Protein AF-A0A7G2TFP4-F1 (afdb_monomer_lite)

Foldseek 3Di:
DDDDPDDPDDDDPPPDPDQQWAWEWDWDDDPFKTKIFTATLLLATDDIDMDTNPDQRLVCVCVHVPPVDDDHQEYAYEQSNDDPVVVVVCVVVNYHYAYFHDPPDPDGDDGQVQVNVSNVSPVVSVVQLVVPVCQVVVPDPDSVVNSVSSVVSSVVVVVVQVPPDPVVVVVSSPDDGDDTDCPPVVVVLVLVLVQLLLLCVVQQHLVSSCVVVVHDSVVSVVSQVVVCVVVVHHQFDPDDPGTHGDPVVVVVNVVVPQVSLQVVLVVLQVVCVVFLQEEAEEEEEQQCVPQPLVLLVVLLCVVRVNYHYHYHHDFQVVLLVCQLVVVGLKYKDWDQPPDDPQKDKDFLDKFWWWWKAACPQPCNCVCAVQLDDACVFEEAEAAPPRSVVVLVCVQQVVHDHHHPYHDHHPVVRLVCRNVSVGIYGGTPSSCVPPRVVSRMDIHHRPPPTRMITIMMMHTPPHDHRPSRVSSSCSSVVSVVVD

Radius of gyration: 33.6 Å; chains: 1; bounding box: 77×58×103 Å

Sequence (482 aa):
MPLEPCQGFGRSRASDGKTVHWTVFWTIFHFTTKTHLRVNSAGLPMRTEITPGQTSDYMGFDLVMADNLPEPSALVADRGYDADSIRKKMEARHVLTQIPMRKSRKMRVGVDHSLYSWRNLLERCFNKLKNARRVATRYDKTAESFLGFMDITSIRLRLRLLSTRPSVRTYLERRQPPRPFDRQKTWTYRTTALAVFLTTVEHGTISAAAEVLSVSQPTLSQHIQGLENQLGFKLFHRGGRELKLSPDGEFLYASLQKPYSEIDFAWANALDRTSGRGNVTVASVHTLFSFFLPDVLSGFCEKHPAAHPDIRGRSSADVVKLTLSRMVDLGLVYDSGYMTEELESATLFVEDIVPVFHPDFAFARQIQDTGELDASVPLVSFQSGYALRSLMERMTRKIKLNIVAEIDNTELILAMAADRRGAALLPKGFAQRRATEIGLIWSGLSYPRIIRTVIAIWRRGESRKPLTQSFLYSYCGSARQK

pLDDT: mean 75.15, std 19.63, range [22.05, 97.56]

Secondary structure (DSSP, 8-state):
-PPPP----------S------EEEEEEEETTEEEEEEE-TTS-EEEEEEEETTS-GGGGHHHHS-TTSPPPSEEEE-GGG--HHHHHHHHHTT-EEE-PPPTT-SS-PPP-HHHHGGGHHHHHHHHHHHTSHHHHHT--SSHHHHHHHHHHHHHHHHHHHHHS-HHHHHHHHT-PPPPS--HHHHHHHHHHHHHHHHHHHHHSSHHHHHHHTTS-HHHHHHHHHHHHHHHTS-SEE--SSS-EEPHHHHHHHHHHHHHHHHHHHHHHHHHHHHHS--EEEEEEEHHHHTTTHHHHHHHHHHH-TT-EEEEEEE-HHHHHHHHHTTS-SEEEEE--S---TTEEEEEEEEEEEEEEE-TT-TTHHHHHHH-B--TTSEEEEEPTT-HHHHHHHHHTTTS--EEEEEES-HHHHHHHHHTTS-EEEEEHHHIIIIIHHTT-EE----BT-EEEEEEEEEETTPPPPHHHHHHHHHHHHHTT--

Structure (mmCIF, N/CA/C/O backbone):
data_AF-A0A7G2TFP4-F1
#
_entry.id   AF-A0A7G2TFP4-F1
#
loop_
_atom_site.group_PDB
_atom_site.id
_atom_site.type_symbol
_atom_site.label_atom_id
_atom_site.label_alt_id
_atom_site.label_comp_id
_atom_site.label_asym_id
_atom_site.label_entity_id
_atom_site.label_seq_id
_atom_site.pdbx_PDB_ins_code
_atom_site.Cartn_x
_atom_site.Cartn_y
_atom_site.Cartn_z
_atom_site.occupancy
_atom_site.B_iso_or_equiv
_atom_site.auth_seq_id
_atom_site.auth_comp_id
_atom_site.auth_asym_id
_atom_site.auth_atom_id
_atom_site.pdbx_PDB_model_num
ATOM 1 N N . MET A 1 1 ? 8.916 6.592 64.432 1.00 28.58 1 MET A N 1
ATOM 2 C CA . MET A 1 1 ? 9.545 5.502 63.654 1.00 28.58 1 MET A CA 1
ATOM 3 C C . MET A 1 1 ? 8.863 5.430 62.298 1.00 28.58 1 MET A C 1
ATOM 5 O O . MET A 1 1 ? 7.647 5.593 62.264 1.00 28.58 1 MET A O 1
ATOM 9 N N . PRO A 1 2 ? 9.634 5.332 61.207 1.00 26.95 2 PRO A N 1
ATOM 10 C CA . PRO A 1 2 ? 9.150 5.543 59.849 1.00 26.95 2 PRO A CA 1
ATOM 11 C C . PRO A 1 2 ? 8.274 4.389 59.355 1.00 26.95 2 PRO A C 1
ATOM 13 O O . PRO A 1 2 ? 8.449 3.242 59.755 1.00 26.95 2 PRO A O 1
ATOM 16 N N . LEU A 1 3 ? 7.337 4.746 58.477 1.00 24.39 3 LEU A N 1
ATOM 17 C CA . LEU A 1 3 ? 6.498 3.850 57.690 1.00 24.39 3 LEU A CA 1
ATOM 18 C C . LEU A 1 3 ? 7.381 2.878 56.901 1.00 24.39 3 LEU A C 1
ATOM 20 O O . LEU A 1 3 ? 8.143 3.302 56.031 1.00 24.39 3 LEU A O 1
ATOM 24 N N . GLU A 1 4 ? 7.263 1.584 57.195 1.00 24.33 4 GLU A N 1
ATOM 25 C CA . GLU A 1 4 ? 7.823 0.556 56.328 1.00 24.33 4 GLU A CA 1
ATOM 26 C C . GLU A 1 4 ? 7.101 0.569 54.969 1.00 24.33 4 GLU A C 1
ATOM 28 O O . GLU A 1 4 ? 5.866 0.626 54.914 1.00 24.33 4 GLU A O 1
ATOM 33 N N . PRO A 1 5 ? 7.842 0.523 53.850 1.00 23.22 5 PRO A N 1
ATOM 34 C CA . PRO A 1 5 ? 7.251 0.398 52.530 1.00 23.22 5 PRO A CA 1
ATOM 35 C C . PRO A 1 5 ? 6.610 -0.984 52.385 1.00 23.22 5 PRO A C 1
ATOM 37 O O . PRO A 1 5 ? 7.213 -1.999 52.732 1.00 23.22 5 PRO A O 1
ATOM 40 N N . CYS A 1 6 ? 5.394 -1.023 51.831 1.00 22.80 6 CYS A N 1
ATOM 41 C CA . CYS A 1 6 ? 4.718 -2.260 51.449 1.00 22.80 6 CYS A CA 1
ATOM 42 C C . CYS A 1 6 ? 5.652 -3.110 50.577 1.00 22.80 6 CYS A C 1
ATOM 44 O O . CYS A 1 6 ? 5.896 -2.797 49.409 1.00 22.80 6 CYS A O 1
ATOM 46 N N . GLN A 1 7 ? 6.180 -4.174 51.179 1.00 24.56 7 GLN A N 1
ATOM 47 C CA . GLN A 1 7 ? 6.971 -5.198 50.521 1.00 24.56 7 GLN A CA 1
ATOM 48 C C . GLN A 1 7 ? 6.188 -5.749 49.329 1.00 24.56 7 GLN A C 1
ATOM 50 O O . GLN A 1 7 ? 4.992 -6.040 49.416 1.00 24.56 7 GLN A O 1
ATOM 55 N N . GLY A 1 8 ? 6.876 -5.868 48.193 1.00 22.84 8 GLY A N 1
ATOM 56 C CA . GLY A 1 8 ? 6.325 -6.463 46.987 1.00 22.84 8 GLY A CA 1
ATOM 57 C C . GLY A 1 8 ? 5.766 -7.845 47.300 1.00 22.84 8 GLY A C 1
ATOM 58 O O . GLY A 1 8 ? 6.494 -8.726 47.755 1.00 22.84 8 GLY A O 1
ATOM 59 N N . PHE A 1 9 ? 4.471 -8.036 47.046 1.00 24.12 9 PHE A N 1
ATOM 60 C CA . PHE A 1 9 ? 3.862 -9.352 47.147 1.00 24.12 9 PHE A CA 1
ATOM 61 C C . PHE A 1 9 ? 4.535 -10.282 46.141 1.00 24.12 9 PHE A C 1
ATOM 63 O O . PHE A 1 9 ? 4.412 -10.139 44.921 1.00 24.12 9 PHE A O 1
ATOM 70 N N . GLY A 1 10 ? 5.305 -11.205 46.710 1.00 22.05 10 GLY A N 1
ATOM 71 C CA . GLY A 1 10 ? 6.010 -12.256 46.019 1.00 22.05 10 GLY A CA 1
ATOM 72 C C . GLY A 1 10 ? 5.084 -13.100 45.154 1.00 22.05 10 GLY A C 1
ATOM 73 O O . GLY A 1 10 ? 3.882 -13.232 45.383 1.00 22.05 10 GLY A O 1
ATOM 74 N N . ARG A 1 11 ? 5.708 -13.704 44.146 1.00 24.98 11 ARG A N 1
ATOM 75 C CA . ARG A 1 11 ? 5.158 -14.790 43.344 1.00 24.98 11 ARG A CA 1
ATOM 76 C C . ARG A 1 11 ? 4.636 -15.888 44.276 1.00 24.98 11 ARG A C 1
ATOM 78 O O . ARG A 1 11 ? 5.420 -16.731 44.709 1.00 24.98 11 ARG A O 1
ATOM 85 N N . SER A 1 12 ? 3.331 -15.937 44.534 1.00 22.75 12 SER A N 1
ATOM 86 C CA . SER A 1 12 ? 2.726 -17.200 44.935 1.00 22.75 12 SER A CA 1
ATOM 87 C C . SER A 1 12 ? 2.685 -18.078 43.686 1.00 22.75 12 SER A C 1
ATOM 89 O O . SER A 1 12 ? 2.050 -17.777 42.672 1.00 22.75 12 SER A O 1
ATOM 91 N N . ARG A 1 13 ? 3.472 -19.154 43.715 1.00 23.27 13 ARG A N 1
ATOM 92 C CA . ARG A 1 13 ? 3.258 -20.294 42.831 1.00 23.27 13 ARG A CA 1
ATOM 93 C C . ARG A 1 13 ? 1.846 -20.798 43.122 1.00 23.27 13 ARG A C 1
ATOM 95 O O . ARG A 1 13 ? 1.619 -21.386 44.170 1.00 23.27 13 ARG A O 1
ATOM 102 N N . ALA A 1 14 ? 0.913 -20.589 42.199 1.00 25.19 14 ALA A N 1
ATOM 103 C CA . ALA A 1 14 ? -0.301 -21.391 42.139 1.00 25.19 14 ALA A CA 1
ATOM 104 C C . ALA A 1 14 ? 0.069 -22.759 41.542 1.00 25.19 14 ALA A C 1
ATOM 106 O O . ALA A 1 14 ? -0.163 -23.041 40.368 1.00 25.19 14 ALA A O 1
ATOM 107 N N . SER A 1 15 ? 0.754 -23.571 42.347 1.00 25.69 15 SER A N 1
ATOM 108 C CA . SER A 1 15 ? 0.700 -25.025 42.257 1.00 25.69 15 SER A CA 1
ATOM 109 C C . SER A 1 15 ? -0.664 -25.433 42.797 1.00 25.69 15 SER A C 1
ATOM 111 O O . SER A 1 15 ? -0.874 -25.380 44.001 1.00 25.69 15 SER A O 1
ATOM 113 N N . ASP A 1 16 ? -1.605 -25.643 41.881 1.00 23.11 16 ASP A N 1
ATOM 114 C CA . ASP A 1 16 ? -2.753 -26.554 41.961 1.00 23.11 16 ASP A CA 1
ATOM 115 C C . ASP A 1 16 ? -3.782 -26.090 40.931 1.00 23.11 16 ASP A C 1
ATOM 117 O O . ASP A 1 16 ? -4.183 -24.926 40.907 1.00 23.11 16 ASP A O 1
ATOM 121 N N . GLY A 1 17 ? -4.175 -26.994 40.034 1.00 26.75 17 GLY A N 1
ATOM 122 C CA . GLY A 1 17 ? -5.024 -26.745 38.867 1.00 26.75 17 GLY A CA 1
ATOM 123 C C . GLY A 1 17 ? -6.475 -26.369 39.183 1.00 26.75 17 GLY A C 1
ATOM 124 O O . GLY A 1 17 ? -7.396 -27.019 38.700 1.00 26.75 17 GLY A O 1
ATOM 125 N N . LYS A 1 18 ? -6.702 -25.305 39.956 1.00 23.92 18 LYS A N 1
ATOM 126 C CA . LYS A 1 18 ? -8.022 -24.714 40.176 1.00 23.92 18 LYS A CA 1
ATOM 127 C C . LYS A 1 18 ? -8.263 -23.635 39.126 1.00 23.92 18 LYS A C 1
ATOM 129 O O . LYS A 1 18 ? -7.653 -22.568 39.141 1.00 23.92 18 LYS A O 1
ATOM 134 N N . THR A 1 19 ? -9.149 -23.933 38.181 1.00 26.73 19 THR A N 1
ATOM 135 C CA . THR A 1 19 ? -9.669 -22.975 37.205 1.00 26.73 19 THR A CA 1
ATOM 136 C C . THR A 1 19 ? -10.253 -21.783 37.962 1.00 26.73 19 THR A C 1
ATOM 138 O O . THR A 1 19 ? -11.203 -21.932 38.724 1.00 26.73 19 THR A O 1
ATOM 141 N N . VAL A 1 20 ? -9.674 -20.595 37.791 1.00 28.38 20 VAL A N 1
ATOM 142 C CA . VAL A 1 20 ? -10.216 -19.385 38.416 1.00 28.38 20 VAL A CA 1
ATOM 143 C C . VAL A 1 20 ? -11.560 -19.092 37.749 1.00 28.38 20 VAL A C 1
ATOM 145 O O . VAL A 1 20 ? -11.615 -18.743 36.564 1.00 28.38 20 VAL A O 1
ATOM 148 N N . HIS A 1 21 ? -12.653 -19.302 38.481 1.00 34.19 21 HIS A N 1
ATOM 149 C CA . HIS A 1 21 ? -14.004 -19.014 38.020 1.00 34.19 21 HIS A CA 1
ATOM 150 C C . HIS A 1 21 ? -14.311 -17.540 38.295 1.00 34.19 21 HIS A C 1
ATOM 152 O O . HIS A 1 21 ? -14.208 -17.056 39.416 1.00 34.19 21 HIS A O 1
ATOM 158 N N . TRP A 1 22 ? -14.675 -16.807 37.250 1.00 38.66 22 TRP A N 1
ATOM 159 C CA . TRP A 1 22 ? -15.078 -15.403 37.335 1.00 38.66 22 TRP A CA 1
ATOM 160 C C . TRP A 1 22 ? -16.552 -15.328 36.998 1.00 38.66 22 TRP A C 1
ATOM 162 O O . TRP A 1 22 ? -17.027 -16.126 36.195 1.00 38.66 22 TRP A O 1
ATOM 172 N N . THR A 1 23 ? -17.295 -14.419 37.615 1.00 40.00 23 THR A N 1
ATOM 173 C CA . THR A 1 23 ? -18.721 -14.277 37.339 1.00 40.00 23 THR A CA 1
ATOM 174 C C . THR A 1 23 ? -19.053 -12.834 37.062 1.00 40.00 23 THR A C 1
ATOM 176 O O . THR A 1 23 ? -18.742 -11.932 37.838 1.00 40.00 23 THR A O 1
ATOM 179 N N . VAL A 1 24 ? -19.681 -12.632 35.914 1.00 42.06 24 VAL A N 1
ATOM 180 C CA . VAL A 1 24 ? -20.076 -11.317 35.449 1.00 42.06 24 VAL A CA 1
ATOM 181 C C . VAL A 1 24 ? -21.608 -11.325 35.314 1.00 42.06 24 VAL A C 1
ATOM 183 O O . VAL A 1 24 ? -22.137 -12.297 34.773 1.00 42.06 24 VAL A O 1
ATOM 186 N N . PHE A 1 25 ? -22.303 -10.264 35.763 1.00 40.28 25 PHE A N 1
ATOM 187 C CA . PHE A 1 25 ? -23.761 -10.067 35.597 1.00 40.28 25 PHE A CA 1
ATOM 188 C C . PHE A 1 25 ? -24.153 -8.917 34.670 1.00 40.28 25 PHE A C 1
ATOM 190 O O . PHE A 1 25 ? -23.590 -7.823 34.755 1.00 40.28 25 PHE A O 1
ATOM 197 N N . TRP A 1 26 ? -25.180 -9.140 33.842 1.00 44.00 26 TRP A N 1
ATOM 198 C CA . TRP A 1 26 ? -25.825 -8.095 33.041 1.00 44.00 26 TRP A CA 1
ATOM 199 C C . TRP A 1 26 ? -27.318 -8.377 32.830 1.00 44.00 26 TRP A C 1
ATOM 201 O O . TRP A 1 26 ? -27.727 -9.539 32.785 1.00 44.00 26 TRP A O 1
ATOM 211 N N . THR A 1 27 ? -28.090 -7.293 32.679 1.00 41.84 27 THR A N 1
ATOM 212 C CA . THR A 1 27 ? -29.505 -7.284 32.301 1.00 41.84 27 THR A CA 1
ATOM 213 C C . THR A 1 27 ? -29.688 -6.645 30.924 1.00 41.84 27 THR A C 1
ATOM 215 O O . THR A 1 27 ? -29.278 -5.503 30.720 1.00 41.84 27 THR A O 1
ATOM 218 N N . ILE A 1 28 ? -30.383 -7.318 30.001 1.00 41.59 28 ILE A N 1
ATOM 219 C CA . ILE A 1 28 ? -30.922 -6.679 28.786 1.00 41.59 28 ILE A CA 1
ATOM 220 C C . ILE A 1 28 ? -32.413 -6.395 28.977 1.00 41.59 28 ILE A C 1
ATOM 222 O O . ILE A 1 28 ? -33.180 -7.298 29.310 1.00 41.59 28 ILE A O 1
ATOM 226 N N . PHE A 1 29 ? -32.816 -5.147 28.729 1.00 37.19 29 PHE A N 1
ATOM 227 C CA . PHE A 1 29 ? -34.215 -4.724 28.681 1.00 37.19 29 PHE A CA 1
ATOM 228 C C . PHE A 1 29 ? -34.818 -5.018 27.302 1.00 37.19 29 PHE A C 1
ATOM 230 O O . PHE A 1 29 ? -34.327 -4.514 26.295 1.00 37.19 29 PHE A O 1
ATOM 237 N N . HIS A 1 30 ? -35.917 -5.771 27.261 1.00 39.88 30 HIS A N 1
ATOM 238 C CA . HIS A 1 30 ? -36.886 -5.718 26.162 1.00 39.88 30 HIS A CA 1
ATOM 239 C C . HIS A 1 30 ? -38.265 -5.550 26.790 1.00 39.88 30 HIS A C 1
ATOM 241 O O . HIS A 1 30 ? -38.707 -6.505 27.415 1.00 39.88 30 HIS A O 1
ATOM 247 N N . PHE A 1 31 ? -38.871 -4.361 26.649 1.00 49.28 31 PHE A N 1
ATOM 248 C CA . PHE A 1 31 ? -4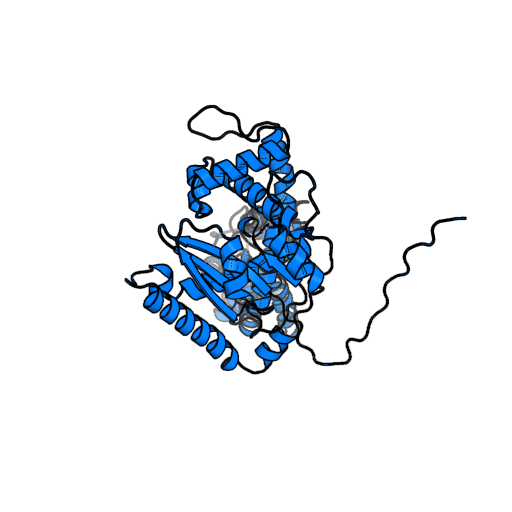0.203 -3.841 27.053 1.00 49.28 31 PHE A CA 1
ATOM 249 C C . PHE A 1 31 ? -41.016 -4.511 28.204 1.00 49.28 31 PHE A C 1
ATOM 251 O O . PHE A 1 31 ? -41.642 -3.791 28.972 1.00 49.28 31 PHE A O 1
ATOM 258 N N . THR A 1 32 ? -40.995 -5.834 28.396 1.00 62.22 32 THR A N 1
ATOM 259 C CA . THR A 1 32 ? -41.738 -6.605 29.415 1.00 62.22 32 THR A CA 1
ATOM 260 C C . THR A 1 32 ? -40.901 -7.563 30.284 1.00 62.22 32 THR A C 1
ATOM 262 O O . THR A 1 32 ? -41.413 -8.044 31.294 1.00 62.22 32 THR A O 1
ATOM 265 N N . THR A 1 33 ? -39.633 -7.861 29.955 1.00 73.31 33 THR A N 1
ATOM 266 C CA . THR A 1 33 ? -38.797 -8.836 30.702 1.00 73.31 33 THR A CA 1
ATOM 267 C C . THR A 1 33 ? -37.321 -8.461 30.666 1.00 73.31 33 THR A C 1
ATOM 269 O O . THR A 1 33 ? -36.818 -7.900 29.689 1.00 73.31 33 THR A O 1
ATOM 272 N N . LYS A 1 34 ? -36.641 -8.793 31.757 1.00 82.25 34 LYS A N 1
ATOM 273 C CA . LYS A 1 34 ? -35.217 -8.631 32.001 1.00 82.25 34 LYS A CA 1
ATOM 274 C C . LYS A 1 34 ? -34.545 -9.988 31.990 1.00 82.25 34 LYS A C 1
ATOM 276 O O . LYS A 1 34 ? -34.998 -10.899 32.670 1.00 82.25 34 LYS A O 1
ATOM 281 N N . THR A 1 35 ? -33.461 -10.113 31.239 1.00 84.19 35 THR A N 1
ATOM 282 C CA . THR A 1 35 ? -32.663 -11.344 31.201 1.00 84.19 35 THR A CA 1
ATOM 283 C C . THR A 1 35 ? -31.399 -11.171 32.015 1.00 84.19 35 THR A C 1
ATOM 285 O O . THR A 1 35 ? -30.574 -10.337 31.657 1.00 84.19 35 THR A O 1
ATOM 288 N N . HIS A 1 36 ? -31.238 -11.972 33.061 1.00 86.75 36 HIS A N 1
ATOM 289 C CA . HIS A 1 36 ? -30.044 -12.042 33.890 1.00 86.75 36 HIS A CA 1
ATOM 290 C C . HIS A 1 36 ? -29.168 -13.192 33.413 1.00 86.75 36 HIS A C 1
ATOM 292 O O . HIS A 1 36 ? -29.630 -14.321 33.268 1.00 86.75 36 HIS A O 1
ATOM 298 N N . LEU A 1 37 ? -27.894 -12.910 33.173 1.00 86.81 37 LEU A N 1
ATOM 299 C CA . LEU A 1 37 ? -26.941 -13.911 32.710 1.00 86.81 37 LEU A CA 1
ATOM 300 C C . LEU A 1 37 ? -25.700 -13.906 33.592 1.00 86.81 37 LEU A C 1
ATOM 302 O O . LEU A 1 37 ? -25.118 -12.851 33.843 1.00 86.81 37 LEU A O 1
ATOM 306 N N . ARG A 1 38 ? -25.273 -15.104 33.987 1.00 87.69 38 ARG A N 1
ATOM 307 C CA . ARG A 1 38 ? -23.970 -15.389 34.580 1.00 87.69 38 ARG A CA 1
ATOM 308 C C . ARG A 1 38 ? -23.058 -15.999 33.530 1.00 87.69 38 ARG A C 1
ATOM 310 O O . ARG A 1 38 ? -23.438 -16.972 32.881 1.00 87.69 38 ARG A O 1
ATOM 317 N N . VAL A 1 39 ? -21.843 -15.473 33.393 1.00 82.94 39 VAL A N 1
ATOM 318 C CA . VAL A 1 39 ? -20.798 -16.031 32.512 1.00 82.94 39 VAL A CA 1
ATOM 319 C C . VAL A 1 39 ? -19.519 -16.327 33.274 1.00 82.94 39 VAL A C 1
ATOM 321 O O . VAL A 1 39 ? -19.241 -15.665 34.269 1.00 82.94 39 VAL A O 1
ATOM 324 N N . ASN A 1 40 ? -18.730 -17.281 32.775 1.00 79.19 40 ASN A N 1
ATOM 325 C CA . ASN A 1 40 ? -17.390 -17.562 33.294 1.00 79.19 40 ASN A CA 1
ATOM 326 C C . ASN A 1 40 ? -16.316 -16.607 32.718 1.00 79.19 40 ASN A C 1
ATOM 328 O O . ASN A 1 40 ? -16.593 -15.783 31.844 1.00 79.19 40 ASN A O 1
ATOM 332 N N . SER A 1 41 ? -15.054 -16.772 33.132 1.00 70.19 41 SER A N 1
ATOM 333 C CA . SER A 1 41 ? -13.881 -16.042 32.599 1.00 70.19 41 SER A CA 1
ATOM 334 C C . SER A 1 41 ? -13.642 -16.197 31.104 1.00 70.19 41 SER A C 1
ATOM 336 O O . SER A 1 41 ? -13.006 -15.341 30.490 1.00 70.19 41 SER A O 1
ATOM 338 N N . ALA A 1 42 ? -14.123 -17.283 30.503 1.00 70.38 42 ALA A N 1
ATOM 339 C CA . ALA A 1 42 ? -14.030 -17.500 29.065 1.00 70.38 42 ALA A CA 1
ATOM 340 C C . ALA A 1 42 ? -15.149 -16.770 28.292 1.00 70.38 42 ALA A C 1
ATOM 342 O O . ALA A 1 42 ? -15.183 -16.818 27.061 1.00 70.38 42 ALA A O 1
ATOM 343 N N . GLY A 1 43 ? -16.067 -16.088 28.991 1.00 77.06 43 GLY A N 1
ATOM 344 C CA . GLY A 1 43 ? -17.241 -15.448 28.399 1.00 77.06 43 GLY A CA 1
ATOM 345 C C . GLY A 1 43 ? -18.300 -16.450 27.937 1.00 77.06 43 GLY A C 1
ATOM 346 O O . GLY A 1 43 ? -19.059 -16.157 27.010 1.00 77.06 43 GLY A O 1
ATOM 347 N N . LEU A 1 44 ? -18.329 -17.647 28.534 1.00 82.06 44 LEU A N 1
ATOM 348 C CA . LEU A 1 44 ? -19.342 -18.663 28.261 1.00 82.06 44 LEU A CA 1
ATOM 349 C C . LEU A 1 44 ? -20.508 -18.541 29.240 1.00 82.06 44 LEU A C 1
ATOM 351 O O . LEU A 1 44 ? -20.261 -18.353 30.434 1.00 82.06 44 LEU A O 1
ATOM 355 N N . PRO A 1 45 ? -21.756 -18.708 28.764 1.00 87.44 45 PRO A N 1
ATOM 356 C CA . PRO A 1 45 ? -22.929 -18.677 29.626 1.00 87.44 45 PRO A CA 1
ATOM 357 C C . PRO A 1 45 ? -22.842 -19.807 30.653 1.00 87.44 45 PRO A C 1
ATOM 359 O O . PRO A 1 45 ? -22.399 -20.912 30.334 1.00 87.44 45 PRO A O 1
ATOM 362 N N . MET A 1 46 ? -23.210 -19.517 31.896 1.00 85.31 46 MET A N 1
ATOM 363 C CA . MET A 1 46 ? -23.270 -20.463 33.011 1.00 85.31 46 MET A CA 1
ATOM 364 C C . MET A 1 46 ? -24.681 -20.675 33.507 1.00 85.31 46 MET A C 1
ATOM 366 O O . MET A 1 46 ? -25.066 -21.820 33.716 1.00 85.31 46 MET A O 1
ATOM 370 N N . ARG A 1 47 ? -25.427 -19.586 33.672 1.00 87.69 47 ARG A N 1
ATOM 371 C CA . ARG A 1 47 ? -26.826 -19.628 34.065 1.00 87.69 47 ARG A CA 1
ATOM 372 C C . ARG A 1 47 ? -27.538 -18.410 33.518 1.00 87.69 47 ARG A C 1
ATOM 374 O O . ARG A 1 47 ? -26.983 -17.312 33.567 1.00 87.69 47 ARG A O 1
ATOM 381 N N . THR A 1 48 ? -28.740 -18.630 33.017 1.00 88.06 48 THR A N 1
ATOM 382 C CA . THR A 1 48 ? -29.631 -17.587 32.529 1.00 88.06 48 THR A CA 1
ATOM 383 C C . THR A 1 48 ? -30.899 -17.647 33.352 1.00 88.06 48 THR A C 1
ATOM 385 O O . THR A 1 48 ? -31.397 -18.733 33.610 1.00 88.06 48 THR A O 1
ATOM 388 N N . GLU A 1 49 ? -31.414 -16.496 33.754 1.00 88.88 49 GLU A N 1
ATOM 389 C CA . GLU A 1 49 ? -32.701 -16.365 34.428 1.00 88.88 49 GLU A CA 1
ATOM 390 C C . GLU A 1 49 ? -33.410 -15.126 33.896 1.00 88.88 49 GLU A C 1
ATOM 392 O O . GLU A 1 49 ? -32.790 -14.240 33.297 1.00 88.88 49 GLU A O 1
ATOM 397 N N . ILE A 1 50 ? -34.716 -15.038 34.109 1.00 87.19 50 ILE A N 1
ATOM 398 C CA . ILE A 1 50 ? -35.513 -13.902 33.652 1.00 87.19 50 ILE A CA 1
ATOM 399 C C . ILE A 1 50 ? -36.390 -13.357 34.773 1.00 87.19 50 ILE A C 1
ATOM 401 O O . ILE A 1 50 ? -36.890 -14.102 35.607 1.00 87.19 50 ILE A O 1
ATOM 405 N N . THR A 1 51 ? -36.594 -12.043 34.782 1.00 86.25 51 THR A N 1
ATOM 406 C CA . THR A 1 51 ? -37.542 -11.365 35.676 1.00 86.25 51 THR A CA 1
ATOM 407 C C . THR A 1 51 ? -38.456 -10.431 34.882 1.00 86.25 51 THR A C 1
ATOM 409 O O . THR A 1 51 ? -38.127 -10.053 33.751 1.00 86.25 51 THR A O 1
ATOM 412 N N . PRO A 1 52 ? -39.622 -10.037 35.418 1.00 82.56 52 PRO A N 1
ATOM 413 C CA . PRO A 1 52 ? -40.459 -9.015 34.797 1.00 82.56 52 PRO A CA 1
ATOM 414 C C . PRO A 1 52 ? -39.704 -7.700 34.543 1.00 82.56 52 PRO A C 1
ATOM 416 O O . PRO A 1 52 ? -38.811 -7.309 35.289 1.00 82.56 52 PRO A O 1
ATOM 419 N N . GLY A 1 53 ? -40.090 -6.970 33.495 1.00 75.31 53 GLY A N 1
ATOM 420 C CA . GLY A 1 53 ? -39.405 -5.751 33.046 1.00 75.31 53 GLY A CA 1
ATOM 421 C C . GLY A 1 53 ? -39.342 -4.632 34.092 1.00 75.31 53 GLY A C 1
ATOM 422 O O . GLY A 1 53 ? -38.408 -3.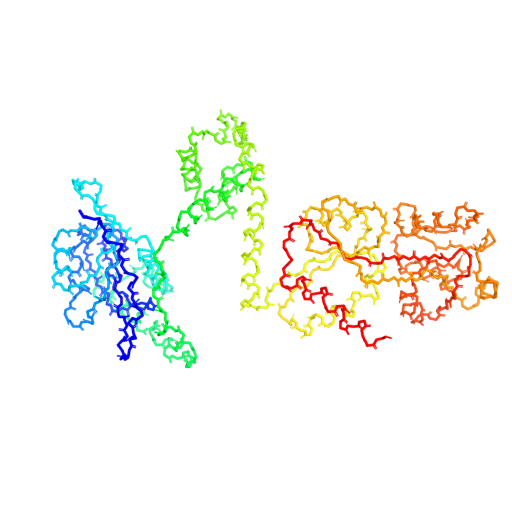834 34.079 1.00 75.31 53 GLY A O 1
ATOM 423 N N . GLN A 1 54 ? -40.309 -4.603 35.012 1.00 77.56 54 GLN A N 1
ATOM 424 C CA . GLN A 1 54 ? -40.399 -3.621 36.099 1.00 77.56 54 GLN A CA 1
ATOM 425 C C . GLN A 1 54 ? -39.556 -3.996 37.328 1.00 77.56 54 GLN A C 1
ATOM 427 O O . GLN A 1 54 ? -39.304 -3.160 38.194 1.00 77.56 54 GLN A O 1
ATOM 432 N N . THR A 1 55 ? -39.096 -5.245 37.423 1.00 82.25 55 THR A N 1
ATOM 433 C CA . THR A 1 55 ? -38.310 -5.735 38.559 1.00 82.25 55 THR A CA 1
ATOM 434 C C . THR A 1 55 ? -36.923 -5.090 38.565 1.00 82.25 55 THR A C 1
ATOM 436 O O . THR A 1 55 ? -36.298 -4.932 37.520 1.00 82.25 55 THR A O 1
ATOM 439 N N . SER A 1 56 ? -36.401 -4.687 39.728 1.00 81.06 56 SER A N 1
ATOM 440 C CA . SER A 1 56 ? -35.051 -4.104 39.803 1.00 81.06 56 SER A CA 1
ATOM 441 C C . SER A 1 56 ? -33.967 -5.139 39.486 1.00 81.06 56 SER A C 1
ATOM 443 O O . SER A 1 56 ? -34.106 -6.305 39.838 1.00 81.06 56 SER A O 1
ATOM 445 N N . ASP A 1 57 ? -32.861 -4.718 38.865 1.00 80.19 57 ASP A N 1
ATOM 446 C CA . ASP A 1 57 ? -31.821 -5.647 38.390 1.00 80.19 57 ASP A CA 1
ATOM 447 C C . ASP A 1 57 ? -31.186 -6.466 39.517 1.00 80.19 57 ASP A C 1
ATOM 449 O O . ASP A 1 57 ? -30.904 -7.648 39.335 1.00 80.19 57 ASP A O 1
ATOM 453 N N . TYR A 1 58 ? -31.019 -5.867 40.700 1.00 82.62 58 TYR A N 1
ATOM 454 C CA . TYR A 1 58 ? -30.431 -6.556 41.847 1.00 82.62 58 TYR A CA 1
ATOM 455 C C . TYR A 1 58 ? -31.281 -7.738 42.343 1.00 82.62 58 TYR A C 1
ATOM 457 O O . TYR A 1 58 ? -30.723 -8.651 42.941 1.00 82.62 58 TYR A O 1
ATOM 465 N N . MET A 1 59 ? -32.592 -7.772 42.068 1.00 83.38 59 MET A N 1
ATOM 466 C CA . MET A 1 59 ? -33.449 -8.920 42.411 1.00 83.38 59 MET A CA 1
ATOM 467 C C . MET A 1 59 ? -33.101 -10.160 41.585 1.00 83.38 59 MET A C 1
ATOM 469 O O . MET A 1 59 ? -33.311 -11.282 42.029 1.00 83.38 59 MET A O 1
ATOM 473 N N . GLY A 1 60 ? -32.531 -9.966 40.394 1.00 84.00 60 GLY A N 1
ATOM 474 C CA . GLY A 1 60 ? -32.046 -11.061 39.567 1.00 84.00 60 GLY A CA 1
ATOM 475 C C . GLY A 1 60 ? -30.745 -11.679 40.066 1.00 84.00 60 GLY A C 1
ATOM 476 O O . GLY A 1 60 ? -30.382 -12.746 39.593 1.00 84.00 60 GLY A O 1
ATOM 477 N N . PHE A 1 61 ? -30.030 -11.037 40.997 1.00 86.75 61 PHE A N 1
ATOM 478 C CA . PHE A 1 61 ? -28.713 -11.486 41.453 1.00 86.75 61 PHE A CA 1
ATOM 479 C C . PHE A 1 61 ? -28.736 -12.907 42.022 1.00 86.75 61 PHE A C 1
ATOM 481 O O . PHE A 1 61 ? -27.978 -13.759 41.565 1.00 86.75 61 PHE A O 1
ATOM 488 N N . ASP A 1 62 ? -29.627 -13.166 42.981 1.00 85.88 62 ASP A N 1
ATOM 489 C CA . ASP A 1 62 ? -29.687 -14.456 43.673 1.00 85.88 62 ASP A CA 1
ATOM 490 C C . ASP A 1 62 ? -30.086 -15.595 42.717 1.00 85.88 62 ASP A C 1
ATOM 492 O O . ASP A 1 62 ? -29.558 -16.700 42.828 1.00 85.88 62 ASP A O 1
ATOM 496 N N . LEU A 1 63 ? -30.925 -15.311 41.710 1.00 85.50 63 LEU A N 1
ATOM 497 C CA . LEU A 1 63 ? -31.375 -16.301 40.721 1.00 85.50 63 LEU A CA 1
ATOM 498 C C . LEU A 1 63 ? -30.200 -16.909 39.944 1.00 85.50 63 LEU A C 1
ATOM 500 O O . LEU A 1 63 ? -30.141 -18.113 39.713 1.00 85.50 63 LEU A O 1
ATOM 504 N N . VAL A 1 64 ? -29.229 -16.079 39.568 1.00 84.75 64 VAL A N 1
ATOM 505 C CA . VAL A 1 64 ? -28.057 -16.505 38.793 1.00 84.75 64 VAL A CA 1
ATOM 506 C C . VAL A 1 64 ? -26.815 -16.777 39.661 1.00 84.75 64 VAL A C 1
ATOM 508 O O . VAL A 1 64 ? -25.822 -17.293 39.144 1.00 84.75 64 VAL A O 1
ATOM 511 N N . MET A 1 65 ? -26.869 -16.510 40.973 1.00 81.00 65 MET A N 1
ATOM 512 C CA . MET A 1 65 ? -25.818 -16.810 41.969 1.00 81.00 65 MET A CA 1
ATOM 513 C C . MET A 1 65 ? -26.122 -17.999 42.883 1.00 81.00 65 MET A C 1
ATOM 515 O O . MET A 1 65 ? -25.441 -18.168 43.891 1.00 81.00 65 MET A O 1
ATOM 519 N N . ALA A 1 66 ? -27.105 -18.828 42.536 1.00 75.44 66 ALA A N 1
ATOM 520 C CA . ALA A 1 66 ? -27.447 -20.008 43.322 1.00 75.44 66 ALA A CA 1
ATOM 521 C C . ALA A 1 66 ? -26.227 -20.896 43.638 1.00 75.44 66 ALA A C 1
ATOM 523 O O . ALA A 1 66 ? -25.298 -21.020 42.831 1.00 75.44 66 ALA A O 1
ATOM 524 N N . ASP A 1 67 ? -26.284 -21.565 44.789 1.00 69.56 67 ASP A N 1
ATOM 525 C CA . ASP A 1 67 ? -25.158 -22.297 45.385 1.00 69.56 67 ASP A CA 1
ATOM 526 C C . ASP A 1 67 ? -24.761 -23.573 44.610 1.00 69.56 67 ASP A C 1
ATOM 528 O O . ASP A 1 67 ? -23.752 -24.203 44.906 1.00 69.56 67 ASP A O 1
ATOM 532 N N . ASN A 1 68 ? -25.511 -23.945 43.564 1.00 77.81 68 ASN A N 1
ATOM 533 C CA . ASN A 1 68 ? -25.191 -25.068 42.677 1.00 77.81 68 ASN A CA 1
ATOM 534 C C . ASN A 1 68 ? -24.165 -24.727 41.576 1.00 77.81 68 ASN A C 1
ATOM 536 O O . ASN A 1 68 ? -23.976 -25.502 40.636 1.00 77.81 68 ASN A O 1
ATOM 540 N N . LEU A 1 69 ? -23.525 -23.561 41.655 1.00 77.50 69 LEU A N 1
ATOM 541 C CA . LEU A 1 69 ? -22.521 -23.091 40.706 1.00 77.50 69 LEU A CA 1
ATOM 542 C C . LEU A 1 69 ? -21.198 -22.790 41.426 1.00 77.50 69 LEU A C 1
ATOM 544 O O . LEU A 1 69 ? -21.225 -22.363 42.576 1.00 77.50 69 LEU A O 1
ATOM 548 N N . PRO A 1 70 ? -20.039 -22.925 40.747 1.00 77.50 70 PRO A N 1
ATOM 549 C CA . PRO A 1 70 ? -18.738 -22.617 41.343 1.00 77.50 70 PRO A CA 1
ATOM 550 C C . PRO A 1 70 ? -18.679 -21.208 41.943 1.00 77.50 70 PRO A C 1
ATOM 552 O O . PRO A 1 70 ? -19.119 -20.254 41.300 1.00 77.50 70 PRO A O 1
ATOM 555 N N . GLU A 1 71 ? -18.097 -21.053 43.131 1.00 78.19 71 GLU A N 1
ATOM 556 C CA . GLU A 1 71 ? -17.905 -19.740 43.761 1.00 78.19 71 GLU A CA 1
ATOM 557 C C . GLU A 1 71 ? -16.916 -18.891 42.933 1.00 78.19 71 GLU A C 1
ATOM 559 O O . GLU A 1 71 ? -15.847 -19.388 42.553 1.00 78.19 71 GLU A O 1
ATOM 564 N N . PRO A 1 72 ? -17.243 -17.631 42.589 1.00 79.50 72 PRO A N 1
ATOM 565 C CA . PRO A 1 72 ? -16.348 -16.801 41.798 1.00 79.50 72 PRO A CA 1
ATOM 566 C C . PRO A 1 72 ? -15.274 -16.121 42.652 1.00 79.50 72 PRO A C 1
ATOM 568 O O . PRO A 1 72 ? -15.551 -15.657 43.746 1.00 79.50 72 PRO A O 1
ATOM 571 N N . SER A 1 73 ? -14.064 -15.938 42.119 1.00 73.06 73 SER A N 1
ATOM 572 C CA . SER A 1 73 ? -13.013 -15.164 42.810 1.00 73.06 73 SER A CA 1
ATOM 573 C C . SER A 1 73 ? -13.247 -13.648 42.752 1.00 73.06 73 SER A C 1
ATOM 575 O O . SER A 1 73 ? -12.798 -12.905 43.624 1.00 73.06 73 SER A O 1
ATOM 577 N N . ALA A 1 74 ? -13.967 -13.174 41.732 1.00 78.50 74 ALA A N 1
ATOM 578 C CA . ALA A 1 74 ? -14.474 -11.809 41.685 1.00 78.50 74 ALA A CA 1
ATOM 579 C C . ALA A 1 74 ? -15.818 -11.721 40.963 1.00 78.50 74 ALA A C 1
ATOM 581 O O . ALA A 1 74 ? -16.112 -12.476 40.027 1.00 78.50 74 ALA A O 1
ATOM 582 N N . LEU A 1 75 ? -16.591 -10.732 41.395 1.00 83.56 75 LEU A N 1
ATOM 583 C CA . LEU A 1 75 ? -17.893 -10.363 40.885 1.00 83.56 75 LEU A CA 1
ATOM 584 C C . LEU A 1 75 ? -17.787 -9.061 40.091 1.00 83.56 75 LEU A C 1
ATOM 586 O O . LEU A 1 75 ? -17.461 -8.023 40.658 1.00 83.56 75 LEU A O 1
ATOM 590 N N . VAL A 1 76 ? -18.136 -9.081 38.806 1.00 85.25 76 VAL A N 1
ATOM 591 C CA . VAL A 1 76 ? -18.227 -7.867 37.976 1.00 85.25 76 VAL A CA 1
ATOM 592 C C . VAL A 1 76 ? -19.682 -7.672 37.555 1.00 85.25 76 VAL A C 1
ATOM 594 O O . VAL A 1 76 ? -20.245 -8.529 36.884 1.00 85.25 76 VAL A O 1
ATOM 597 N N . ALA A 1 77 ? -20.323 -6.566 37.924 1.00 84.94 77 ALA A N 1
ATOM 598 C CA . ALA A 1 77 ? -21.729 -6.354 37.566 1.00 84.94 77 ALA A CA 1
ATOM 599 C C . ALA A 1 77 ? -22.052 -4.897 37.261 1.00 84.94 77 ALA A C 1
ATOM 601 O O . ALA A 1 77 ? -21.388 -3.972 37.729 1.00 84.94 77 ALA A O 1
ATOM 602 N N . ASP A 1 78 ? -23.114 -4.703 36.485 1.00 82.81 78 ASP A N 1
ATOM 603 C CA . ASP A 1 78 ? -23.632 -3.379 36.175 1.00 82.81 78 ASP A CA 1
ATOM 604 C C . ASP A 1 78 ? -24.096 -2.610 37.408 1.00 82.81 78 ASP A C 1
ATOM 606 O O . ASP A 1 78 ? -24.547 -3.181 38.397 1.00 82.81 78 ASP A O 1
ATOM 610 N N . ARG A 1 79 ? -24.090 -1.276 37.302 1.00 84.50 79 ARG A N 1
ATOM 611 C CA . ARG A 1 79 ? -24.578 -0.360 38.350 1.00 84.50 79 ARG A CA 1
ATOM 612 C C . ARG A 1 79 ? -26.001 -0.690 38.834 1.00 84.50 79 ARG A C 1
ATOM 614 O O . ARG A 1 79 ? -26.348 -0.372 39.971 1.00 84.50 79 ARG A O 1
ATOM 621 N N . GLY A 1 80 ? -26.830 -1.321 37.997 1.00 84.00 80 GLY A N 1
ATOM 622 C CA . GLY A 1 80 ? -28.163 -1.804 38.380 1.00 84.00 80 GLY A CA 1
ATOM 623 C C . GLY A 1 80 ? -28.137 -2.775 39.570 1.00 84.00 80 GLY A C 1
ATOM 624 O O . GLY A 1 80 ? -29.027 -2.714 40.420 1.00 84.00 80 GLY A O 1
ATOM 625 N N . TYR A 1 81 ? -27.065 -3.564 39.693 1.00 85.50 81 TYR A N 1
ATOM 626 C CA . TYR A 1 81 ? -26.811 -4.536 40.762 1.00 85.50 81 TYR A CA 1
ATOM 627 C C . TYR A 1 81 ? -26.164 -3.931 42.020 1.00 85.50 81 TYR A C 1
ATOM 629 O O . TYR A 1 81 ? -25.822 -4.659 42.948 1.00 85.50 81 TYR A O 1
ATOM 637 N N . ASP A 1 82 ? -25.972 -2.610 42.088 1.00 88.62 82 ASP A N 1
ATOM 638 C CA . ASP A 1 82 ? -25.451 -1.969 43.297 1.00 88.62 82 ASP A CA 1
ATOM 639 C C . ASP A 1 82 ? -26.483 -2.020 44.436 1.00 88.62 82 ASP A C 1
ATOM 641 O O . ASP A 1 82 ? -27.423 -1.223 44.470 1.00 88.62 82 ASP A O 1
ATOM 645 N N . ALA A 1 83 ? -26.277 -2.942 45.379 1.00 88.31 83 ALA A N 1
ATOM 646 C CA . ALA A 1 83 ? -27.058 -3.102 46.604 1.00 88.31 83 ALA A CA 1
ATOM 647 C C . ALA A 1 83 ? -26.149 -3.512 47.777 1.00 88.31 83 ALA A C 1
ATOM 649 O O . ALA A 1 83 ? -25.196 -4.271 47.594 1.00 88.31 83 ALA A O 1
ATOM 650 N N . ASP A 1 84 ? -26.444 -3.030 48.990 1.00 87.38 84 ASP A N 1
ATOM 651 C CA . ASP A 1 84 ? -25.655 -3.376 50.187 1.00 87.38 84 ASP A CA 1
ATOM 652 C C . ASP A 1 84 ? -25.747 -4.856 50.533 1.00 87.38 84 ASP A C 1
ATOM 654 O O . ASP A 1 84 ? -24.750 -5.455 50.923 1.00 87.38 84 ASP A O 1
ATOM 658 N N . SER A 1 85 ? -26.919 -5.460 50.332 1.00 88.94 85 SER A N 1
ATOM 659 C CA . SER A 1 85 ? -27.126 -6.896 50.511 1.00 88.94 85 SER A CA 1
ATOM 660 C C . SER A 1 85 ? -26.204 -7.722 49.610 1.00 88.94 85 SER A C 1
ATOM 662 O O . SER A 1 85 ? -25.583 -8.663 50.090 1.00 88.94 85 SER A O 1
ATOM 664 N N . ILE A 1 86 ? -26.054 -7.342 48.336 1.00 88.94 86 ILE A N 1
ATOM 665 C CA . ILE A 1 86 ? -25.166 -8.023 47.381 1.00 88.94 86 ILE A CA 1
ATOM 666 C C . ILE A 1 86 ? -23.704 -7.872 47.802 1.00 88.94 86 ILE A C 1
ATOM 668 O O . ILE A 1 86 ? -22.980 -8.860 47.867 1.00 88.94 86 ILE A O 1
ATOM 672 N N . ARG A 1 87 ? -23.269 -6.651 48.132 1.00 85.88 87 ARG A N 1
ATOM 673 C CA . ARG A 1 87 ? -21.879 -6.394 48.544 1.00 85.88 87 ARG A CA 1
ATOM 674 C C . ARG A 1 87 ? -21.513 -7.157 49.813 1.00 85.88 87 ARG A C 1
ATOM 676 O O . ARG A 1 87 ? -20.500 -7.842 49.809 1.00 85.88 87 ARG A O 1
ATOM 683 N N . LYS A 1 88 ? -22.371 -7.116 50.840 1.00 85.50 88 LYS A N 1
ATOM 684 C CA . LYS A 1 88 ? -22.180 -7.864 52.093 1.00 85.50 88 LYS A CA 1
ATOM 685 C C . LYS A 1 88 ? -22.158 -9.375 51.862 1.00 85.50 88 LYS A C 1
ATOM 687 O O . LYS A 1 88 ? -21.298 -10.054 52.409 1.00 85.50 88 LYS A O 1
ATOM 692 N N . LYS A 1 89 ? -23.065 -9.904 51.026 1.00 86.56 89 LYS A N 1
ATOM 693 C CA . LYS A 1 89 ? -23.076 -11.331 50.649 1.00 86.56 89 LYS A CA 1
ATOM 694 C C . LYS A 1 89 ? -21.757 -11.750 50.001 1.00 86.56 89 LYS A C 1
ATOM 696 O O . LYS A 1 89 ? -21.244 -12.812 50.315 1.00 86.56 89 LYS A O 1
ATOM 701 N N . MET A 1 90 ? -21.210 -10.937 49.103 1.00 85.06 90 MET A N 1
ATOM 702 C CA . MET A 1 90 ? -19.965 -11.255 48.397 1.00 85.06 90 MET A CA 1
ATOM 703 C C . MET A 1 90 ? -18.726 -11.075 49.263 1.00 85.06 90 MET A C 1
ATOM 705 O O . MET A 1 90 ? -17.822 -11.900 49.209 1.00 85.06 90 MET A O 1
ATOM 709 N N . GLU A 1 91 ? -18.712 -10.050 50.108 1.00 81.19 91 GLU A N 1
ATOM 710 C CA . GLU A 1 91 ? -17.669 -9.844 51.109 1.00 81.19 91 GLU A CA 1
ATOM 711 C C . GLU A 1 91 ? -17.593 -11.025 52.086 1.00 81.19 91 GLU A C 1
ATOM 713 O O . GLU A 1 91 ? -16.510 -11.565 52.300 1.00 81.19 91 GLU A O 1
ATOM 718 N N . ALA A 1 92 ? -18.742 -11.511 52.574 1.00 82.25 92 ALA A N 1
ATOM 719 C CA . ALA A 1 92 ? -18.825 -12.703 53.422 1.00 82.25 92 ALA A CA 1
ATOM 720 C C . ALA A 1 92 ? -18.331 -13.987 52.729 1.00 82.25 92 ALA A C 1
ATOM 722 O O . ALA A 1 92 ? -17.914 -14.927 53.397 1.00 82.25 92 ALA A O 1
ATOM 723 N N . ARG A 1 93 ? -18.360 -14.027 51.392 1.00 79.44 93 ARG A N 1
ATOM 724 C CA . ARG A 1 93 ? -17.838 -15.132 50.573 1.00 79.44 93 ARG A CA 1
ATOM 725 C C . ARG A 1 93 ? -16.402 -14.892 50.082 1.00 79.44 93 ARG A C 1
ATOM 727 O O . ARG A 1 93 ? -15.913 -15.637 49.241 1.00 79.44 93 ARG A O 1
ATOM 734 N N . HIS A 1 94 ? -15.728 -13.849 50.576 1.00 76.81 94 HIS A N 1
ATOM 735 C CA . HIS A 1 94 ? -14.391 -13.425 50.139 1.00 76.81 94 HIS A CA 1
ATOM 736 C C . HIS A 1 94 ? -14.276 -13.169 48.622 1.00 76.81 94 HIS A C 1
ATOM 738 O O . HIS A 1 94 ? -13.213 -13.334 48.022 1.00 76.81 94 HIS A O 1
ATOM 744 N N . VAL A 1 95 ? -15.372 -12.733 47.995 1.00 76.25 95 VAL A N 1
ATOM 745 C CA . VAL A 1 95 ? -15.448 -12.434 46.562 1.00 76.25 95 VAL A CA 1
ATOM 746 C C . VAL A 1 95 ? -15.186 -10.951 46.320 1.00 76.25 95 VAL A C 1
ATOM 748 O O . VAL A 1 95 ? -15.914 -10.073 46.796 1.00 76.25 95 VAL A O 1
ATOM 751 N N . LEU A 1 96 ? -14.181 -10.649 45.495 1.00 75.88 96 LEU A N 1
ATOM 752 C CA . LEU A 1 96 ? -13.855 -9.270 45.138 1.00 75.88 96 LEU A CA 1
ATOM 753 C C . LEU A 1 96 ? -14.977 -8.641 44.297 1.00 75.88 96 LEU A C 1
ATOM 755 O O . LEU A 1 96 ? -15.222 -9.053 43.166 1.00 75.88 96 LEU A O 1
ATOM 759 N N . THR A 1 97 ? -15.650 -7.616 44.820 1.00 80.75 97 THR A N 1
ATOM 760 C CA . THR A 1 97 ? -16.848 -7.042 44.184 1.00 80.75 97 THR A CA 1
ATOM 761 C C . THR A 1 97 ? -16.556 -5.757 43.408 1.00 80.75 97 THR A C 1
ATOM 763 O O . THR A 1 97 ? -16.254 -4.717 43.985 1.00 80.75 97 THR A O 1
ATOM 766 N N . GLN A 1 98 ? -16.734 -5.805 42.088 1.00 84.00 98 GLN A N 1
ATOM 767 C CA . GLN A 1 98 ? -16.501 -4.723 41.128 1.00 84.00 98 GLN A CA 1
ATOM 768 C C . GLN A 1 98 ? -17.821 -4.276 40.485 1.00 84.00 98 GLN A C 1
ATOM 770 O O . GLN A 1 98 ? -18.134 -4.593 39.335 1.00 84.00 98 GLN A O 1
ATOM 775 N N . ILE A 1 99 ? -18.613 -3.533 41.261 1.00 84.19 99 ILE A N 1
ATOM 776 C CA . ILE A 1 99 ? -19.903 -2.967 40.844 1.00 84.19 99 ILE A CA 1
ATOM 777 C C . ILE A 1 99 ? -19.823 -1.443 40.969 1.00 84.19 99 ILE A C 1
ATOM 779 O O . ILE A 1 99 ? -19.555 -0.953 42.070 1.00 84.19 99 ILE A O 1
ATOM 783 N N . PRO A 1 100 ? -20.067 -0.659 39.905 1.00 83.31 100 PRO A N 1
ATOM 784 C CA . PRO A 1 100 ? -20.128 0.790 40.014 1.00 83.31 100 PRO A CA 1
ATOM 785 C C . PRO A 1 100 ? -21.251 1.208 40.950 1.00 83.31 100 PRO A C 1
ATOM 787 O O . PRO A 1 100 ? -22.388 0.766 40.806 1.00 83.31 100 PRO A O 1
ATOM 790 N N . MET A 1 101 ? -20.945 2.095 41.890 1.00 84.38 101 MET A N 1
ATOM 791 C CA . MET A 1 101 ? -21.946 2.599 42.822 1.00 84.38 101 MET A CA 1
ATOM 792 C C . MET A 1 101 ? -22.950 3.536 42.140 1.00 84.38 101 MET A C 1
ATOM 794 O O . MET A 1 101 ? -22.635 4.237 41.167 1.00 84.38 101 MET A O 1
ATOM 798 N N . ARG A 1 102 ? -24.187 3.546 42.646 1.00 79.88 102 ARG A N 1
ATOM 799 C CA . ARG A 1 102 ? -25.235 4.483 42.219 1.00 79.88 102 ARG A CA 1
ATOM 800 C C . ARG A 1 102 ? -24.858 5.915 42.595 1.00 79.88 102 ARG A C 1
ATOM 802 O O . ARG A 1 102 ? -24.231 6.164 43.622 1.00 79.88 102 ARG A O 1
ATOM 809 N N . LYS A 1 103 ? -25.291 6.884 41.778 1.00 78.75 103 LYS A N 1
ATOM 810 C CA . LYS A 1 103 ? -25.028 8.314 42.025 1.00 78.75 103 LYS A CA 1
ATOM 811 C C . LYS A 1 103 ? -25.586 8.789 43.380 1.00 78.75 103 LYS A C 1
ATOM 813 O O . LYS A 1 103 ? -25.027 9.700 43.972 1.00 78.75 103 LYS A O 1
ATOM 818 N N . SER A 1 104 ? -26.632 8.150 43.895 1.00 78.38 104 SER A N 1
ATOM 819 C CA . SER A 1 104 ? -27.264 8.485 45.176 1.00 78.38 104 SER A CA 1
ATOM 820 C C . SER A 1 104 ? -26.508 8.004 46.427 1.00 78.38 104 SER A C 1
ATOM 822 O O . SER A 1 104 ? -26.913 8.337 47.537 1.00 78.38 104 SER A O 1
ATOM 824 N N . ARG A 1 105 ? -25.426 7.221 46.294 1.00 76.88 105 ARG A N 1
ATOM 825 C CA . ARG A 1 105 ? -24.643 6.725 47.441 1.00 76.88 105 ARG A CA 1
ATOM 826 C C . ARG A 1 105 ? -23.867 7.856 48.123 1.00 76.88 105 ARG A C 1
ATOM 828 O O . ARG A 1 105 ? -23.139 8.581 47.444 1.00 76.88 105 ARG A O 1
ATOM 835 N N . LYS A 1 106 ? -23.976 7.941 49.458 1.00 68.25 106 LYS A N 1
ATOM 836 C CA . LYS A 1 106 ? -23.242 8.903 50.308 1.00 68.25 106 LYS A CA 1
ATOM 837 C C . LYS A 1 106 ? -21.734 8.638 50.322 1.00 68.25 106 LYS A C 1
ATOM 839 O O . LYS A 1 106 ? -20.948 9.566 50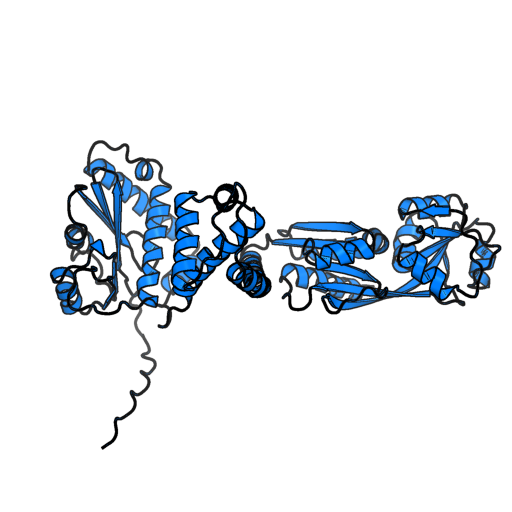.198 1.00 68.25 106 LYS A O 1
ATOM 844 N N . MET A 1 107 ? -21.342 7.370 50.428 1.00 57.53 107 MET A N 1
ATOM 845 C CA . MET A 1 107 ? -19.951 6.925 50.366 1.00 57.53 107 MET A CA 1
ATOM 846 C C . MET A 1 107 ? -19.762 6.101 49.097 1.00 57.53 107 MET A C 1
ATOM 848 O O . MET A 1 107 ? -20.536 5.176 48.843 1.00 57.53 107 MET A O 1
ATOM 852 N N . ARG A 1 108 ? -18.764 6.459 48.285 1.00 65.69 108 ARG A N 1
ATOM 853 C CA . ARG A 1 108 ? -18.464 5.764 47.033 1.00 65.69 108 ARG A CA 1
ATOM 854 C C . ARG A 1 108 ? -17.104 5.088 47.115 1.00 65.69 108 ARG A C 1
ATOM 856 O O . ARG A 1 108 ? -16.099 5.761 47.301 1.00 65.69 108 ARG A O 1
ATOM 863 N N . VAL A 1 109 ? -17.086 3.773 46.936 1.00 63.31 109 VAL A N 1
ATOM 864 C CA . VAL A 1 109 ? -15.860 2.990 46.773 1.00 63.31 109 VAL A CA 1
ATOM 865 C C . VAL A 1 109 ? -15.527 2.935 45.285 1.00 63.31 109 VAL A C 1
ATOM 867 O O . VAL A 1 109 ? -16.410 2.726 44.445 1.00 63.31 109 VAL A O 1
ATOM 870 N N . GLY A 1 110 ? -14.256 3.171 44.964 1.00 58.50 110 GLY A N 1
ATOM 871 C CA . GLY A 1 110 ? -13.744 3.061 43.605 1.00 58.50 110 GLY A CA 1
ATOM 872 C C . GLY A 1 110 ? -13.886 1.636 43.077 1.00 58.50 110 GLY A C 1
ATOM 873 O O . GLY A 1 110 ? -13.747 0.667 43.817 1.00 58.50 110 GLY A O 1
ATOM 874 N N . VAL A 1 111 ? -14.175 1.513 41.786 1.00 70.88 111 VAL A N 1
ATOM 875 C CA . VAL A 1 111 ? -14.132 0.228 41.087 1.00 70.88 111 VAL A CA 1
ATOM 876 C C . VAL A 1 111 ? -12.771 0.123 40.414 1.00 70.88 111 VAL A C 1
ATOM 878 O O . VAL A 1 111 ? -12.322 1.083 39.785 1.00 70.88 111 VAL A O 1
ATOM 881 N N . ASP A 1 112 ? -12.129 -1.036 40.506 1.00 66.81 112 ASP A N 1
ATOM 882 C CA . ASP A 1 112 ? -10.959 -1.337 39.691 1.00 66.81 112 ASP A CA 1
ATOM 883 C C . ASP A 1 112 ? -11.404 -1.389 38.223 1.00 66.81 112 ASP A C 1
ATOM 885 O O . ASP A 1 112 ? -12.113 -2.299 37.784 1.00 66.81 112 ASP A O 1
ATOM 889 N N . HIS A 1 113 ? -11.012 -0.371 37.458 1.00 65.06 113 HIS A N 1
ATOM 890 C CA . HIS A 1 113 ? -11.390 -0.245 36.057 1.00 65.06 113 HIS A CA 1
ATOM 891 C C . HIS A 1 113 ? -10.863 -1.403 35.199 1.00 65.06 113 HIS A C 1
ATOM 893 O O . HIS A 1 113 ? -11.596 -1.848 34.305 1.00 65.06 113 HIS A O 1
ATOM 899 N N . SER A 1 114 ? -9.671 -1.933 35.515 1.00 53.38 114 SER A N 1
ATOM 900 C CA . SER A 1 114 ? -9.067 -3.077 34.828 1.00 53.38 114 SER A CA 1
ATOM 901 C C . SER A 1 114 ? -9.924 -4.319 35.030 1.00 53.38 114 SER A C 1
ATOM 903 O O . SER A 1 114 ? -10.252 -4.986 34.050 1.00 53.38 114 SER A O 1
ATOM 905 N N . LEU A 1 115 ? -10.370 -4.600 36.258 1.00 58.84 115 LEU A N 1
ATOM 906 C CA . LEU A 1 115 ? -11.287 -5.713 36.536 1.00 58.84 115 LEU A CA 1
ATOM 907 C C . LEU A 1 115 ? -12.687 -5.463 35.961 1.00 58.84 115 LEU A C 1
ATOM 909 O O . LEU A 1 115 ? -13.278 -6.347 35.347 1.00 58.84 115 LEU A O 1
ATOM 913 N N . TYR A 1 116 ? -13.207 -4.240 36.056 1.00 73.56 116 TYR A N 1
ATOM 914 C CA . TYR A 1 116 ? -14.520 -3.891 35.509 1.00 73.56 116 TYR A CA 1
ATOM 915 C C . TYR A 1 116 ? -14.558 -3.902 33.969 1.00 73.56 116 TYR A C 1
ATOM 917 O O . TYR A 1 116 ? -15.629 -3.968 33.366 1.00 73.56 116 TYR A O 1
ATOM 925 N N . SER A 1 117 ? -13.411 -3.836 33.281 1.00 71.19 117 SER A N 1
ATOM 926 C CA . SER A 1 117 ? -13.329 -4.012 31.818 1.00 71.19 117 SER A CA 1
ATOM 927 C C . SER A 1 117 ? -13.777 -5.410 31.363 1.00 71.19 117 SER A C 1
ATOM 929 O O . SER A 1 117 ? -14.304 -5.558 30.258 1.00 71.19 117 SER A O 1
ATOM 931 N N . TRP A 1 118 ? -13.697 -6.413 32.248 1.00 66.94 118 TRP A N 1
ATOM 932 C CA . TRP A 1 118 ? -14.116 -7.793 31.980 1.00 66.94 118 TRP A CA 1
ATOM 933 C C . TRP A 1 118 ? -15.616 -7.927 31.743 1.00 66.94 118 TRP A C 1
ATOM 935 O O . TRP A 1 118 ? -16.049 -8.917 31.150 1.00 66.94 118 TRP A O 1
ATOM 945 N N . ARG A 1 119 ? -16.405 -6.898 32.089 1.00 76.25 119 ARG A N 1
ATOM 946 C CA . ARG A 1 119 ? -17.823 -6.816 31.728 1.00 76.25 119 ARG A CA 1
ATOM 947 C C . ARG A 1 119 ? -18.065 -7.003 30.224 1.00 76.25 119 ARG A C 1
ATOM 949 O O . ARG A 1 119 ? -19.058 -7.608 29.842 1.00 76.25 119 ARG A O 1
ATOM 956 N N . ASN A 1 120 ? -17.130 -6.593 29.364 1.00 75.25 120 ASN A N 1
ATOM 957 C CA . ASN A 1 120 ? -17.203 -6.801 27.910 1.00 75.25 120 ASN A CA 1
ATOM 958 C C . ASN A 1 120 ? -17.369 -8.287 27.508 1.00 75.25 120 ASN A C 1
ATOM 960 O O . ASN A 1 120 ? -17.943 -8.592 26.463 1.00 75.25 120 ASN A O 1
ATOM 964 N N . LEU A 1 121 ? -16.921 -9.244 28.332 1.00 74.50 121 LEU A N 1
ATOM 965 C CA . LEU A 1 121 ? -17.155 -10.669 28.071 1.00 74.50 121 LEU A CA 1
ATOM 966 C C . LEU A 1 121 ? -18.644 -11.033 28.115 1.00 74.50 121 LEU A C 1
ATOM 968 O O . LEU A 1 121 ? -19.079 -11.847 27.300 1.00 74.50 121 LEU A O 1
ATOM 972 N N . LEU A 1 122 ? -19.432 -10.400 28.990 1.00 74.75 122 LEU A N 1
ATOM 973 C CA . LEU A 1 122 ? -20.889 -10.538 28.962 1.00 74.75 122 LEU A CA 1
ATOM 974 C C . LEU A 1 122 ? -21.494 -9.936 27.719 1.00 74.75 122 LEU A C 1
ATOM 976 O O . LEU A 1 122 ? -22.344 -10.572 27.109 1.00 74.75 122 LEU A O 1
ATOM 980 N N . GLU A 1 123 ? -21.070 -8.727 27.354 1.00 76.50 123 GLU A N 1
ATOM 981 C CA . GLU A 1 123 ? -21.623 -8.024 26.197 1.00 76.50 123 GLU A CA 1
ATOM 982 C C . GLU A 1 123 ? -21.452 -8.873 24.935 1.00 76.50 123 GLU A C 1
ATOM 984 O O . GLU A 1 123 ? -22.400 -9.121 24.188 1.00 76.50 123 GLU A O 1
ATOM 989 N N . ARG A 1 124 ? -20.259 -9.453 24.768 1.00 77.50 124 ARG A N 1
ATOM 990 C CA . ARG A 1 124 ? -19.968 -10.410 23.696 1.00 77.50 124 ARG A CA 1
ATOM 991 C C . ARG A 1 124 ? -20.770 -11.702 23.821 1.00 77.50 124 ARG A C 1
ATOM 993 O O . ARG A 1 124 ? -21.188 -12.238 22.797 1.00 77.50 124 ARG A O 1
ATOM 1000 N N . CYS A 1 125 ? -20.966 -12.225 25.031 1.00 81.31 125 CYS A N 1
ATOM 1001 C CA . CYS A 1 125 ? -21.770 -13.426 25.256 1.00 81.31 125 CYS A CA 1
ATOM 1002 C C . CYS A 1 125 ? -23.224 -13.205 24.818 1.00 81.31 125 CYS A C 1
ATOM 1004 O O . CYS A 1 125 ? -23.760 -13.978 24.028 1.00 81.31 125 CYS A O 1
ATOM 1006 N N . PHE A 1 126 ? -23.826 -12.091 25.226 1.00 80.06 126 PHE A N 1
ATOM 1007 C CA . PHE A 1 126 ? -25.169 -11.707 24.810 1.00 80.06 126 PHE A CA 1
ATOM 1008 C C . PHE A 1 126 ? -25.276 -11.450 23.309 1.00 80.06 126 PHE A C 1
ATOM 1010 O O . PHE A 1 126 ? -26.240 -11.899 22.697 1.00 80.06 126 PHE A O 1
ATOM 1017 N N . ASN A 1 127 ? -24.287 -10.804 22.685 1.00 81.75 127 ASN A N 1
ATOM 1018 C CA . ASN A 1 127 ? -24.272 -10.647 21.226 1.00 81.75 127 ASN A CA 1
ATOM 1019 C C . ASN A 1 127 ? -24.241 -12.009 20.517 1.00 81.75 127 ASN A C 1
ATOM 1021 O O . ASN A 1 127 ? -24.962 -12.221 19.547 1.00 81.75 127 ASN A O 1
ATOM 1025 N N . LYS A 1 128 ? -23.478 -12.976 21.042 1.00 83.38 128 LYS A N 1
ATOM 1026 C CA . LYS A 1 128 ? -2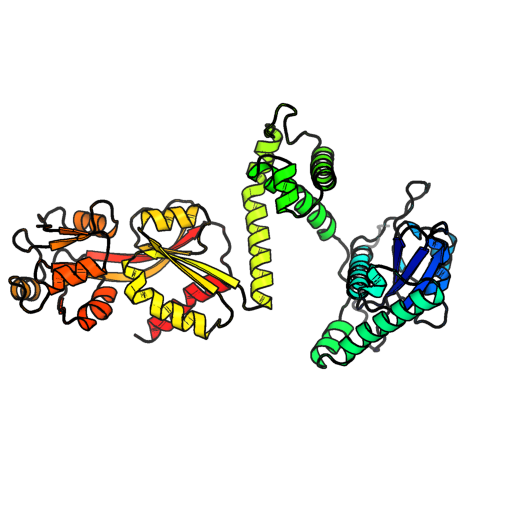3.474 -14.351 20.521 1.00 83.38 128 LYS A CA 1
ATOM 1027 C C . LYS A 1 128 ? -24.818 -15.055 20.713 1.00 83.38 128 LYS A C 1
ATOM 1029 O O . LYS A 1 128 ? -25.233 -15.775 19.811 1.00 83.38 128 LYS A O 1
ATOM 1034 N N . LEU A 1 129 ? -25.491 -14.850 21.847 1.00 83.94 129 LEU A N 1
ATOM 1035 C CA . LEU A 1 129 ? -26.839 -15.379 22.087 1.00 83.94 129 LEU A CA 1
ATOM 1036 C C . LEU A 1 129 ? -27.850 -14.765 21.104 1.00 83.94 129 LEU A C 1
ATOM 1038 O O . LEU A 1 129 ? -28.647 -15.488 20.514 1.00 83.94 129 LEU A O 1
ATOM 1042 N N . LYS A 1 130 ? -27.744 -13.459 20.829 1.00 81.38 130 LYS A N 1
ATOM 1043 C CA . LYS A 1 130 ? -28.584 -12.738 19.857 1.00 81.38 130 LYS A CA 1
ATOM 1044 C C . LYS A 1 130 ? -28.368 -13.155 18.397 1.00 81.38 130 LYS A C 1
ATOM 1046 O O . LYS A 1 130 ? -29.231 -12.896 17.569 1.00 81.38 130 LYS A O 1
ATOM 1051 N N . ASN A 1 131 ? -27.289 -13.864 18.061 1.00 84.00 131 ASN A N 1
ATOM 1052 C CA . ASN A 1 131 ? -27.174 -14.470 16.727 1.00 84.00 131 ASN A CA 1
ATOM 1053 C C . ASN A 1 131 ? -28.267 -15.523 16.476 1.00 84.00 131 ASN A C 1
ATOM 1055 O O . ASN A 1 131 ? -28.610 -15.803 15.327 1.00 84.00 131 ASN A O 1
ATOM 1059 N N . ALA A 1 132 ? -28.835 -16.115 17.532 1.00 81.50 132 ALA A N 1
ATOM 1060 C CA . ALA A 1 132 ? -30.053 -16.894 17.400 1.00 81.50 132 ALA A CA 1
ATOM 1061 C C . ALA A 1 132 ? -31.235 -15.933 17.229 1.00 81.50 132 ALA A C 1
ATOM 1063 O O . ALA A 1 132 ? -31.658 -15.278 18.181 1.00 81.50 132 ALA A O 1
ATOM 1064 N N . ARG A 1 133 ? -31.800 -15.886 16.015 1.00 81.31 133 ARG A N 1
ATOM 1065 C CA . ARG A 1 133 ? -32.921 -14.993 15.679 1.00 81.31 133 ARG A CA 1
ATOM 1066 C C . ARG A 1 133 ? -34.052 -15.064 16.707 1.00 81.31 133 ARG A C 1
ATOM 1068 O O . ARG A 1 133 ? -34.524 -14.019 17.118 1.00 81.31 133 ARG A O 1
ATOM 1075 N N . ARG A 1 134 ? -34.419 -16.263 17.182 1.00 81.31 134 ARG A N 1
ATOM 1076 C CA . ARG A 1 134 ? -35.464 -16.452 18.210 1.00 81.31 134 ARG A CA 1
ATOM 1077 C C . ARG A 1 134 ? -35.156 -15.732 19.529 1.00 81.31 134 ARG A C 1
ATOM 1079 O O . ARG A 1 134 ? -36.048 -15.116 20.099 1.00 81.31 134 ARG A O 1
ATOM 1086 N N . VAL A 1 135 ? -33.893 -15.738 19.961 1.00 82.81 135 VAL A N 1
ATOM 1087 C CA . VAL A 1 135 ? -33.436 -15.008 21.153 1.00 82.81 135 VAL A CA 1
ATOM 1088 C C . VAL A 1 135 ? -33.445 -13.499 20.910 1.00 82.81 135 VAL A C 1
ATOM 1090 O O . VAL A 1 135 ? -33.898 -12.744 21.765 1.00 82.81 135 VAL A O 1
ATOM 1093 N N . ALA A 1 136 ? -32.964 -13.046 19.748 1.00 77.81 136 ALA A N 1
ATOM 1094 C CA . ALA A 1 136 ? -32.912 -11.620 19.427 1.00 77.81 136 ALA A CA 1
ATOM 1095 C C . ALA A 1 136 ? -34.292 -10.986 19.245 1.00 77.81 136 ALA A C 1
ATOM 1097 O O . ALA A 1 136 ? -34.504 -9.865 19.694 1.00 77.81 136 ALA A O 1
ATOM 1098 N N . THR A 1 137 ? -35.213 -11.678 18.575 1.00 73.75 137 THR A N 1
ATOM 1099 C CA . THR A 1 137 ? -36.536 -11.131 18.253 1.00 73.75 137 THR A CA 1
ATOM 1100 C C . THR A 1 137 ? -37.572 -11.394 19.336 1.00 73.75 137 THR A C 1
ATOM 1102 O O . THR A 1 137 ? -38.598 -10.726 19.339 1.00 73.75 137 THR A O 1
ATOM 1105 N N . ARG A 1 138 ? -37.321 -12.343 20.251 1.00 70.69 138 ARG A N 1
ATOM 1106 C CA . ARG A 1 138 ? -38.172 -12.623 21.417 1.00 70.69 138 ARG A CA 1
ATOM 1107 C C . ARG A 1 138 ? -39.648 -12.876 21.049 1.00 70.69 138 ARG A C 1
ATOM 1109 O O . ARG A 1 138 ? -40.555 -12.318 21.655 1.00 70.69 138 ARG A O 1
ATOM 1116 N N . TYR A 1 139 ? -39.896 -13.723 20.047 1.00 68.44 139 TYR A N 1
ATOM 1117 C CA . TYR A 1 139 ? -41.263 -14.044 19.590 1.00 68.44 139 TYR A CA 1
ATOM 1118 C C . TYR A 1 139 ? -42.005 -15.066 20.475 1.00 68.44 139 TYR A C 1
ATOM 1120 O O . TYR A 1 139 ? -43.149 -15.415 20.189 1.00 68.44 139 TYR A O 1
ATOM 1128 N N . ASP A 1 140 ? -41.371 -15.562 21.537 1.00 77.06 140 ASP A N 1
ATOM 1129 C CA . ASP A 1 140 ? -41.953 -16.541 22.452 1.00 77.06 140 ASP A CA 1
ATOM 1130 C C . ASP A 1 140 ? -43.066 -15.943 23.327 1.00 77.06 140 ASP A C 1
ATOM 1132 O O . ASP A 1 140 ? -42.918 -14.867 23.907 1.00 77.06 140 ASP A O 1
ATOM 1136 N N . LYS A 1 141 ? -44.180 -16.677 23.456 1.00 76.00 141 LYS A N 1
ATOM 1137 C CA . LYS A 1 141 ? -45.361 -16.246 24.226 1.00 76.00 141 LYS A CA 1
ATOM 1138 C C . LYS A 1 141 ? -45.228 -16.465 25.737 1.00 76.00 141 LYS A C 1
ATOM 1140 O O . LYS A 1 141 ? -45.869 -15.749 26.499 1.00 76.00 141 LYS A O 1
ATOM 1145 N N . THR A 1 142 ? -44.431 -17.443 26.173 1.00 83.00 142 THR A N 1
ATOM 1146 C CA . THR A 1 142 ? -44.257 -17.790 27.594 1.00 83.00 142 THR A CA 1
ATOM 1147 C C . THR A 1 142 ? -42.819 -17.563 28.057 1.00 83.00 142 THR A C 1
ATOM 1149 O O . THR A 1 142 ? -41.867 -17.682 27.281 1.00 83.00 142 THR A O 1
ATOM 1152 N N . ALA A 1 143 ? -42.665 -17.247 29.346 1.00 82.25 143 ALA A N 1
ATOM 1153 C CA . ALA A 1 143 ? -41.369 -17.099 30.006 1.00 82.25 143 ALA A CA 1
ATOM 1154 C C . ALA A 1 143 ? -40.530 -18.388 29.898 1.00 82.25 143 ALA A C 1
ATOM 1156 O O . ALA A 1 143 ? -39.349 -18.326 29.566 1.00 82.25 143 ALA A O 1
ATOM 1157 N N . GLU A 1 144 ? -41.168 -19.546 30.085 1.00 85.62 144 GLU A N 1
ATOM 1158 C CA . GLU A 1 144 ? -40.538 -20.867 29.984 1.00 85.62 144 GLU A CA 1
ATOM 1159 C C . GLU A 1 144 ? -40.014 -21.167 28.575 1.00 85.62 144 GLU A C 1
ATOM 1161 O O . GLU A 1 144 ? -38.868 -21.587 28.434 1.00 85.62 144 GLU A O 1
ATOM 1166 N N . SER A 1 145 ? -40.798 -20.896 27.521 1.00 86.00 145 SER A N 1
ATOM 1167 C CA . SER A 1 145 ? -40.358 -21.116 26.132 1.00 86.00 145 SER A CA 1
ATOM 1168 C C . SER A 1 145 ? -39.148 -20.247 25.795 1.00 86.00 145 SER A C 1
ATOM 1170 O O . SER A 1 145 ? -38.157 -20.723 25.238 1.00 86.00 145 SER A O 1
ATOM 1172 N N . PHE A 1 146 ? -39.185 -18.973 26.201 1.00 86.00 146 PHE A N 1
ATOM 1173 C CA . PHE A 1 146 ? -38.073 -18.055 25.980 1.00 86.00 146 PHE A CA 1
ATOM 1174 C C . PHE A 1 146 ? -36.803 -18.490 26.726 1.00 86.00 146 PHE A C 1
ATOM 1176 O O . PHE A 1 146 ? -35.714 -18.488 26.144 1.00 86.00 146 PHE A O 1
ATOM 1183 N N . LEU A 1 147 ? -36.936 -18.891 27.996 1.00 87.31 147 LEU A N 1
ATOM 1184 C CA . LEU A 1 147 ? -35.814 -19.391 28.789 1.00 87.31 147 LEU A CA 1
ATOM 1185 C C . LEU A 1 147 ? -35.245 -20.687 28.191 1.00 87.31 147 LEU A C 1
ATOM 1187 O O . LEU A 1 147 ? -34.033 -20.793 28.014 1.00 87.31 147 LEU A O 1
ATOM 1191 N N . GLY A 1 148 ? -36.104 -21.604 27.737 1.00 88.69 148 GLY A N 1
ATOM 1192 C CA . GLY A 1 148 ? -35.691 -22.823 27.041 1.00 88.69 148 GLY A CA 1
ATOM 1193 C C . GLY A 1 148 ? -34.858 -22.543 25.783 1.00 88.69 148 GLY A C 1
ATOM 1194 O O . GLY A 1 148 ? -33.814 -23.164 25.576 1.00 88.69 148 GLY A O 1
ATOM 1195 N N . PHE A 1 149 ? -35.236 -21.558 24.958 1.00 87.81 149 PHE A N 1
ATOM 1196 C CA . PHE A 1 149 ? -34.422 -21.165 23.797 1.00 87.81 149 PHE A CA 1
ATOM 1197 C C . PHE A 1 149 ? -33.099 -20.496 24.179 1.00 87.81 149 PHE A C 1
ATOM 1199 O O . PHE A 1 149 ? -32.088 -20.699 23.491 1.00 87.81 149 PHE A O 1
ATOM 1206 N N . MET A 1 150 ? -33.077 -19.719 25.264 1.00 86.94 150 MET A N 1
ATOM 1207 C CA . MET A 1 150 ? -31.842 -19.165 25.821 1.00 86.94 150 MET A CA 1
ATOM 1208 C C . MET A 1 150 ? -30.889 -20.273 26.275 1.00 86.94 150 MET A C 1
ATOM 1210 O O . MET A 1 150 ? -29.692 -20.211 25.970 1.00 86.94 150 MET A O 1
ATOM 1214 N N . ASP A 1 151 ? -31.408 -21.315 26.919 1.00 89.38 151 ASP A N 1
ATOM 1215 C CA . ASP A 1 151 ? -30.621 -22.458 27.377 1.00 89.38 151 ASP A CA 1
ATOM 1216 C C . ASP A 1 151 ? -30.113 -23.305 26.210 1.00 89.38 151 ASP A C 1
ATOM 1218 O O . ASP A 1 151 ? -28.916 -23.588 26.140 1.00 89.38 151 ASP A O 1
ATOM 1222 N N . ILE A 1 152 ? -30.953 -23.604 25.213 1.00 89.62 152 ILE A N 1
ATOM 1223 C CA . ILE A 1 152 ? -30.531 -24.297 23.981 1.00 89.62 152 ILE A CA 1
ATOM 1224 C C . ILE A 1 152 ? -29.410 -23.521 23.278 1.00 89.62 152 ILE A C 1
ATOM 1226 O O . ILE A 1 152 ? -28.401 -24.096 22.853 1.00 89.62 152 ILE A O 1
ATOM 1230 N N . THR A 1 153 ? -29.544 -22.196 23.174 1.00 89.00 153 THR A N 1
ATOM 1231 C CA . THR A 1 153 ? -28.518 -21.352 22.546 1.00 89.00 153 THR A CA 1
ATOM 1232 C C . THR A 1 153 ? -27.234 -21.337 23.381 1.00 89.00 153 THR A C 1
ATOM 1234 O O . THR A 1 153 ? -26.135 -21.424 22.828 1.00 89.00 153 THR A O 1
ATOM 1237 N N . SER A 1 154 ? -27.356 -21.311 24.709 1.00 89.19 154 SER A N 1
ATOM 1238 C CA . SER A 1 154 ? -26.229 -21.389 25.643 1.00 89.19 154 SER A CA 1
ATOM 1239 C C . SER A 1 154 ? -25.479 -22.721 25.542 1.00 89.19 154 SER A C 1
ATOM 1241 O O . SER A 1 154 ? -24.246 -22.730 25.476 1.00 89.19 154 SER A O 1
ATOM 1243 N N . ILE A 1 155 ? -26.204 -23.841 25.441 1.00 87.69 155 ILE A N 1
ATOM 1244 C CA . ILE A 1 155 ? -25.650 -25.183 25.213 1.00 87.69 155 ILE A CA 1
ATOM 1245 C C . ILE A 1 155 ? -24.904 -25.219 23.879 1.00 87.69 155 ILE A C 1
ATOM 1247 O O . ILE A 1 155 ? -23.744 -25.628 23.833 1.00 87.69 155 ILE A O 1
ATOM 1251 N N . ARG A 1 156 ? -25.508 -24.713 22.797 1.00 86.38 156 ARG A N 1
ATOM 1252 C CA . ARG A 1 156 ? -24.866 -24.657 21.474 1.00 86.38 156 ARG A CA 1
ATOM 1253 C C . ARG A 1 156 ? -23.566 -23.848 21.494 1.00 86.38 156 ARG A C 1
ATOM 1255 O O . ARG A 1 156 ? -22.586 -24.254 20.867 1.00 86.38 156 ARG A O 1
ATOM 1262 N N . LEU A 1 157 ? -23.532 -22.723 22.214 1.00 83.25 157 LEU A N 1
ATOM 1263 C CA . LEU A 1 157 ? -22.319 -21.911 22.371 1.00 83.25 157 LEU A CA 1
ATOM 1264 C C . LEU A 1 157 ? -21.206 -22.664 23.109 1.00 83.25 157 LEU A C 1
ATOM 1266 O O . LEU A 1 157 ? -20.042 -22.543 22.725 1.00 83.25 157 LEU A O 1
ATOM 1270 N N . ARG A 1 158 ? -21.553 -23.462 24.124 1.00 78.75 158 ARG A N 1
ATOM 1271 C CA . ARG A 1 158 ? -20.599 -24.320 24.843 1.00 78.75 158 ARG A CA 1
ATOM 1272 C C . ARG A 1 158 ? -20.101 -25.484 23.982 1.00 78.75 158 ARG A C 1
ATOM 1274 O O . ARG A 1 158 ? -18.895 -25.702 23.908 1.00 78.75 158 ARG A O 1
ATOM 1281 N N . LEU A 1 159 ? -20.998 -26.184 23.283 1.00 79.56 159 LEU A N 1
ATOM 1282 C CA . LEU A 1 159 ? -20.654 -27.323 22.420 1.00 79.56 159 LEU A CA 1
ATOM 1283 C C . LEU A 1 159 ? -19.726 -26.925 21.269 1.00 79.56 159 LEU A C 1
ATOM 1285 O O . LEU A 1 159 ? -18.769 -27.636 20.973 1.00 79.56 159 LEU A O 1
ATOM 1289 N N . ARG A 1 160 ? -19.945 -25.750 20.662 1.00 73.31 160 ARG A N 1
ATOM 1290 C CA . ARG A 1 160 ? -19.061 -25.227 19.607 1.00 73.31 160 ARG A CA 1
ATOM 1291 C C . ARG A 1 160 ? -17.611 -25.098 20.081 1.00 73.31 160 ARG A C 1
ATOM 1293 O O . ARG A 1 160 ? -16.699 -25.278 19.285 1.00 73.31 160 ARG A O 1
ATOM 1300 N N . LEU A 1 161 ? -17.416 -24.812 21.366 1.00 60.91 161 LEU A N 1
ATOM 1301 C CA . LEU A 1 161 ? -16.107 -24.666 21.991 1.00 60.91 161 LEU A CA 1
ATOM 1302 C C . LEU A 1 161 ? -15.438 -26.003 22.320 1.00 60.91 161 LEU A C 1
ATOM 1304 O O . LEU A 1 161 ? -14.220 -26.117 22.214 1.00 60.91 161 LEU A O 1
ATOM 1308 N N . LEU A 1 162 ? -16.233 -27.023 22.643 1.00 58.34 162 LEU A N 1
ATOM 1309 C CA . LEU A 1 162 ? -15.756 -28.398 22.805 1.00 58.34 162 LEU A CA 1
ATOM 1310 C C . LEU A 1 162 ? -15.389 -29.047 21.460 1.00 58.34 162 LEU A C 1
ATOM 1312 O O . LEU A 1 162 ? -14.497 -29.886 21.413 1.00 58.34 162 LEU A O 1
ATOM 1316 N N . SER A 1 163 ? -16.041 -28.632 20.368 1.00 54.56 163 SER A N 1
ATOM 1317 C CA . SER A 1 163 ? -15.797 -29.139 19.011 1.00 54.56 163 SER A CA 1
ATOM 1318 C C . SER A 1 163 ? -14.621 -28.463 18.287 1.00 54.56 163 SER A C 1
ATOM 1320 O O . SER A 1 163 ? -14.143 -28.987 17.281 1.00 54.56 163 SER A O 1
ATOM 1322 N N . THR A 1 164 ? -14.152 -27.299 18.747 1.00 47.44 164 THR A N 1
ATOM 1323 C CA . THR A 1 164 ? -12.952 -26.640 18.204 1.00 47.44 164 THR A CA 1
ATOM 1324 C C . THR A 1 164 ? -11.676 -27.276 18.767 1.00 47.44 164 THR A C 1
ATOM 1326 O O . THR A 1 164 ? -11.603 -27.526 19.965 1.00 47.44 164 THR A O 1
ATOM 1329 N N . ARG A 1 165 ? -10.682 -27.536 17.896 1.00 36.69 165 ARG A N 1
ATOM 1330 C CA . ARG A 1 165 ? -9.421 -28.268 18.169 1.00 36.69 165 ARG A CA 1
ATOM 1331 C C . ARG A 1 165 ? -8.803 -27.989 19.567 1.00 36.69 165 ARG A C 1
ATOM 1333 O O . ARG A 1 165 ? -8.835 -26.840 20.016 1.00 36.69 165 ARG A O 1
ATOM 1340 N N . PRO A 1 166 ? -8.128 -28.979 20.199 1.00 39.88 166 PRO A N 1
ATOM 1341 C CA . PRO A 1 166 ? -7.575 -28.885 21.563 1.00 39.88 166 PRO A CA 1
ATOM 1342 C C . PRO A 1 166 ? -6.708 -27.645 21.848 1.00 39.88 166 PRO A C 1
ATOM 1344 O O . PRO A 1 166 ? -6.699 -27.149 22.972 1.00 39.88 166 PRO A O 1
ATOM 1347 N N . SER A 1 167 ? -6.037 -27.090 20.834 1.00 43.28 167 SER A N 1
ATOM 1348 C CA . SER A 1 167 ? -5.176 -25.906 20.960 1.00 43.28 167 SER A CA 1
ATOM 1349 C C . SER A 1 167 ? -5.913 -24.625 21.378 1.00 43.28 167 SER A C 1
ATOM 1351 O O . SER A 1 167 ? -5.324 -23.768 22.034 1.00 43.28 167 SER A O 1
ATOM 1353 N N . VAL A 1 168 ? -7.208 -24.490 21.064 1.00 41.72 168 VAL A N 1
ATOM 1354 C CA . VAL A 1 168 ? -8.029 -23.333 21.476 1.00 41.72 168 VAL A CA 1
ATOM 1355 C C . VAL A 1 168 ? -8.523 -23.489 22.919 1.00 41.72 168 VAL A C 1
ATOM 1357 O O . VAL A 1 168 ? -8.639 -22.501 23.647 1.00 41.72 168 VAL A O 1
ATOM 1360 N N . ARG A 1 169 ? -8.746 -24.731 23.367 1.00 37.84 169 ARG A N 1
ATOM 1361 C CA . ARG A 1 169 ? -9.164 -25.059 24.737 1.00 37.84 169 ARG A CA 1
ATOM 1362 C C . ARG A 1 169 ? -8.084 -24.672 25.750 1.00 37.84 169 ARG A C 1
ATOM 1364 O O . ARG A 1 169 ? -8.365 -23.931 26.689 1.00 37.84 169 ARG A O 1
ATOM 1371 N N . THR A 1 170 ? -6.829 -25.036 25.476 1.00 38.00 170 THR A N 1
ATOM 1372 C CA . THR A 1 170 ? -5.674 -24.659 26.310 1.00 38.00 170 THR A CA 1
ATOM 1373 C C . THR A 1 170 ? -5.410 -23.146 26.307 1.00 38.00 170 THR A C 1
ATOM 1375 O O . THR A 1 170 ? -4.935 -22.599 27.300 1.00 38.00 170 THR A O 1
ATOM 1378 N N . TYR A 1 171 ? -5.737 -22.447 25.214 1.00 40.19 171 TYR A N 1
ATOM 1379 C CA . TYR A 1 171 ? -5.590 -20.991 25.099 1.00 40.19 171 TYR A CA 1
ATOM 1380 C C . TYR A 1 171 ? -6.639 -20.216 25.920 1.00 40.19 171 TYR A C 1
ATOM 1382 O O . TYR A 1 171 ? -6.328 -19.177 26.502 1.00 40.19 171 TYR A O 1
ATOM 1390 N N . LEU A 1 172 ? -7.874 -20.720 26.007 1.00 39.53 172 LEU A N 1
ATOM 1391 C CA . LEU A 1 172 ? -8.957 -20.069 26.755 1.00 39.53 172 LEU A CA 1
ATOM 1392 C C . LEU A 1 172 ? -8.923 -20.375 28.257 1.00 39.53 172 LEU A C 1
ATOM 1394 O O . LEU A 1 172 ? -9.260 -19.499 29.051 1.00 39.53 172 LEU A O 1
ATOM 1398 N N . GLU A 1 173 ? -8.462 -21.565 28.648 1.00 40.28 173 GLU A N 1
ATOM 1399 C CA . GLU A 1 173 ? -8.275 -21.953 30.056 1.00 40.28 173 GLU A CA 1
ATOM 1400 C C . GLU A 1 173 ? -7.093 -21.210 30.724 1.00 40.28 173 GLU A C 1
ATOM 1402 O O . GLU A 1 173 ? -7.071 -21.062 31.943 1.00 40.28 173 GLU A O 1
ATOM 1407 N N . ARG A 1 174 ? -6.138 -20.670 29.942 1.00 36.84 174 ARG A N 1
ATOM 1408 C CA . ARG A 1 174 ? -4.932 -19.958 30.428 1.00 36.84 174 ARG A CA 1
ATOM 1409 C C . ARG A 1 174 ? -5.052 -18.427 30.527 1.00 36.84 174 ARG A C 1
ATOM 1411 O O . ARG A 1 174 ? -4.052 -17.763 30.804 1.00 36.84 174 ARG A O 1
ATOM 1418 N N . ARG A 1 175 ? -6.230 -17.824 30.317 1.00 39.75 175 ARG A N 1
ATOM 1419 C CA . ARG A 1 175 ? -6.408 -16.363 30.474 1.00 39.75 175 ARG A CA 1
ATOM 1420 C C . ARG A 1 175 ? -6.303 -15.939 31.949 1.00 39.75 175 ARG A C 1
ATOM 1422 O O . ARG A 1 175 ? -7.275 -16.025 32.691 1.00 39.75 175 ARG A O 1
ATOM 1429 N N . GLN A 1 176 ? -5.133 -15.446 32.357 1.00 34.09 176 GLN A N 1
ATOM 1430 C CA . GLN A 1 176 ? -4.933 -14.731 33.626 1.00 34.09 176 GLN A CA 1
ATOM 1431 C C . GLN A 1 176 ? -5.463 -13.281 33.558 1.00 34.09 176 GLN A C 1
ATOM 1433 O O . GLN A 1 176 ? -5.543 -12.718 32.460 1.00 34.09 176 GLN A O 1
ATOM 1438 N N . PRO A 1 177 ? -5.832 -12.667 34.704 1.00 32.12 177 PRO A N 1
ATOM 1439 C CA . PRO A 1 177 ? -6.339 -11.297 34.748 1.00 32.12 177 PRO A CA 1
ATOM 1440 C C . PRO A 1 177 ? -5.276 -10.274 34.296 1.00 32.12 177 PRO A C 1
ATOM 1442 O O . PRO A 1 177 ? -4.076 -10.529 34.421 1.00 32.12 177 PRO A O 1
ATOM 1445 N N . PRO A 1 178 ? -5.676 -9.100 33.774 1.00 32.91 178 PRO A N 1
ATOM 1446 C CA . PRO A 1 178 ? -4.764 -8.048 33.371 1.00 32.91 178 PRO A CA 1
ATOM 1447 C C . PRO A 1 178 ? -4.274 -7.338 34.640 1.00 32.91 178 PRO A C 1
ATOM 1449 O O . PRO A 1 178 ? -5.009 -7.203 35.617 1.00 32.91 178 PRO A O 1
ATOM 1452 N N . ARG A 1 179 ? -3.030 -6.862 34.631 1.00 26.00 179 ARG A N 1
ATOM 1453 C CA . ARG A 1 179 ? -2.462 -6.094 35.751 1.00 26.00 179 ARG A CA 1
ATOM 1454 C C . ARG A 1 179 ? -3.246 -4.775 35.968 1.00 26.00 179 ARG A C 1
ATOM 1456 O O . ARG A 1 179 ? -3.780 -4.232 34.994 1.00 26.00 179 ARG A O 1
ATOM 1463 N N . PRO A 1 180 ? -3.323 -4.246 37.205 1.00 29.34 180 PRO A N 1
ATOM 1464 C CA . PRO A 1 180 ? -4.112 -3.053 37.511 1.00 29.34 180 PRO A CA 1
ATOM 1465 C C . PRO A 1 180 ? -3.400 -1.775 37.036 1.00 29.34 180 PRO A C 1
ATOM 1467 O O . PRO A 1 180 ? -2.247 -1.566 37.402 1.00 29.34 180 PRO A O 1
ATOM 1470 N N . PHE A 1 181 ? -4.101 -0.988 36.198 1.00 26.33 181 PHE A N 1
ATOM 1471 C CA . PHE A 1 181 ? -4.018 0.458 35.867 1.00 26.33 181 PHE A CA 1
ATOM 1472 C C . PHE A 1 181 ? -4.611 0.656 34.447 1.00 26.33 181 PHE A C 1
ATOM 1474 O O . PHE A 1 181 ? -3.898 0.593 33.444 1.00 26.33 181 PHE A O 1
ATOM 1481 N N . ASP A 1 182 ? -5.936 0.822 34.323 1.00 34.03 182 ASP A N 1
ATOM 1482 C CA . ASP A 1 182 ? -6.638 0.813 33.022 1.00 34.03 182 ASP A CA 1
ATOM 1483 C C . ASP A 1 182 ? -6.494 2.147 32.267 1.00 34.03 182 ASP A C 1
ATOM 1485 O O . ASP A 1 182 ? -7.400 2.980 32.219 1.00 34.03 182 ASP A O 1
ATOM 1489 N N . ARG A 1 183 ? -5.329 2.338 31.635 1.00 25.09 183 ARG A N 1
ATOM 1490 C CA . ARG A 1 183 ? -5.115 3.365 30.603 1.00 25.09 183 ARG A CA 1
ATOM 1491 C C . ARG A 1 183 ? -6.055 3.173 29.405 1.00 25.09 183 ARG A C 1
ATOM 1493 O O . ARG A 1 183 ? -6.286 4.134 28.685 1.00 25.09 183 ARG A O 1
ATOM 1500 N N . GLN A 1 184 ? -6.605 1.973 29.198 1.00 26.72 184 GLN A N 1
ATOM 1501 C CA . GLN A 1 184 ? -7.265 1.520 27.976 1.00 26.72 184 GLN A CA 1
ATOM 1502 C C . GLN A 1 184 ? -8.694 2.054 27.826 1.00 26.72 184 GLN A C 1
ATOM 1504 O O . GLN A 1 184 ? -9.011 2.512 26.740 1.00 26.72 184 GLN A O 1
ATOM 1509 N N . LYS A 1 185 ? -9.537 2.088 28.873 1.00 26.11 185 LYS A N 1
ATOM 1510 C CA . LYS A 1 185 ? -10.912 2.654 28.800 1.00 26.11 185 LYS A CA 1
ATOM 1511 C C . LYS A 1 185 ? -10.950 4.163 28.559 1.00 26.11 185 LYS A C 1
ATOM 1513 O O . LYS A 1 185 ? -11.777 4.645 27.785 1.00 26.11 185 LYS A O 1
ATOM 1518 N N . THR A 1 186 ? -10.060 4.907 29.212 1.00 24.53 186 THR A N 1
ATOM 1519 C CA . THR A 1 186 ? -9.869 6.344 28.969 1.00 24.53 186 THR A CA 1
ATOM 1520 C C . THR A 1 186 ? -9.318 6.567 27.570 1.00 24.53 186 THR A C 1
ATOM 1522 O O . THR A 1 186 ? -9.747 7.507 26.912 1.00 24.53 186 THR A O 1
ATOM 1525 N N . TRP A 1 187 ? -8.441 5.674 27.089 1.00 27.47 187 TRP A N 1
ATOM 1526 C CA . TRP A 1 187 ? -7.996 5.667 25.700 1.00 27.47 187 TRP A CA 1
ATOM 1527 C C . TRP A 1 187 ? -9.140 5.353 24.743 1.00 27.47 187 TRP A C 1
ATOM 1529 O O . TRP A 1 187 ? -9.320 6.141 23.850 1.00 27.47 187 TRP A O 1
ATOM 1539 N N . THR A 1 188 ? -9.974 4.323 24.946 1.00 30.23 188 THR A N 1
ATOM 1540 C CA . THR A 1 188 ? -11.065 3.956 24.019 1.00 30.23 188 THR A CA 1
ATOM 1541 C C . THR A 1 188 ? -12.133 5.040 23.923 1.00 30.23 188 THR A C 1
ATOM 1543 O O . THR A 1 188 ? -12.569 5.367 22.832 1.00 30.23 188 THR A O 1
ATOM 1546 N N . TYR A 1 189 ? -12.549 5.639 25.046 1.00 34.16 189 TYR A N 1
ATOM 1547 C CA . TYR A 1 189 ? -13.520 6.738 25.010 1.00 34.16 189 TYR A CA 1
ATOM 1548 C C . TYR A 1 189 ? -12.918 8.007 24.394 1.00 34.16 189 TYR A C 1
ATOM 1550 O O . TYR A 1 189 ? -13.579 8.659 23.587 1.00 34.16 189 TYR A O 1
ATOM 1558 N N . ARG A 1 190 ? -11.663 8.345 24.737 1.00 43.69 190 ARG A N 1
ATOM 1559 C CA . ARG A 1 190 ? -10.961 9.476 24.115 1.00 43.69 190 ARG A CA 1
ATOM 1560 C C . ARG A 1 190 ? -10.706 9.206 22.636 1.00 43.69 190 ARG A C 1
ATOM 1562 O O . ARG A 1 190 ? -11.018 10.070 21.844 1.00 43.69 190 ARG A O 1
ATOM 1569 N N . THR A 1 191 ? -10.254 8.025 22.228 1.00 55.19 191 THR A N 1
ATOM 1570 C CA . THR A 1 191 ? -10.039 7.686 20.819 1.00 55.19 191 THR A CA 1
ATOM 1571 C C . THR A 1 191 ? -11.349 7.655 20.057 1.00 55.19 191 THR A C 1
ATOM 1573 O O . THR A 1 191 ? -11.380 8.226 18.989 1.00 55.19 191 THR A O 1
ATOM 1576 N N . THR A 1 192 ? -12.455 7.121 20.589 1.00 65.19 192 THR A N 1
ATOM 1577 C CA . THR A 1 192 ? -13.763 7.186 19.906 1.00 65.19 192 THR A CA 1
ATOM 1578 C C . THR A 1 192 ? -14.267 8.618 19.760 1.00 65.19 192 THR A C 1
ATOM 1580 O O . THR A 1 192 ? -14.740 8.984 18.691 1.00 65.19 192 THR A O 1
ATOM 1583 N N . ALA A 1 193 ? -14.156 9.448 20.799 1.00 72.56 193 ALA A N 1
ATOM 1584 C CA . ALA A 1 193 ? -14.587 10.841 20.718 1.00 72.56 193 ALA A CA 1
ATOM 1585 C C . ALA A 1 193 ? -13.683 11.680 19.792 1.00 72.56 193 ALA A C 1
ATOM 1587 O O . ALA A 1 193 ? -14.184 12.523 19.052 1.00 72.56 193 ALA A O 1
ATOM 1588 N N . LEU A 1 194 ? -12.373 11.415 19.792 1.00 80.56 194 LEU A N 1
ATOM 1589 C CA . LEU A 1 194 ? -11.406 12.025 18.877 1.00 80.56 194 LEU A CA 1
ATOM 1590 C C . LEU A 1 194 ? -11.609 11.525 17.435 1.00 80.56 194 LEU A C 1
ATOM 1592 O O . LEU A 1 194 ? -11.553 12.341 16.526 1.00 80.56 194 LEU A O 1
ATOM 1596 N N . ALA A 1 195 ? -11.932 10.242 17.220 1.00 71.19 195 ALA A N 1
ATOM 1597 C CA . ALA A 1 195 ? -12.309 9.694 15.911 1.00 71.19 195 ALA A CA 1
ATOM 1598 C C . ALA A 1 195 ? -13.545 10.406 15.374 1.00 71.19 195 ALA A C 1
ATOM 1600 O O . ALA A 1 195 ? -13.544 10.911 14.263 1.00 71.19 195 ALA A O 1
ATOM 1601 N N . VAL A 1 196 ? -14.587 10.493 16.209 1.00 82.25 196 VAL A N 1
ATOM 1602 C CA . VAL A 1 196 ? -15.830 11.193 15.892 1.00 82.25 196 VAL A CA 1
ATOM 1603 C C . VAL A 1 196 ? -15.546 12.642 15.507 1.00 82.25 196 VAL A C 1
ATOM 1605 O O . VAL A 1 196 ? -16.089 13.119 14.514 1.00 82.25 196 VAL A O 1
ATOM 1608 N N . PHE A 1 197 ? -14.689 13.337 16.257 1.00 87.62 197 PHE A N 1
ATOM 1609 C CA . PHE A 1 197 ? -14.268 14.694 15.924 1.00 87.62 197 PHE A CA 1
ATOM 1610 C C . PHE A 1 197 ? -13.562 14.761 14.560 1.00 87.62 197 PHE A C 1
ATOM 1612 O O . PHE A 1 197 ? -14.014 15.518 13.705 1.00 87.62 197 PHE A O 1
ATOM 1619 N N . LEU A 1 198 ? -12.533 13.937 14.326 1.00 81.75 198 LEU A N 1
ATOM 1620 C CA . LEU A 1 198 ? -11.779 13.896 13.064 1.00 81.75 198 LEU A CA 1
ATOM 1621 C C . LEU A 1 198 ? -12.687 13.600 11.860 1.00 81.75 198 LEU A C 1
ATOM 1623 O O . LEU A 1 198 ? -12.703 14.374 10.907 1.00 81.75 198 LEU A O 1
ATOM 1627 N N . THR A 1 199 ? -13.520 12.559 11.940 1.00 75.12 199 THR A N 1
ATOM 1628 C CA . THR A 1 199 ? -14.471 12.199 10.877 1.00 75.12 199 THR A CA 1
ATOM 1629 C C . THR A 1 199 ? -15.500 13.309 10.635 1.00 75.12 199 THR A C 1
ATOM 1631 O O . THR A 1 199 ? -15.924 13.541 9.506 1.00 75.12 199 THR A O 1
ATOM 1634 N N . THR A 1 200 ? -15.896 14.051 11.674 1.00 87.25 200 THR A N 1
ATOM 1635 C CA . THR A 1 200 ? -16.816 15.191 11.513 1.00 87.25 200 THR A CA 1
ATOM 1636 C C . THR A 1 200 ? -16.171 16.357 10.773 1.00 87.25 200 THR A C 1
ATOM 1638 O O . THR A 1 200 ? -16.845 17.004 9.974 1.00 87.25 200 THR A O 1
ATOM 1641 N N . VAL A 1 201 ? -14.880 16.610 11.002 1.00 85.81 201 VAL A N 1
ATOM 1642 C CA . VAL A 1 201 ? -14.118 17.620 10.253 1.00 85.81 201 VAL A CA 1
ATOM 1643 C C . VAL A 1 201 ? -13.984 17.216 8.784 1.00 85.81 201 VAL A C 1
ATOM 1645 O O . VAL A 1 201 ? -14.262 18.029 7.909 1.00 85.81 201 VAL A O 1
ATOM 1648 N N . GLU A 1 202 ? -13.625 15.960 8.509 1.00 76.75 202 GLU A N 1
ATOM 1649 C CA . GLU A 1 202 ? -13.412 15.448 7.144 1.00 76.75 202 GLU A CA 1
ATOM 1650 C C . GLU A 1 202 ? -14.676 15.492 6.277 1.00 76.75 202 GLU A C 1
ATOM 1652 O O . GLU A 1 202 ? -14.609 15.811 5.092 1.00 76.75 202 GLU A O 1
ATOM 1657 N N . HIS A 1 203 ? -15.835 15.196 6.867 1.00 78.88 203 HIS A N 1
ATOM 1658 C CA . HIS A 1 203 ? -17.105 15.116 6.145 1.00 78.88 203 HIS A CA 1
ATOM 1659 C C . HIS A 1 203 ? -17.972 16.382 6.261 1.00 78.88 203 HIS A C 1
ATOM 1661 O O . HIS A 1 203 ? -19.081 16.420 5.723 1.00 78.88 203 HIS A O 1
ATOM 1667 N N . GLY A 1 204 ? -17.506 17.410 6.980 1.00 78.88 204 GLY A N 1
ATOM 1668 C CA . GLY A 1 204 ? -18.108 18.749 7.063 1.00 78.88 204 GLY A CA 1
ATOM 1669 C C . GLY A 1 204 ? -19.476 18.852 7.756 1.00 78.88 204 GLY A C 1
ATOM 1670 O O . GLY A 1 204 ? -19.928 19.956 8.066 1.00 78.88 204 GLY A O 1
ATOM 1671 N N . THR A 1 205 ? -20.158 17.732 8.027 1.00 84.56 205 THR A N 1
ATOM 1672 C CA . THR A 1 205 ? -21.451 17.692 8.726 1.00 84.56 205 THR A CA 1
ATOM 1673 C C . THR A 1 205 ? -21.550 16.506 9.686 1.00 84.56 205 THR A C 1
ATOM 1675 O O . THR A 1 205 ? -21.030 15.420 9.433 1.00 84.56 205 THR A O 1
ATOM 1678 N N . ILE A 1 206 ? -22.297 16.693 10.781 1.00 85.12 206 ILE A N 1
ATOM 1679 C CA . ILE A 1 206 ? -22.576 15.635 11.772 1.00 85.12 206 ILE A CA 1
ATOM 1680 C C . ILE A 1 206 ? -23.327 14.464 11.121 1.00 85.12 206 ILE A C 1
ATOM 1682 O O . ILE A 1 206 ? -23.072 13.312 11.457 1.00 85.12 206 ILE A O 1
ATOM 1686 N N . SER A 1 207 ? -24.249 14.745 10.194 1.00 82.81 207 SER A N 1
ATOM 1687 C CA . SER A 1 207 ? -25.040 13.709 9.523 1.00 82.81 207 SER A CA 1
ATOM 1688 C C . SER A 1 207 ? -24.180 12.820 8.624 1.00 82.81 207 SER A C 1
ATOM 1690 O O . SER A 1 207 ? -24.272 11.602 8.739 1.00 82.81 207 SER A O 1
ATOM 1692 N N . ALA A 1 208 ? -23.301 13.408 7.803 1.00 75.38 208 ALA A N 1
ATOM 1693 C CA . ALA A 1 208 ? -22.397 12.641 6.945 1.00 75.38 208 ALA A CA 1
ATOM 1694 C C . ALA A 1 208 ? -21.406 11.799 7.768 1.00 75.38 208 ALA A C 1
ATOM 1696 O O . ALA A 1 208 ? -21.194 10.625 7.481 1.00 75.38 208 ALA A O 1
ATOM 1697 N N . ALA A 1 209 ? -20.864 12.354 8.855 1.00 73.94 209 ALA A N 1
ATOM 1698 C CA . ALA A 1 209 ? -19.972 11.610 9.744 1.00 73.94 209 ALA A CA 1
ATOM 1699 C C . ALA A 1 209 ? -20.679 10.459 10.483 1.00 73.94 209 ALA A C 1
ATOM 1701 O O . ALA A 1 209 ? -20.083 9.409 10.722 1.00 73.94 209 ALA A O 1
ATOM 1702 N N . ALA A 1 210 ? -21.956 10.632 10.839 1.00 76.06 210 ALA A N 1
ATOM 1703 C CA . ALA A 1 210 ? -22.740 9.608 11.527 1.00 76.06 210 ALA A CA 1
ATOM 1704 C C . ALA A 1 210 ? -23.020 8.407 10.616 1.00 76.06 210 ALA A C 1
ATOM 1706 O O . ALA A 1 210 ? -22.936 7.265 11.067 1.00 76.06 210 ALA A O 1
ATOM 1707 N N . GLU A 1 211 ? -23.281 8.668 9.334 1.00 71.00 211 GLU A N 1
ATOM 1708 C CA . GLU A 1 211 ? -23.446 7.643 8.305 1.00 71.00 211 GLU A CA 1
ATOM 1709 C C . GLU A 1 211 ? -22.156 6.834 8.107 1.00 71.00 211 GLU A C 1
ATOM 1711 O O . GLU A 1 211 ? -22.179 5.607 8.212 1.00 71.00 211 GLU A O 1
ATOM 1716 N N . VAL A 1 212 ? -21.015 7.515 7.949 1.00 58.81 212 VAL A N 1
ATOM 1717 C CA . VAL A 1 212 ? -19.692 6.881 7.790 1.00 58.81 212 VAL A CA 1
ATOM 1718 C C . VAL A 1 212 ? -19.337 5.998 8.987 1.00 58.81 212 VAL A C 1
ATOM 1720 O O . VAL A 1 212 ? -18.877 4.869 8.820 1.00 58.81 212 VAL A O 1
ATOM 1723 N N . LEU A 1 213 ? -19.599 6.474 10.207 1.00 62.47 213 LEU A N 1
ATOM 1724 C CA . LEU A 1 213 ? -19.330 5.723 11.437 1.00 62.47 213 LEU A CA 1
ATOM 1725 C C . LEU A 1 213 ? -20.432 4.712 11.790 1.00 62.47 213 LEU A C 1
ATOM 1727 O O . LEU A 1 213 ? -20.302 4.000 12.787 1.00 62.47 213 LEU A O 1
ATOM 1731 N N . SER A 1 214 ? -21.505 4.629 10.994 1.00 64.25 214 SER A N 1
ATOM 1732 C CA . SER A 1 214 ? -22.665 3.759 11.238 1.00 64.25 214 SER A CA 1
ATOM 1733 C C . SER A 1 214 ? -23.271 3.931 12.641 1.00 64.25 214 SER A C 1
ATOM 1735 O O . SER A 1 214 ? -23.657 2.963 13.302 1.00 64.25 214 SER A O 1
ATOM 1737 N N . VAL A 1 215 ? -23.357 5.178 13.113 1.00 74.25 215 VAL A N 1
ATOM 1738 C CA . VAL A 1 215 ? -23.971 5.558 14.395 1.00 74.25 215 VAL A CA 1
ATOM 1739 C C . VAL A 1 215 ? -25.113 6.546 14.177 1.00 74.25 215 VAL A C 1
ATOM 1741 O O . VAL A 1 215 ? -25.235 7.170 13.130 1.00 74.25 215 VAL A O 1
ATOM 1744 N N . SER A 1 216 ? -25.973 6.724 15.182 1.00 76.62 216 SER A N 1
ATOM 1745 C CA . SER A 1 216 ? -27.026 7.739 15.092 1.00 76.62 216 SER A CA 1
ATOM 1746 C C . SER A 1 216 ? -26.449 9.157 15.222 1.00 76.62 216 SER A C 1
ATOM 1748 O O . SER A 1 216 ? -25.524 9.388 16.007 1.00 76.62 216 SER A O 1
ATOM 1750 N N . GLN A 1 217 ? -27.030 10.130 14.512 1.00 80.44 217 GLN A N 1
ATOM 1751 C CA . GLN A 1 217 ? -26.658 11.546 14.630 1.00 80.44 217 GLN A CA 1
ATOM 1752 C C . GLN A 1 217 ? -26.711 12.059 16.093 1.00 80.44 217 GLN A C 1
ATOM 1754 O O . GLN A 1 217 ? -25.765 12.736 16.510 1.00 80.44 217 GLN A O 1
ATOM 1759 N N . PRO A 1 218 ? -27.719 11.703 16.928 1.00 77.56 218 PRO A N 1
ATOM 1760 C CA . PRO A 1 218 ? -27.706 12.036 18.356 1.00 77.56 218 PRO A CA 1
ATOM 1761 C C . PRO A 1 218 ? -26.522 11.434 19.124 1.00 77.56 218 PRO A C 1
ATOM 1763 O O . PRO A 1 218 ? -25.946 12.109 19.974 1.00 77.56 218 PRO A O 1
ATOM 1766 N N . THR A 1 219 ? -26.126 10.191 18.822 1.00 70.38 219 THR A N 1
ATOM 1767 C CA . THR A 1 219 ? -24.962 9.536 19.446 1.00 70.38 219 THR A CA 1
ATOM 1768 C C . THR A 1 219 ? -23.672 10.269 19.094 1.00 70.38 219 THR A C 1
ATOM 1770 O O . THR A 1 219 ? -22.883 10.585 19.983 1.00 70.38 219 THR A O 1
ATOM 1773 N N . LEU A 1 220 ? -23.477 10.603 17.816 1.00 82.62 220 LEU A N 1
ATOM 1774 C CA . LEU A 1 220 ? -22.297 11.333 17.359 1.00 82.62 220 LEU A CA 1
ATOM 1775 C C . LEU A 1 220 ? -22.217 12.727 18.001 1.00 82.62 220 LEU A C 1
ATOM 1777 O O . LEU A 1 220 ? -21.176 13.117 18.529 1.00 82.62 220 LEU A O 1
ATOM 1781 N N . SER A 1 221 ? -23.345 13.444 18.051 1.00 83.19 221 SER A N 1
ATOM 1782 C CA . SER A 1 221 ? -23.433 14.755 18.704 1.00 83.19 221 SER A CA 1
ATOM 1783 C C . SER A 1 221 ? -23.110 14.690 20.205 1.00 83.19 221 SER A C 1
ATOM 1785 O O . SER A 1 221 ? -22.401 15.556 20.719 1.00 83.19 221 SER A O 1
ATOM 1787 N N . GLN A 1 222 ? -23.549 13.636 20.906 1.00 78.94 222 GLN A N 1
ATOM 1788 C CA . GLN A 1 222 ? -23.200 13.404 22.314 1.00 78.94 222 GLN A CA 1
ATOM 1789 C C . GLN A 1 222 ? -21.702 13.139 22.517 1.00 78.94 222 GLN A C 1
ATOM 1791 O O . GLN A 1 222 ? -21.140 13.600 23.510 1.00 78.94 222 GLN A O 1
ATOM 1796 N N . HIS A 1 223 ? -21.041 12.441 21.588 1.00 79.88 223 HIS A N 1
ATOM 1797 C CA . HIS A 1 223 ? -19.591 12.235 21.637 1.00 79.88 223 HIS A CA 1
ATOM 1798 C C . HIS A 1 223 ? -18.817 13.548 21.461 1.00 79.88 223 HIS A C 1
ATOM 1800 O O . HIS A 1 223 ? -17.903 13.804 22.246 1.00 79.88 223 HIS A O 1
ATOM 1806 N N . ILE A 1 224 ? -19.221 14.406 20.514 1.00 86.19 224 ILE A N 1
ATOM 1807 C CA . ILE A 1 224 ? -18.618 15.739 20.328 1.00 86.19 224 ILE A CA 1
ATOM 1808 C C . ILE A 1 224 ? -18.830 16.602 21.573 1.00 86.19 224 ILE A C 1
ATOM 1810 O O . ILE A 1 224 ? -17.866 17.125 22.121 1.00 86.19 224 ILE A O 1
ATOM 1814 N N . GLN A 1 225 ? -20.063 16.705 22.081 1.00 83.81 225 GLN A N 1
ATOM 1815 C CA . GLN A 1 225 ? -20.336 17.482 23.298 1.00 83.81 225 GLN A CA 1
ATOM 1816 C C . GLN A 1 225 ? -19.575 16.942 24.511 1.00 83.81 225 GLN A C 1
ATOM 1818 O O . GLN A 1 225 ? -19.080 17.711 25.329 1.00 83.81 225 GLN A O 1
ATOM 1823 N N . GLY A 1 226 ? -19.464 15.619 24.634 1.00 78.94 226 GLY A N 1
ATOM 1824 C CA . GLY A 1 226 ? -18.676 14.982 25.681 1.00 78.94 226 GLY A CA 1
ATOM 1825 C C . GLY A 1 226 ? -17.192 15.339 25.597 1.00 78.94 226 GLY A C 1
ATOM 1826 O O . GLY A 1 226 ? -16.570 15.529 26.640 1.00 78.94 226 GLY A O 1
ATOM 1827 N N . LEU A 1 227 ? -16.642 15.454 24.385 1.00 81.94 227 LEU A N 1
ATOM 1828 C CA . LEU A 1 227 ? -15.261 15.873 24.150 1.00 81.94 227 LEU A CA 1
ATOM 1829 C C . LEU A 1 227 ? -15.060 17.360 24.467 1.00 81.94 227 LEU A C 1
ATOM 1831 O O . LEU A 1 227 ? -14.153 17.695 25.222 1.00 81.94 227 LEU A O 1
ATOM 1835 N N . GLU A 1 228 ? -15.948 18.229 23.981 1.00 87.44 228 GLU A N 1
ATOM 1836 C CA . GLU A 1 228 ? -15.948 19.666 24.300 1.00 87.44 228 GLU A CA 1
ATOM 1837 C C . GLU A 1 228 ? -16.005 19.908 25.813 1.00 87.44 228 GLU A C 1
ATOM 1839 O O . GLU A 1 228 ? -15.226 20.684 26.358 1.00 87.44 228 GLU A O 1
ATOM 1844 N N . ASN A 1 229 ? -16.877 19.187 26.525 1.00 81.19 229 ASN A N 1
ATOM 1845 C CA . ASN A 1 229 ? -17.003 19.304 27.980 1.00 81.19 229 ASN A CA 1
ATOM 1846 C C . ASN A 1 229 ? -15.746 18.835 28.729 1.00 81.19 229 ASN A C 1
ATOM 1848 O O . ASN A 1 229 ? -15.479 19.315 29.826 1.00 81.19 229 ASN A O 1
ATOM 1852 N N . GLN A 1 230 ? -14.992 17.883 28.172 1.00 76.00 230 GLN A N 1
ATOM 1853 C CA . GLN A 1 230 ? -13.733 17.423 28.766 1.00 76.00 230 GLN A CA 1
ATOM 1854 C C . GLN A 1 230 ? -12.581 18.393 28.516 1.00 76.00 230 GLN A C 1
ATOM 1856 O O . GLN A 1 230 ? -11.710 18.523 29.372 1.00 76.00 230 GLN A O 1
ATOM 1861 N N . LEU A 1 231 ? -12.566 19.029 27.347 1.00 79.19 231 LEU A N 1
ATOM 1862 C CA . LEU A 1 231 ? -11.539 19.986 26.946 1.00 79.19 231 LEU A CA 1
ATOM 1863 C C . LEU A 1 231 ? -11.792 21.390 27.511 1.00 79.19 231 LEU A C 1
ATOM 1865 O O . LEU A 1 231 ? -10.850 22.153 27.691 1.00 79.19 231 LEU A O 1
ATOM 1869 N N . GLY A 1 232 ? -13.048 21.718 27.822 1.00 82.94 232 GLY A N 1
ATOM 1870 C CA . GLY A 1 232 ? -13.454 23.017 28.360 1.0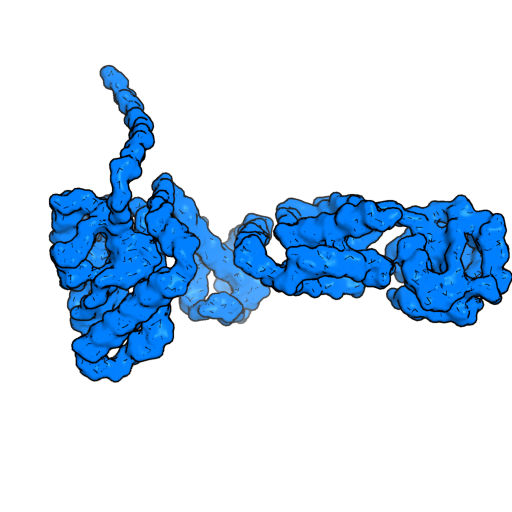0 82.94 232 GLY A CA 1
ATOM 1871 C C . GLY A 1 232 ? -13.718 24.089 27.298 1.00 82.94 232 GLY A C 1
ATOM 1872 O O . GLY A 1 232 ? -14.052 25.213 27.658 1.00 82.94 232 GLY A O 1
ATOM 1873 N N . PHE A 1 233 ? -13.621 23.755 26.008 1.00 85.38 233 PHE A N 1
ATOM 1874 C CA . PHE A 1 233 ? -13.858 24.667 24.886 1.00 85.38 233 PHE A CA 1
ATOM 1875 C C . PHE A 1 233 ? -14.713 24.024 23.788 1.00 85.38 233 PHE A C 1
ATOM 1877 O O . PHE A 1 233 ? -14.911 22.807 23.746 1.00 85.38 233 PHE A O 1
ATOM 1884 N N . LYS A 1 234 ? -15.256 24.864 22.901 1.00 89.50 234 LYS A N 1
ATOM 1885 C CA . LYS A 1 234 ? -16.039 24.427 21.738 1.00 89.50 234 LYS A CA 1
ATOM 1886 C C . LYS A 1 234 ? -15.121 24.085 20.580 1.00 89.50 234 LYS A C 1
ATOM 1888 O O . LYS A 1 234 ? -14.194 24.835 20.309 1.00 89.50 234 LYS A O 1
ATOM 1893 N N . LEU A 1 235 ? -15.409 22.985 19.891 1.00 90.31 235 LEU A N 1
ATOM 1894 C CA . LEU A 1 235 ? -14.633 22.508 18.741 1.00 90.31 235 LEU A CA 1
ATOM 1895 C C . LEU A 1 235 ? -15.161 23.063 17.416 1.00 90.31 235 LEU A C 1
ATOM 1897 O O . LEU A 1 235 ? -14.420 23.146 16.441 1.00 90.31 235 LEU A O 1
ATOM 1901 N N . PHE A 1 236 ? -16.433 23.464 17.390 1.00 90.31 236 PHE A N 1
ATOM 1902 C CA . PHE A 1 236 ? -17.104 23.994 16.207 1.00 90.31 236 PHE A CA 1
ATOM 1903 C C . PHE A 1 236 ? -17.854 25.293 16.525 1.00 90.31 236 PHE A C 1
ATOM 1905 O O . PHE A 1 236 ? -18.410 25.458 17.616 1.00 90.31 236 PHE A O 1
ATOM 1912 N N . HIS A 1 237 ? -17.928 26.202 15.553 1.00 85.38 237 HIS A N 1
ATOM 1913 C CA . HIS A 1 237 ? -18.784 27.384 15.619 1.00 85.38 237 HIS A CA 1
ATOM 1914 C C . HIS A 1 237 ? -20.247 27.025 15.322 1.00 85.38 237 HIS A C 1
ATOM 1916 O O . HIS A 1 237 ? -20.554 26.272 14.397 1.00 85.38 237 HIS A O 1
ATOM 1922 N N . ARG A 1 238 ? -21.185 27.604 16.085 1.00 62.50 238 ARG A N 1
ATOM 1923 C CA . ARG A 1 238 ? -22.622 27.517 15.780 1.00 62.50 238 ARG A CA 1
ATOM 1924 C C . ARG A 1 238 ? -22.987 28.587 14.750 1.00 62.50 238 ARG A C 1
ATOM 1926 O O . ARG A 1 238 ? -23.206 29.732 15.127 1.00 62.50 238 ARG A O 1
ATOM 1933 N N . GLY A 1 239 ? -23.079 28.216 13.474 1.00 56.47 239 GLY A N 1
ATOM 1934 C CA . GLY A 1 239 ? -23.608 29.114 12.444 1.00 56.47 239 GLY A CA 1
ATOM 1935 C C . GLY A 1 239 ? -23.557 28.546 11.027 1.00 56.47 239 GLY A C 1
ATOM 1936 O O . GLY A 1 239 ? -22.512 28.598 10.390 1.00 56.47 239 GLY A O 1
ATOM 1937 N N . GLY A 1 240 ? -24.700 28.071 10.518 1.00 56.59 240 GLY A N 1
ATOM 1938 C CA . GLY A 1 240 ? -24.900 27.723 9.103 1.00 56.59 240 GLY A CA 1
ATOM 1939 C C . GLY A 1 240 ? -25.105 26.232 8.796 1.00 56.59 240 GLY A C 1
ATOM 1940 O O . GLY A 1 240 ? -25.143 25.391 9.689 1.00 56.59 240 GLY A O 1
ATOM 1941 N N . ARG A 1 241 ? -25.283 25.928 7.499 1.00 60.09 241 ARG A N 1
ATOM 1942 C CA . ARG A 1 241 ? -25.501 24.575 6.936 1.00 60.09 241 ARG A CA 1
ATOM 1943 C C . ARG A 1 241 ? -24.222 23.716 6.932 1.00 60.09 241 ARG A C 1
ATOM 1945 O O . ARG A 1 241 ? -24.319 22.500 6.804 1.00 60.09 241 ARG A O 1
ATOM 1952 N N . GLU A 1 242 ? -23.060 24.345 7.112 1.00 63.81 242 GLU A N 1
ATOM 1953 C CA . GLU A 1 242 ? -21.742 23.712 7.236 1.00 63.81 242 GLU A CA 1
ATOM 1954 C C . GLU A 1 242 ? -21.183 23.867 8.651 1.00 63.81 242 GLU A C 1
ATOM 1956 O O . GLU A 1 242 ? -21.330 24.915 9.286 1.00 63.81 242 GLU A O 1
ATOM 1961 N N . LEU A 1 243 ? -20.516 22.820 9.137 1.00 81.06 243 LEU A N 1
ATOM 1962 C CA . LEU A 1 243 ? -19.860 22.811 10.437 1.00 81.06 243 LEU A CA 1
ATOM 1963 C C . LEU A 1 243 ? -18.447 23.404 10.291 1.00 81.06 243 LEU A C 1
ATOM 1965 O O . LEU A 1 243 ? -17.568 22.771 9.713 1.00 81.06 243 LEU A O 1
ATOM 1969 N N . LYS A 1 244 ? -18.210 24.615 10.809 1.00 85.69 244 LYS A N 1
ATOM 1970 C CA . LYS A 1 244 ? -16.872 25.238 10.811 1.00 85.69 244 LYS A CA 1
ATOM 1971 C C . LYS A 1 244 ? -16.151 24.998 12.131 1.00 85.69 244 LYS A C 1
ATOM 1973 O O . LYS A 1 244 ? -16.766 25.117 13.192 1.00 85.69 244 LYS A O 1
ATOM 1978 N N . LEU A 1 245 ? -14.859 24.685 12.062 1.00 90.62 245 LEU A N 1
ATOM 1979 C CA . LEU A 1 245 ? -13.995 24.558 13.237 1.00 90.62 245 LEU A CA 1
ATOM 1980 C C . LEU A 1 245 ? -13.860 25.897 13.970 1.00 90.62 245 LEU A C 1
ATOM 1982 O O . LEU A 1 245 ? -13.900 26.956 13.349 1.00 90.62 245 LEU A O 1
ATOM 1986 N N . SER A 1 246 ? -13.721 25.836 15.292 1.00 91.06 246 SER A N 1
ATOM 1987 C CA . SER A 1 246 ? -13.236 26.961 16.094 1.00 91.06 246 SER A CA 1
ATOM 1988 C C . SER A 1 246 ? -11.701 27.028 16.063 1.00 91.06 246 SER A C 1
ATOM 1990 O O . SER A 1 246 ? -11.076 26.019 15.734 1.00 91.06 246 SER A O 1
ATOM 1992 N N . PRO A 1 247 ? -11.067 28.139 16.485 1.00 86.75 247 PRO A N 1
ATOM 1993 C CA . PRO A 1 247 ? -9.607 28.206 16.620 1.00 86.75 247 PRO A CA 1
ATOM 1994 C C . PRO A 1 247 ? -9.020 27.082 17.495 1.00 86.75 247 PRO A C 1
ATOM 1996 O O . PRO A 1 247 ? -8.015 26.467 17.139 1.00 86.75 247 PRO A O 1
ATOM 1999 N N . ASP A 1 248 ? -9.684 26.742 18.605 1.00 89.06 248 ASP A N 1
ATOM 2000 C CA . ASP A 1 248 ? -9.271 25.627 19.471 1.00 89.06 248 ASP A CA 1
ATOM 2001 C C . ASP A 1 248 ? -9.492 24.256 18.803 1.00 89.06 248 ASP A C 1
ATOM 2003 O O . ASP A 1 248 ? -8.731 23.308 19.017 1.00 89.06 248 ASP A O 1
ATOM 2007 N N . GLY A 1 249 ? -10.531 24.145 17.968 1.00 90.12 249 GLY A N 1
ATOM 2008 C CA . GLY A 1 249 ? -10.798 22.975 17.137 1.00 90.12 249 GLY A CA 1
ATOM 2009 C C . GLY A 1 249 ? -9.738 22.772 16.054 1.00 90.12 249 GLY A C 1
ATOM 2010 O O . GLY A 1 249 ? -9.282 21.647 15.867 1.00 90.12 249 GLY A O 1
ATOM 2011 N N . GLU A 1 250 ? -9.296 23.839 15.386 1.00 87.12 250 GLU A N 1
ATOM 2012 C CA . GLU A 1 250 ? -8.191 23.804 14.416 1.00 87.12 250 GLU A CA 1
ATOM 2013 C C . GLU A 1 250 ? -6.883 23.357 15.079 1.00 87.12 250 GLU A C 1
ATOM 2015 O O . GLU A 1 250 ? -6.207 22.456 14.575 1.00 87.12 250 GLU A O 1
ATOM 2020 N N . PHE A 1 251 ? -6.566 23.910 16.255 1.00 86.12 251 PHE A N 1
ATOM 2021 C CA . PHE A 1 251 ? -5.397 23.509 17.039 1.00 86.12 251 PHE A CA 1
ATOM 2022 C C . PHE A 1 251 ? -5.435 22.022 17.424 1.00 86.12 251 PHE A C 1
ATOM 2024 O O . PHE A 1 251 ? -4.445 21.298 17.257 1.00 86.12 251 PHE A O 1
ATOM 2031 N N . LEU A 1 252 ? -6.582 21.543 17.919 1.00 86.19 252 LEU A N 1
ATOM 2032 C CA . LEU A 1 252 ? -6.752 20.138 18.273 1.00 86.19 252 LEU A CA 1
ATOM 2033 C C . LEU A 1 252 ? -6.656 19.237 17.035 1.00 86.19 252 LEU A C 1
ATOM 2035 O O . LEU A 1 252 ? -5.989 18.206 17.088 1.00 86.19 252 LEU A O 1
ATOM 2039 N N . TYR A 1 253 ? -7.287 19.622 15.924 1.00 83.31 253 TYR A N 1
ATOM 2040 C CA . TYR A 1 253 ? -7.246 18.875 14.669 1.00 83.31 253 TYR A CA 1
ATOM 2041 C C . TYR A 1 253 ? -5.804 18.691 14.181 1.00 83.31 253 TYR A C 1
ATOM 2043 O O . TYR A 1 253 ? -5.367 17.554 13.991 1.00 83.31 253 TYR A O 1
ATOM 2051 N N . ALA A 1 254 ? -5.029 19.777 14.097 1.00 75.69 254 ALA A N 1
ATOM 2052 C CA . ALA A 1 254 ? -3.617 19.730 13.713 1.00 75.69 254 ALA A CA 1
ATOM 2053 C C . ALA A 1 254 ? -2.785 18.841 14.658 1.00 75.69 254 ALA A C 1
ATOM 2055 O O . ALA A 1 254 ? -1.960 18.042 14.212 1.00 75.69 254 ALA A O 1
ATOM 2056 N N . SER A 1 255 ? -3.051 18.914 15.965 1.00 76.31 255 SER A N 1
ATOM 2057 C CA . SER A 1 255 ? -2.343 18.127 16.984 1.00 76.31 255 SER A CA 1
ATOM 2058 C C . SER A 1 255 ? -2.652 16.623 16.928 1.00 76.31 255 SER A C 1
ATOM 2060 O O . SER A 1 255 ? -1.843 15.808 17.377 1.00 76.31 255 SER A O 1
ATOM 2062 N N . LEU A 1 256 ? -3.811 16.230 16.388 1.00 77.44 256 LEU A N 1
ATOM 2063 C CA . LEU A 1 256 ? -4.264 14.836 16.340 1.00 77.44 256 LEU A CA 1
ATOM 2064 C C . LEU A 1 256 ? -3.901 14.102 15.049 1.00 77.44 256 LEU A C 1
ATOM 2066 O O . LEU A 1 256 ? -3.847 12.872 15.068 1.00 77.44 256 LEU A O 1
ATOM 2070 N N . GLN A 1 257 ? -3.610 14.810 13.955 1.00 68.62 257 GLN A N 1
ATOM 2071 C CA . GLN A 1 257 ? -3.350 14.186 12.651 1.00 68.62 257 GLN A CA 1
ATOM 2072 C C . GLN A 1 257 ? -2.240 13.126 12.696 1.00 68.62 257 GLN A C 1
ATOM 2074 O O . GLN A 1 257 ? -2.392 12.044 12.126 1.00 68.62 257 GLN A O 1
ATOM 2079 N N . LYS A 1 258 ? -1.124 13.412 13.379 1.00 61.31 258 LYS A N 1
ATOM 2080 C CA . LYS A 1 258 ? 0.003 12.474 13.470 1.00 61.31 258 LYS A CA 1
ATOM 2081 C C . LYS A 1 258 ? -0.279 11.310 14.438 1.00 61.31 258 LYS A C 1
ATOM 2083 O O . LYS A 1 258 ? -0.248 10.170 13.970 1.00 61.31 258 LYS A O 1
ATOM 2088 N N . PRO A 1 259 ? -0.636 11.536 15.721 1.00 66.50 259 PRO A N 1
ATOM 2089 C CA . PRO A 1 259 ? -0.894 10.440 16.658 1.00 66.50 259 PRO A CA 1
ATOM 2090 C C . PRO A 1 259 ? -2.001 9.488 16.202 1.00 66.50 259 PRO A C 1
ATOM 2092 O O . PRO A 1 259 ? -1.881 8.282 16.389 1.00 66.50 259 PRO A O 1
ATOM 2095 N N . TYR A 1 260 ? -3.071 9.999 15.585 1.00 62.06 260 TYR A N 1
ATOM 2096 C CA . TYR A 1 260 ? -4.180 9.151 15.149 1.00 62.06 260 TYR A CA 1
ATOM 2097 C C . TYR A 1 260 ? -3.785 8.262 13.962 1.00 62.06 260 TYR A C 1
ATOM 2099 O O . TYR A 1 260 ? -4.079 7.068 13.966 1.00 62.06 260 TYR A O 1
ATOM 2107 N N . SER A 1 261 ? -2.995 8.795 13.020 1.00 52.69 261 SER A N 1
ATOM 2108 C CA . SER A 1 261 ? -2.441 7.992 11.922 1.00 52.69 261 SER A CA 1
ATOM 2109 C C . SER A 1 261 ? -1.510 6.870 12.401 1.00 52.69 261 SER A C 1
ATOM 2111 O O . SER A 1 261 ? -1.525 5.781 11.834 1.00 52.69 261 SER A O 1
ATOM 2113 N N . GLU A 1 262 ? -0.755 7.079 13.488 1.00 52.12 262 GLU A N 1
ATOM 2114 C CA . GLU A 1 262 ? 0.090 6.040 14.098 1.00 52.12 262 GLU A CA 1
ATOM 2115 C C . GLU A 1 262 ? -0.743 4.926 14.765 1.00 52.12 262 GLU A C 1
ATOM 2117 O O . GLU A 1 262 ? -0.353 3.754 14.738 1.00 52.12 262 GLU A O 1
ATOM 2122 N N . ILE A 1 263 ? -1.909 5.266 15.330 1.00 60.03 263 ILE A N 1
ATOM 2123 C CA . ILE A 1 263 ? -2.846 4.306 15.935 1.00 60.03 263 ILE A CA 1
ATOM 2124 C C . ILE A 1 263 ? -3.525 3.456 14.859 1.00 60.03 263 ILE A C 1
ATOM 2126 O O . ILE A 1 263 ? -3.531 2.228 14.982 1.00 60.03 263 ILE A O 1
ATOM 2130 N N . ASP A 1 264 ? -4.054 4.082 13.805 1.00 53.06 264 ASP A N 1
ATOM 2131 C CA . ASP A 1 264 ? -4.676 3.374 12.678 1.00 53.06 264 ASP A CA 1
ATOM 2132 C C . ASP A 1 264 ? -3.676 2.435 12.007 1.00 53.06 264 ASP A C 1
ATOM 2134 O O . ASP A 1 264 ? -3.973 1.272 11.721 1.00 53.06 264 ASP A O 1
ATOM 2138 N N . PHE A 1 265 ? -2.443 2.909 11.855 1.00 48.47 265 PHE A N 1
ATOM 2139 C CA . PHE A 1 265 ? -1.336 2.116 11.364 1.00 48.47 265 PHE A CA 1
ATOM 2140 C C . PHE A 1 265 ? -1.033 0.898 12.265 1.00 48.47 265 PHE A C 1
ATOM 2142 O O . PHE A 1 265 ? -0.920 -0.234 11.785 1.00 48.47 265 PHE A O 1
ATOM 2149 N N . ALA A 1 266 ? -0.939 1.089 13.586 1.00 50.97 266 ALA A N 1
ATOM 2150 C CA . ALA A 1 266 ? -0.705 -0.005 14.530 1.00 50.97 266 ALA A CA 1
ATOM 2151 C C . ALA A 1 266 ? -1.858 -1.027 14.545 1.00 50.97 266 ALA A C 1
ATOM 2153 O O . ALA A 1 266 ? -1.624 -2.231 14.694 1.00 50.97 266 ALA A O 1
ATOM 2154 N N . TRP A 1 267 ? -3.095 -0.560 14.364 1.00 53.88 267 TRP A N 1
ATOM 2155 C CA . TRP A 1 267 ? -4.289 -1.397 14.286 1.00 53.88 267 TRP A CA 1
ATOM 2156 C C . TRP A 1 267 ? -4.326 -2.230 12.999 1.00 53.88 267 TRP A C 1
ATOM 2158 O O . TRP A 1 267 ? -4.527 -3.447 13.068 1.00 53.88 267 TRP A O 1
ATOM 2168 N N . ALA A 1 268 ? -4.043 -1.611 11.848 1.00 46.97 268 ALA A N 1
ATOM 2169 C CA . ALA A 1 268 ? -3.901 -2.301 10.566 1.00 46.97 268 ALA A CA 1
ATOM 2170 C C . ALA A 1 268 ? -2.834 -3.408 10.648 1.00 46.97 268 ALA A C 1
ATOM 2172 O O . ALA A 1 268 ? -3.096 -4.556 10.297 1.00 46.97 268 ALA A O 1
ATOM 2173 N N . ASN A 1 269 ? -1.681 -3.120 11.259 1.00 50.72 269 ASN A N 1
ATOM 2174 C CA . ASN A 1 269 ? -0.622 -4.114 11.461 1.00 50.72 269 ASN A CA 1
ATOM 2175 C C . ASN A 1 269 ? -1.030 -5.300 12.337 1.00 50.72 269 ASN A C 1
ATOM 2177 O O . ASN A 1 269 ? -0.579 -6.429 12.120 1.00 50.72 269 ASN A O 1
ATOM 2181 N N . ALA A 1 270 ? -1.824 -5.048 13.379 1.00 51.38 270 ALA A N 1
ATOM 2182 C CA . ALA A 1 270 ? -2.289 -6.093 14.282 1.00 51.38 270 ALA A CA 1
ATOM 2183 C C . ALA A 1 270 ? -3.300 -7.025 13.588 1.00 51.38 270 ALA A C 1
ATOM 2185 O O . ALA A 1 270 ? -3.254 -8.244 13.791 1.00 51.38 270 ALA A O 1
ATOM 2186 N N . LEU A 1 271 ? -4.166 -6.462 12.738 1.00 46.88 271 LEU A N 1
ATOM 2187 C CA . LEU A 1 271 ? -5.107 -7.203 11.892 1.00 46.88 271 LEU A CA 1
ATOM 2188 C C . LEU A 1 271 ? -4.391 -8.016 10.800 1.00 46.88 271 LEU A C 1
ATOM 2190 O O . LEU A 1 271 ? -4.728 -9.186 10.581 1.00 46.88 271 LEU A O 1
ATOM 2194 N N . ASP A 1 272 ? -3.348 -7.448 10.191 1.00 50.56 272 ASP A N 1
ATOM 2195 C CA . ASP A 1 272 ? -2.529 -8.115 9.173 1.00 50.56 272 ASP A CA 1
ATOM 2196 C C . ASP A 1 272 ? -1.798 -9.339 9.743 1.00 50.56 272 ASP A C 1
ATOM 2198 O O . ASP A 1 272 ? -1.777 -10.405 9.120 1.00 50.56 272 ASP A O 1
ATOM 2202 N N . ARG A 1 273 ? -1.290 -9.242 10.983 1.00 47.41 273 ARG A N 1
ATOM 2203 C CA . ARG A 1 273 ? -0.622 -10.352 11.692 1.00 47.41 273 ARG A CA 1
ATOM 2204 C C . ARG A 1 273 ? -1.518 -11.559 11.966 1.00 47.41 273 ARG A C 1
ATOM 2206 O O . ARG A 1 273 ? -0.997 -12.653 12.160 1.00 47.41 273 ARG A O 1
ATOM 2213 N N . THR A 1 274 ? -2.835 -11.378 12.039 1.00 45.03 274 THR A N 1
ATOM 2214 C CA . THR A 1 274 ? -3.772 -12.469 12.364 1.00 45.03 274 THR A CA 1
ATOM 2215 C C . THR A 1 274 ? -4.390 -13.133 11.139 1.00 45.03 274 THR A C 1
ATOM 2217 O O . THR A 1 274 ? -4.951 -14.220 11.274 1.00 45.03 274 THR A O 1
ATOM 2220 N N . SER A 1 275 ? -4.278 -12.520 9.957 1.00 48.28 275 SER A N 1
ATOM 2221 C CA . SER A 1 275 ? -5.102 -12.905 8.805 1.00 48.28 275 SER A CA 1
ATOM 2222 C C . SER A 1 275 ? -4.306 -13.259 7.551 1.00 48.28 275 SER A C 1
ATOM 2224 O O . SER A 1 275 ? -4.822 -13.997 6.718 1.00 48.28 275 SER A O 1
ATOM 2226 N N . GLY A 1 276 ? -3.111 -12.685 7.352 1.00 50.16 276 GLY A N 1
ATOM 2227 C CA . GLY A 1 276 ? -2.442 -12.699 6.040 1.00 50.16 276 GLY A CA 1
ATOM 2228 C C . GLY A 1 276 ? -3.236 -11.989 4.926 1.00 50.16 276 GLY A C 1
ATOM 2229 O O . GLY A 1 276 ? -2.788 -11.967 3.791 1.00 50.16 276 GLY A O 1
ATOM 2230 N N . ARG A 1 277 ? -4.401 -11.406 5.253 1.00 57.22 277 ARG A N 1
ATOM 2231 C CA . ARG A 1 277 ? -5.394 -10.772 4.366 1.00 57.22 277 ARG A CA 1
ATOM 2232 C C . ARG A 1 277 ? -5.254 -9.249 4.319 1.00 57.22 277 ARG A C 1
ATOM 2234 O O . ARG A 1 277 ? -6.252 -8.537 4.392 1.00 57.22 277 ARG A O 1
ATOM 2241 N N . GLY A 1 278 ? -4.024 -8.757 4.307 1.00 63.88 278 GLY A N 1
ATOM 2242 C CA . GLY A 1 278 ? -3.778 -7.321 4.240 1.00 63.88 278 GLY A CA 1
ATOM 2243 C C . GLY A 1 278 ? -3.600 -6.843 2.805 1.00 63.88 278 GLY A C 1
ATOM 2244 O O . GLY A 1 278 ? -3.203 -7.608 1.919 1.00 63.88 278 GLY A O 1
ATOM 2245 N N . ASN A 1 279 ? -3.877 -5.562 2.590 1.00 74.06 279 ASN A N 1
ATOM 2246 C CA . ASN A 1 279 ? -3.604 -4.892 1.326 1.00 74.06 279 ASN A CA 1
ATOM 2247 C C . ASN A 1 279 ? -2.233 -4.220 1.405 1.00 74.06 279 ASN A C 1
ATOM 2249 O O . ASN A 1 279 ? -1.898 -3.609 2.422 1.00 74.06 279 ASN A O 1
ATOM 2253 N N . VAL A 1 280 ? -1.463 -4.317 0.323 1.00 84.94 280 VAL A N 1
ATOM 2254 C CA . VAL A 1 280 ? -0.245 -3.524 0.132 1.00 84.94 280 VAL A CA 1
ATOM 2255 C C . VAL A 1 280 ? -0.423 -2.685 -1.121 1.00 84.94 280 VAL A C 1
ATOM 2257 O O . VAL A 1 280 ? -0.575 -3.228 -2.214 1.00 84.94 280 VAL A O 1
ATOM 2260 N N . THR A 1 281 ? -0.431 -1.365 -0.965 1.00 87.88 281 THR A N 1
ATOM 2261 C CA . THR A 1 281 ? -0.588 -0.453 -2.099 1.00 87.88 281 THR A CA 1
ATOM 2262 C C . THR A 1 281 ? 0.767 0.124 -2.488 1.00 87.88 281 THR A C 1
ATOM 2264 O O . THR A 1 281 ? 1.410 0.798 -1.685 1.00 87.88 281 THR A O 1
ATOM 2267 N N . VAL A 1 282 ? 1.203 -0.110 -3.725 1.00 92.19 282 VAL A N 1
ATOM 2268 C CA . VAL A 1 282 ? 2.511 0.322 -4.235 1.00 92.19 282 VAL A CA 1
ATOM 2269 C C . VAL A 1 282 ? 2.325 1.145 -5.504 1.00 92.19 282 VAL A C 1
ATOM 2271 O O . VAL A 1 282 ? 1.724 0.682 -6.471 1.00 92.19 282 VAL A O 1
ATOM 2274 N N . ALA A 1 283 ? 2.879 2.354 -5.544 1.00 92.81 283 ALA A N 1
ATOM 2275 C CA . ALA A 1 283 ? 3.036 3.098 -6.792 1.00 92.81 283 ALA A CA 1
ATOM 2276 C C . ALA A 1 283 ? 4.462 2.929 -7.322 1.00 92.81 283 ALA A C 1
ATOM 2278 O O . ALA A 1 283 ? 5.424 2.923 -6.559 1.00 92.81 283 ALA A O 1
ATOM 2279 N N . SER A 1 284 ? 4.614 2.800 -8.636 1.00 92.38 284 SER A N 1
ATOM 2280 C CA . SER A 1 284 ? 5.915 2.595 -9.268 1.00 92.38 284 SER A CA 1
ATOM 2281 C C . SER A 1 284 ? 6.015 3.330 -10.595 1.00 92.38 284 SER A C 1
ATOM 2283 O O . SER A 1 284 ? 5.026 3.468 -11.316 1.00 92.38 284 SER A O 1
ATOM 2285 N N . VAL A 1 285 ? 7.221 3.786 -10.932 1.00 89.31 285 VAL A N 1
ATOM 2286 C CA . VAL A 1 285 ? 7.490 4.356 -12.255 1.00 89.31 285 VAL A CA 1
ATOM 2287 C C . VAL A 1 285 ? 7.324 3.311 -13.357 1.00 89.31 285 VAL A C 1
ATOM 2289 O O . VAL A 1 285 ? 7.719 2.158 -13.184 1.00 89.31 285 VAL A O 1
ATOM 2292 N N . HIS A 1 286 ? 6.800 3.716 -14.519 1.00 85.44 286 HIS A N 1
ATOM 2293 C CA . HIS A 1 286 ? 6.493 2.805 -15.639 1.00 85.44 286 HIS A CA 1
ATOM 2294 C C . HIS A 1 286 ? 7.642 1.849 -15.995 1.00 85.44 286 HIS A C 1
ATOM 2296 O O . HIS A 1 286 ? 7.430 0.655 -16.173 1.00 85.44 286 HIS A O 1
ATOM 2302 N N . THR A 1 287 ? 8.881 2.345 -16.006 1.00 86.12 287 THR A N 1
ATOM 2303 C CA . THR A 1 287 ? 10.053 1.512 -16.321 1.00 86.12 287 THR A CA 1
ATOM 2304 C C . THR A 1 287 ? 10.323 0.401 -15.304 1.00 86.12 287 THR A C 1
ATOM 2306 O O . THR A 1 287 ? 10.864 -0.617 -15.698 1.00 86.12 287 THR A O 1
ATOM 2309 N N . LEU A 1 288 ? 9.963 0.541 -14.023 1.00 87.56 288 LEU A N 1
ATOM 2310 C CA . LEU A 1 288 ? 10.085 -0.542 -13.032 1.00 87.56 288 LEU A CA 1
ATOM 2311 C C . LEU A 1 288 ? 8.896 -1.511 -13.096 1.00 87.56 288 LEU A C 1
ATOM 2313 O O . LEU A 1 288 ? 9.040 -2.694 -12.782 1.00 87.56 288 LEU A O 1
ATOM 2317 N N . PHE A 1 289 ? 7.735 -1.025 -13.537 1.00 81.50 289 PHE A N 1
ATOM 2318 C CA . PHE A 1 289 ? 6.507 -1.808 -13.649 1.00 81.50 289 PHE A CA 1
ATOM 2319 C C . PHE A 1 289 ? 6.669 -3.038 -14.549 1.00 81.50 289 PHE A C 1
ATOM 2321 O O . PHE A 1 289 ? 6.177 -4.107 -14.202 1.00 81.50 289 PHE A O 1
ATOM 2328 N N . SER A 1 290 ? 7.407 -2.919 -15.657 1.00 75.88 290 SER A N 1
ATOM 2329 C CA . SER A 1 290 ? 7.491 -3.993 -16.659 1.00 75.88 290 SER A CA 1
ATOM 2330 C C . SER A 1 290 ? 8.607 -5.020 -16.438 1.00 75.88 290 SER A C 1
ATOM 2332 O O . SER A 1 290 ? 8.518 -6.108 -16.997 1.00 75.88 290 SER A O 1
ATOM 2334 N N . PHE A 1 291 ? 9.661 -4.722 -15.663 1.00 80.62 291 PHE A N 1
ATOM 2335 C CA . PHE A 1 291 ? 10.762 -5.687 -15.454 1.00 80.62 291 PHE A CA 1
ATOM 2336 C C . PHE A 1 291 ? 11.044 -6.035 -13.997 1.00 80.62 291 PHE A C 1
ATOM 2338 O O . PHE A 1 291 ? 11.508 -7.141 -13.728 1.00 80.62 291 PHE A O 1
ATOM 2345 N N . PHE A 1 292 ? 10.804 -5.108 -13.072 1.00 84.25 292 PHE A N 1
ATOM 2346 C CA . PHE A 1 292 ? 11.194 -5.252 -11.675 1.00 84.25 292 PHE A CA 1
ATOM 2347 C C . PHE A 1 292 ? 10.042 -5.781 -10.825 1.00 84.25 292 PHE A C 1
ATOM 2349 O O . PHE A 1 292 ? 10.181 -6.775 -10.114 1.00 84.25 292 PHE A O 1
ATOM 2356 N N . LEU A 1 293 ? 8.880 -5.132 -10.932 1.00 87.69 293 LEU A N 1
ATOM 2357 C CA . LEU A 1 293 ? 7.701 -5.482 -10.146 1.00 87.69 293 LEU A CA 1
ATOM 2358 C C . LEU A 1 293 ? 7.213 -6.927 -10.333 1.00 87.69 293 LEU A C 1
ATOM 2360 O O . LEU A 1 293 ? 6.831 -7.506 -9.320 1.00 87.69 293 LEU A O 1
ATOM 2364 N N . PRO A 1 294 ? 7.246 -7.547 -11.531 1.00 85.88 294 PRO A N 1
ATOM 2365 C CA . PRO A 1 294 ? 6.782 -8.924 -11.697 1.00 85.88 294 PRO A CA 1
ATOM 2366 C C . PRO A 1 294 ? 7.522 -9.933 -10.805 1.00 85.88 294 PRO A C 1
ATOM 2368 O O . PRO A 1 294 ? 6.876 -10.752 -10.155 1.00 85.88 294 PRO A O 1
ATOM 2371 N N . ASP A 1 295 ? 8.854 -9.834 -10.701 1.00 84.19 295 ASP A N 1
ATOM 2372 C CA . ASP A 1 295 ? 9.656 -10.750 -9.870 1.00 84.19 295 ASP A CA 1
ATOM 2373 C C . ASP A 1 295 ? 9.377 -10.526 -8.377 1.00 84.19 295 ASP A C 1
ATOM 2375 O O . ASP A 1 295 ? 9.217 -11.477 -7.608 1.00 84.19 295 ASP A O 1
ATOM 2379 N N . VAL A 1 296 ? 9.273 -9.257 -7.968 1.00 87.94 296 VAL A N 1
ATOM 2380 C CA . VAL A 1 296 ? 8.954 -8.888 -6.581 1.00 87.94 296 VAL A CA 1
ATOM 2381 C C . VAL A 1 296 ? 7.555 -9.369 -6.200 1.00 87.94 296 VAL A C 1
ATOM 2383 O O . VAL A 1 296 ? 7.377 -9.912 -5.110 1.00 87.94 296 VAL A O 1
ATOM 2386 N N . LEU A 1 297 ? 6.577 -9.203 -7.094 1.00 88.38 297 LEU A N 1
ATOM 2387 C CA . LEU A 1 297 ? 5.197 -9.634 -6.892 1.00 88.38 297 LEU A CA 1
ATOM 2388 C C . LEU A 1 297 ? 5.084 -11.151 -6.818 1.00 88.38 297 LEU A C 1
ATOM 2390 O O . LEU A 1 297 ? 4.411 -11.632 -5.915 1.00 88.38 297 LEU A O 1
ATOM 2394 N N . SER A 1 298 ? 5.764 -11.901 -7.692 1.00 86.00 298 SER A N 1
ATOM 2395 C CA . SER A 1 298 ? 5.752 -13.370 -7.637 1.00 86.00 298 SER A CA 1
ATOM 2396 C C . SER A 1 298 ? 6.246 -13.862 -6.279 1.00 86.00 298 SER A C 1
ATOM 2398 O O . SER A 1 298 ? 5.514 -14.537 -5.555 1.00 86.00 298 SER A O 1
ATOM 2400 N N . GLY A 1 299 ? 7.438 -13.418 -5.862 1.00 84.44 299 GLY A N 1
ATOM 2401 C CA . GLY A 1 299 ? 8.010 -13.819 -4.576 1.00 84.44 299 GLY A CA 1
ATOM 2402 C C . GLY A 1 299 ? 7.205 -13.329 -3.366 1.00 84.44 299 GLY A C 1
ATOM 2403 O O . GLY A 1 299 ? 7.193 -13.986 -2.323 1.00 84.44 299 GLY A O 1
ATOM 2404 N N . PHE A 1 300 ? 6.522 -12.186 -3.481 1.00 86.50 300 PHE A N 1
ATOM 2405 C CA . PHE A 1 300 ? 5.629 -11.683 -2.440 1.00 86.50 300 PHE A CA 1
ATOM 2406 C C . PHE A 1 300 ? 4.345 -12.514 -2.339 1.00 86.50 300 PHE A C 1
ATOM 2408 O O . PHE A 1 300 ? 3.999 -12.944 -1.241 1.00 86.50 300 PHE A O 1
ATOM 2415 N N . CYS A 1 301 ? 3.666 -12.773 -3.458 1.00 86.50 301 CYS A N 1
ATOM 2416 C CA . CYS A 1 301 ? 2.420 -13.539 -3.509 1.00 86.50 301 CYS A CA 1
ATOM 2417 C C . CYS A 1 301 ? 2.625 -15.000 -3.089 1.00 86.50 301 CYS A C 1
ATOM 2419 O O . CYS A 1 301 ? 1.773 -15.557 -2.404 1.00 86.50 301 CYS A O 1
ATOM 2421 N N . GLU A 1 302 ? 3.771 -15.604 -3.416 1.00 85.12 302 GLU A N 1
ATOM 2422 C CA . GLU A 1 302 ? 4.142 -16.939 -2.924 1.00 85.12 302 GLU A CA 1
ATOM 2423 C C . GLU A 1 302 ? 4.261 -16.978 -1.394 1.00 85.12 302 GLU A C 1
ATOM 2425 O O . GLU A 1 302 ? 3.782 -17.908 -0.746 1.00 85.12 302 GLU A O 1
ATOM 2430 N N . LYS A 1 303 ? 4.875 -15.949 -0.796 1.00 82.06 303 LYS A N 1
ATOM 2431 C CA . LYS A 1 303 ? 5.041 -15.842 0.664 1.00 82.06 303 LYS A CA 1
ATOM 2432 C C . LYS A 1 303 ? 3.760 -15.412 1.378 1.00 82.06 303 LYS A C 1
ATOM 2434 O O . LYS A 1 303 ? 3.575 -15.758 2.544 1.00 82.06 303 LYS A O 1
ATOM 2439 N N . HIS A 1 304 ? 2.895 -14.664 0.695 1.00 80.94 304 HIS A N 1
ATOM 2440 C CA . HIS A 1 304 ? 1.675 -14.062 1.239 1.00 80.94 304 HIS A CA 1
ATOM 2441 C C . HIS A 1 304 ? 0.466 -14.324 0.326 1.00 80.94 304 HIS A C 1
ATOM 2443 O O . HIS A 1 304 ? -0.098 -13.382 -0.229 1.00 80.94 304 HIS A O 1
ATOM 2449 N N . PRO A 1 305 ? 0.001 -15.581 0.198 1.00 81.25 305 PRO A N 1
ATOM 2450 C CA . PRO A 1 305 ? -1.046 -15.960 -0.762 1.00 81.25 305 PRO A CA 1
ATOM 2451 C C . PRO A 1 305 ? -2.431 -15.375 -0.454 1.00 81.25 305 PRO A C 1
ATOM 2453 O O . PRO A 1 305 ? -3.329 -15.425 -1.289 1.00 81.25 305 PRO A O 1
ATOM 2456 N N . ALA A 1 306 ? -2.630 -14.846 0.755 1.00 77.12 306 ALA A N 1
ATOM 2457 C CA . ALA A 1 306 ? -3.865 -14.180 1.155 1.00 77.12 306 ALA A CA 1
ATOM 2458 C C . ALA A 1 306 ? -3.800 -12.646 1.021 1.00 77.12 306 ALA A C 1
ATOM 2460 O O . ALA A 1 306 ? -4.822 -11.993 1.240 1.00 77.12 306 ALA A O 1
ATOM 2461 N N . ALA A 1 307 ? -2.636 -12.074 0.689 1.00 81.38 307 ALA A N 1
ATOM 2462 C CA . ALA A 1 307 ? -2.471 -10.634 0.545 1.00 81.38 307 ALA A CA 1
ATOM 2463 C C . ALA A 1 307 ? -3.027 -10.147 -0.798 1.00 81.38 307 ALA A C 1
ATOM 2465 O O . ALA A 1 307 ? -2.983 -10.861 -1.799 1.00 81.38 307 ALA A O 1
ATOM 2466 N N . HIS A 1 308 ? -3.510 -8.906 -0.823 1.00 81.56 308 HIS A N 1
ATOM 2467 C CA . HIS A 1 308 ? -4.014 -8.269 -2.038 1.00 81.56 308 HIS A CA 1
ATOM 2468 C C . HIS A 1 308 ? -3.136 -7.060 -2.415 1.00 81.56 308 HIS A C 1
ATOM 2470 O O . HIS A 1 308 ? -3.333 -5.963 -1.878 1.00 81.56 308 HIS A O 1
ATOM 2476 N N . PRO A 1 309 ? -2.142 -7.236 -3.306 1.00 86.25 309 PRO A N 1
ATOM 2477 C CA . PRO A 1 309 ? -1.326 -6.128 -3.790 1.00 86.25 309 PRO A CA 1
ATOM 2478 C C . PRO A 1 309 ? -2.111 -5.230 -4.764 1.00 86.25 309 PRO A C 1
ATOM 2480 O O . PRO A 1 309 ? -2.624 -5.704 -5.773 1.00 86.25 309 PRO A O 1
ATOM 2483 N N . ASP A 1 310 ? -2.175 -3.925 -4.484 1.00 86.88 310 ASP A N 1
ATOM 2484 C CA . ASP A 1 310 ? -2.666 -2.884 -5.405 1.00 86.88 310 ASP A CA 1
ATOM 2485 C C . ASP A 1 310 ? -1.462 -2.126 -5.980 1.00 86.88 310 ASP A C 1
ATOM 2487 O O . ASP A 1 310 ? -0.776 -1.398 -5.261 1.00 86.88 310 ASP A O 1
ATOM 2491 N N . ILE A 1 311 ? -1.172 -2.321 -7.270 1.00 89.06 311 ILE A N 1
ATOM 2492 C CA . ILE A 1 311 ? 0.042 -1.812 -7.918 1.00 89.06 311 ILE A CA 1
ATOM 2493 C C . ILE A 1 311 ? -0.319 -0.788 -8.995 1.00 89.06 311 ILE A C 1
ATOM 2495 O O . ILE A 1 311 ? -1.070 -1.076 -9.925 1.00 89.06 311 ILE A O 1
ATOM 2499 N N . ARG A 1 312 ? 0.256 0.415 -8.904 1.00 88.50 312 ARG A N 1
ATOM 2500 C CA . ARG A 1 312 ? -0.086 1.557 -9.767 1.00 88.50 312 ARG A CA 1
ATOM 2501 C C . ARG A 1 312 ? 1.136 2.071 -10.526 1.00 88.50 312 ARG A C 1
ATOM 2503 O O . ARG A 1 312 ? 2.055 2.621 -9.924 1.00 88.50 312 ARG A O 1
ATOM 2510 N N . GLY A 1 313 ? 1.132 1.941 -11.853 1.00 87.44 313 GLY A N 1
ATOM 2511 C CA . GLY A 1 313 ? 2.155 2.529 -12.727 1.00 87.44 313 GLY A CA 1
ATOM 2512 C C . GLY A 1 313 ? 1.909 4.024 -12.956 1.00 87.44 313 GLY A C 1
ATOM 2513 O O . GLY A 1 313 ? 0.823 4.385 -13.413 1.00 87.44 313 GLY A O 1
ATOM 2514 N N . ARG A 1 314 ? 2.865 4.898 -12.618 1.00 87.31 314 ARG A N 1
ATOM 2515 C CA . ARG A 1 314 ? 2.724 6.369 -12.697 1.00 87.31 314 ARG A CA 1
ATOM 2516 C C . ARG A 1 314 ? 4.040 7.076 -13.067 1.00 87.31 314 ARG A C 1
ATOM 2518 O O . ARG A 1 314 ? 5.095 6.447 -13.111 1.00 87.31 314 ARG A O 1
ATOM 2525 N N . SER A 1 315 ? 3.997 8.389 -13.307 1.00 85.06 315 SER A N 1
ATOM 2526 C CA . SER A 1 315 ? 5.199 9.231 -13.419 1.00 85.06 315 SER A CA 1
ATOM 2527 C C . SER A 1 315 ? 5.907 9.374 -12.057 1.00 85.06 315 SER A C 1
ATOM 2529 O O . SER A 1 315 ? 5.279 9.199 -11.015 1.00 85.06 315 SER A O 1
ATOM 2531 N N . SER A 1 316 ? 7.201 9.718 -12.021 1.00 87.19 316 SER A N 1
ATOM 2532 C CA . SER A 1 316 ? 7.923 9.898 -10.743 1.00 87.19 316 SER A CA 1
ATOM 2533 C C . SER A 1 316 ? 7.274 10.955 -9.843 1.00 87.19 316 SER A C 1
ATOM 2535 O O . SER A 1 316 ? 7.142 10.734 -8.641 1.00 87.19 316 SER A O 1
ATOM 2537 N N . ALA A 1 317 ? 6.831 12.073 -10.428 1.00 85.00 317 ALA A N 1
ATOM 2538 C CA . ALA A 1 317 ? 6.152 13.145 -9.705 1.00 85.00 317 ALA A CA 1
ATOM 2539 C C . ALA A 1 317 ? 4.827 12.661 -9.092 1.00 85.00 317 ALA A C 1
ATOM 2541 O O . ALA A 1 317 ? 4.544 12.928 -7.924 1.00 85.00 317 ALA A O 1
ATOM 2542 N N . ASP A 1 318 ? 4.051 11.876 -9.842 1.00 86.69 318 ASP A N 1
ATOM 2543 C CA . ASP A 1 318 ? 2.801 11.300 -9.347 1.00 86.69 318 ASP A CA 1
ATOM 2544 C C . ASP A 1 318 ? 3.032 10.231 -8.279 1.00 86.69 318 ASP A C 1
ATOM 2546 O O . ASP A 1 318 ? 2.275 10.171 -7.314 1.00 86.69 318 ASP A O 1
ATOM 2550 N N . VAL A 1 319 ? 4.076 9.401 -8.397 1.00 91.00 319 VAL A N 1
ATOM 2551 C CA . VAL A 1 319 ? 4.433 8.427 -7.349 1.00 91.00 319 VAL A CA 1
ATOM 2552 C C . VAL A 1 319 ? 4.768 9.153 -6.043 1.00 91.00 319 VAL A C 1
ATOM 2554 O O . VAL A 1 319 ? 4.259 8.776 -4.985 1.00 91.00 319 VAL A O 1
ATOM 2557 N N . VAL A 1 320 ? 5.571 10.220 -6.108 1.00 90.19 320 VAL A N 1
ATOM 2558 C CA . VAL A 1 320 ? 5.895 11.066 -4.946 1.00 90.19 320 VAL A CA 1
ATOM 2559 C C . VAL A 1 320 ? 4.622 11.679 -4.358 1.00 90.19 320 VAL A C 1
ATOM 2561 O O . VAL A 1 320 ? 4.379 11.543 -3.160 1.00 90.19 320 VAL A O 1
ATOM 2564 N N . LYS A 1 321 ? 3.754 12.263 -5.194 1.00 87.44 321 LYS A N 1
ATOM 2565 C CA . LYS A 1 321 ? 2.471 12.844 -4.767 1.00 87.44 321 LYS A CA 1
ATOM 2566 C C . LYS A 1 321 ? 1.556 11.818 -4.096 1.00 87.44 321 LYS A C 1
ATOM 2568 O O . LYS A 1 321 ? 0.969 12.105 -3.054 1.00 87.44 321 LYS A O 1
ATOM 2573 N N . LEU A 1 322 ? 1.427 10.621 -4.665 1.00 85.44 322 LEU A N 1
ATOM 2574 C CA . LEU A 1 322 ? 0.623 9.536 -4.098 1.00 85.44 322 LEU A CA 1
ATOM 2575 C C . LEU A 1 322 ? 1.181 9.051 -2.755 1.00 85.44 322 LEU A C 1
ATOM 2577 O O . LEU A 1 322 ? 0.406 8.734 -1.856 1.00 85.44 322 LEU A O 1
ATOM 2581 N N . THR A 1 323 ? 2.508 9.028 -2.612 1.00 90.69 323 THR A N 1
ATOM 2582 C CA . THR A 1 323 ? 3.179 8.648 -1.359 1.00 90.69 323 THR A CA 1
ATOM 2583 C C . THR A 1 323 ? 2.946 9.708 -0.278 1.00 90.69 323 THR A C 1
ATOM 2585 O O . THR A 1 323 ? 2.533 9.379 0.830 1.00 90.69 323 THR A O 1
ATOM 2588 N N . LEU A 1 324 ? 3.125 10.993 -0.607 1.00 85.94 324 LEU A N 1
ATOM 2589 C CA . LEU A 1 324 ? 2.884 12.111 0.317 1.00 85.94 324 LEU A CA 1
ATOM 2590 C C . LEU A 1 324 ? 1.414 12.207 0.755 1.00 85.94 324 LEU A C 1
ATOM 2592 O O . LEU A 1 324 ? 1.131 12.459 1.923 1.00 85.94 324 LEU A O 1
ATOM 2596 N N . SER A 1 325 ? 0.481 11.959 -0.170 1.00 81.25 325 SER A N 1
ATOM 2597 C CA . SER A 1 325 ? -0.970 11.982 0.083 1.00 81.25 325 SER A CA 1
ATOM 2598 C C . SER A 1 325 ? -1.521 10.713 0.742 1.00 81.25 325 SER A C 1
ATOM 2600 O O . SER A 1 325 ? -2.735 10.603 0.897 1.00 81.25 325 SER A O 1
ATOM 2602 N N . ARG A 1 326 ? -0.662 9.760 1.139 1.00 82.25 326 ARG A N 1
ATOM 2603 C CA . ARG A 1 326 ? -1.052 8.487 1.783 1.00 82.25 326 ARG A CA 1
ATOM 2604 C C . ARG A 1 326 ? -1.978 7.610 0.930 1.00 82.25 326 ARG A C 1
ATOM 2606 O O . ARG A 1 326 ? -2.662 6.728 1.440 1.00 82.25 326 ARG A O 1
ATOM 2613 N N . MET A 1 327 ? -1.991 7.833 -0.382 1.00 77.75 327 MET A N 1
ATOM 2614 C CA . MET A 1 327 ? -2.771 7.035 -1.329 1.00 77.75 327 MET A CA 1
ATOM 2615 C C . MET A 1 327 ? -2.095 5.702 -1.665 1.00 77.75 327 MET A C 1
ATOM 2617 O O . MET A 1 327 ? -2.746 4.824 -2.236 1.00 77.75 327 MET A O 1
ATOM 2621 N N . VAL A 1 328 ? -0.803 5.564 -1.346 1.00 85.75 328 VAL A N 1
ATOM 2622 C CA . VAL A 1 328 ? -0.024 4.323 -1.433 1.00 85.75 328 VAL A CA 1
ATOM 2623 C C . VAL A 1 328 ? 0.836 4.138 -0.183 1.00 85.75 328 VAL A C 1
ATOM 2625 O O . VAL A 1 328 ? 1.274 5.117 0.415 1.00 85.75 328 VAL A O 1
ATOM 2628 N N . ASP A 1 329 ? 1.107 2.884 0.182 1.00 85.62 329 ASP A N 1
ATOM 2629 C CA . ASP A 1 329 ? 1.990 2.534 1.300 1.00 85.62 329 ASP A CA 1
ATOM 2630 C C . ASP A 1 329 ? 3.477 2.657 0.921 1.00 85.62 329 ASP A C 1
ATOM 2632 O O . ASP A 1 329 ? 4.335 2.819 1.789 1.00 85.62 329 ASP A O 1
ATOM 2636 N N . LEU A 1 330 ? 3.793 2.516 -0.372 1.00 91.44 330 LEU A N 1
ATOM 2637 C CA . LEU A 1 330 ? 5.160 2.506 -0.883 1.00 91.44 330 LEU A CA 1
ATOM 2638 C C . LEU A 1 330 ? 5.244 3.127 -2.280 1.00 91.44 330 LEU A C 1
ATOM 2640 O O . LEU A 1 330 ? 4.482 2.761 -3.176 1.00 91.44 330 LEU A O 1
ATOM 2644 N N . GLY A 1 331 ? 6.215 4.013 -2.487 1.00 93.12 331 GLY A N 1
ATOM 2645 C CA . GLY A 1 331 ? 6.589 4.516 -3.805 1.00 93.12 331 GLY A CA 1
ATOM 2646 C C . GLY A 1 331 ? 7.899 3.895 -4.289 1.00 93.12 331 GLY A C 1
ATOM 2647 O O . GLY A 1 331 ? 8.860 3.805 -3.532 1.00 93.12 331 GLY A O 1
ATOM 2648 N N . LEU A 1 332 ? 7.965 3.485 -5.553 1.00 92.38 332 LEU A N 1
ATOM 2649 C CA . LEU A 1 332 ? 9.182 3.011 -6.214 1.00 92.38 332 LEU A CA 1
ATOM 2650 C C . LEU A 1 332 ? 9.556 3.987 -7.328 1.00 92.38 332 LEU A C 1
ATOM 2652 O O . LEU A 1 332 ? 8.905 4.037 -8.377 1.00 92.38 332 LEU A O 1
ATOM 2656 N N . VAL A 1 333 ? 10.605 4.765 -7.093 1.00 91.06 333 VAL A N 1
ATOM 2657 C CA . VAL A 1 333 ? 11.086 5.813 -8.000 1.00 91.06 333 VAL A CA 1
ATOM 2658 C C . VAL A 1 333 ? 12.593 5.682 -8.186 1.00 91.06 333 VAL A C 1
ATOM 2660 O O . VAL A 1 333 ? 13.236 4.818 -7.599 1.00 91.06 333 VAL A O 1
ATOM 2663 N N . TYR A 1 334 ? 13.180 6.532 -9.015 1.00 85.94 334 TYR A N 1
ATOM 2664 C CA . TYR A 1 334 ? 14.622 6.753 -8.994 1.00 85.94 334 TYR A CA 1
ATOM 2665 C C . TYR A 1 334 ? 14.919 8.086 -8.327 1.00 85.94 334 TYR A C 1
ATOM 2667 O O . TYR A 1 334 ? 14.104 9.012 -8.377 1.00 85.94 334 TYR A O 1
ATOM 2675 N N . ASP A 1 335 ? 16.083 8.163 -7.698 1.00 79.69 335 ASP A N 1
ATOM 2676 C CA . ASP A 1 335 ? 16.575 9.356 -7.037 1.00 79.69 335 ASP A CA 1
ATOM 2677 C C . ASP A 1 335 ? 16.717 10.484 -8.064 1.00 79.69 335 ASP A C 1
ATOM 2679 O O . ASP A 1 335 ? 17.603 10.501 -8.921 1.00 79.69 335 ASP A O 1
ATOM 2683 N N . SER A 1 336 ? 15.736 11.376 -8.043 1.00 68.06 336 SER A N 1
ATOM 2684 C CA . SER A 1 336 ? 15.538 12.428 -9.040 1.00 68.06 336 SER A CA 1
ATOM 2685 C C . SER A 1 336 ? 15.430 13.806 -8.391 1.00 68.06 336 SER A C 1
ATOM 2687 O O . SER A 1 336 ? 14.994 14.758 -9.026 1.00 68.06 336 SER A O 1
ATOM 2689 N N . GLY A 1 337 ? 15.861 13.932 -7.130 1.00 64.44 337 GLY A N 1
ATOM 2690 C CA . GLY A 1 337 ? 15.856 15.205 -6.408 1.00 64.44 337 GLY A CA 1
ATOM 2691 C C . GLY A 1 337 ? 14.486 15.649 -5.884 1.00 64.44 337 GLY A C 1
ATOM 2692 O O . GLY A 1 337 ? 14.399 16.710 -5.282 1.00 64.44 337 GLY A O 1
ATOM 2693 N N . TYR A 1 338 ? 13.430 14.841 -6.035 1.00 59.22 338 TYR A N 1
ATOM 2694 C CA . TYR A 1 338 ? 12.114 15.081 -5.413 1.00 59.22 338 TYR A CA 1
ATOM 2695 C C . TYR A 1 338 ? 12.043 14.627 -3.943 1.00 59.22 338 TYR A C 1
ATOM 2697 O O . TYR A 1 338 ? 10.954 14.435 -3.405 1.00 59.22 338 TYR A O 1
ATOM 2705 N N . MET A 1 339 ? 13.189 14.384 -3.299 1.00 63.75 339 MET A N 1
ATOM 2706 C CA . MET A 1 339 ? 13.228 13.976 -1.897 1.00 63.75 339 MET A CA 1
ATOM 2707 C C . MET A 1 339 ? 12.937 15.192 -1.019 1.00 63.75 339 MET A C 1
ATOM 2709 O O . MET A 1 339 ? 13.773 16.077 -0.860 1.00 63.75 339 MET A O 1
ATOM 2713 N N . THR A 1 340 ? 11.734 15.237 -0.463 1.00 67.88 340 THR A N 1
ATOM 2714 C CA . THR A 1 340 ? 11.329 16.226 0.538 1.00 67.88 340 THR A CA 1
ATOM 2715 C C . THR A 1 340 ? 11.727 15.757 1.936 1.00 67.88 340 THR A C 1
ATOM 2717 O O . THR A 1 340 ? 11.832 14.555 2.180 1.00 67.88 340 THR A O 1
ATOM 2720 N N . GLU A 1 341 ? 11.843 16.673 2.902 1.00 76.19 341 GLU A N 1
ATOM 2721 C CA . GLU A 1 341 ? 12.031 16.305 4.318 1.00 76.19 341 GLU A CA 1
ATOM 2722 C C . GLU A 1 341 ? 10.889 15.431 4.867 1.00 76.19 341 GLU A C 1
ATOM 2724 O O . GLU A 1 341 ? 11.061 14.727 5.858 1.00 76.19 341 GLU A O 1
ATOM 2729 N N . GLU A 1 342 ? 9.734 15.428 4.201 1.00 84.12 342 GLU A N 1
ATOM 2730 C CA . GLU A 1 342 ? 8.571 14.603 4.535 1.00 84.12 342 GLU A CA 1
ATOM 2731 C C . GLU A 1 342 ? 8.677 13.139 4.085 1.00 84.12 342 GLU A C 1
ATOM 2733 O O . GLU A 1 342 ? 7.819 12.333 4.445 1.00 84.12 342 GLU A O 1
ATOM 2738 N N . LEU A 1 343 ? 9.701 12.773 3.308 1.00 88.38 343 LEU A N 1
ATOM 2739 C CA . LEU A 1 343 ? 9.911 11.406 2.841 1.00 88.38 343 LEU A CA 1
ATOM 2740 C C . LEU A 1 343 ? 11.139 10.776 3.508 1.00 88.38 343 LEU A C 1
ATOM 2742 O O . LEU A 1 343 ? 12.148 11.419 3.816 1.00 88.38 343 LEU A O 1
ATOM 2746 N N . GLU A 1 344 ? 11.029 9.477 3.732 1.00 88.25 344 GLU A N 1
ATOM 2747 C CA . GLU A 1 344 ? 12.140 8.572 3.976 1.00 88.25 344 GLU A CA 1
ATOM 2748 C C . GLU A 1 344 ? 12.352 7.713 2.730 1.00 88.25 344 GLU A C 1
ATOM 2750 O O . GLU A 1 344 ? 11.418 7.451 1.966 1.00 88.25 344 GLU A O 1
ATOM 2755 N N . SER A 1 345 ? 13.590 7.272 2.523 1.00 88.19 345 SER A N 1
ATOM 2756 C CA . SER A 1 345 ? 13.939 6.441 1.382 1.00 88.19 345 SER A CA 1
ATOM 2757 C C . SER A 1 345 ? 14.929 5.340 1.744 1.00 88.19 345 SER A C 1
ATOM 2759 O O . SER A 1 345 ? 15.684 5.431 2.713 1.00 88.19 345 SER A O 1
ATOM 2761 N N . ALA A 1 346 ? 14.916 4.274 0.948 1.00 85.69 346 ALA A N 1
ATOM 2762 C CA . ALA A 1 346 ? 15.949 3.249 0.942 1.00 85.69 346 ALA A CA 1
ATOM 2763 C C . ALA A 1 346 ? 16.382 2.962 -0.491 1.00 85.69 346 ALA A C 1
ATOM 2765 O O . ALA A 1 346 ? 15.549 2.709 -1.365 1.00 85.69 346 ALA A O 1
ATOM 2766 N N . THR A 1 347 ? 17.693 2.943 -0.712 1.00 85.88 347 THR A N 1
ATOM 2767 C CA . THR A 1 347 ? 18.274 2.508 -1.980 1.00 85.88 347 THR A CA 1
ATOM 2768 C C . THR A 1 347 ? 17.975 1.037 -2.220 1.00 85.88 347 THR A C 1
ATOM 2770 O O . THR A 1 347 ? 18.237 0.195 -1.362 1.00 85.88 347 THR A O 1
ATOM 2773 N N . LEU A 1 348 ? 17.433 0.735 -3.400 1.00 85.69 348 LEU A N 1
ATOM 2774 C CA . LEU A 1 348 ? 17.189 -0.631 -3.845 1.00 85.69 348 LEU A CA 1
ATOM 2775 C C . LEU A 1 348 ? 18.367 -1.128 -4.681 1.00 85.69 348 LEU A C 1
ATOM 2777 O O . LEU A 1 348 ? 18.975 -2.140 -4.340 1.00 85.69 348 LEU A O 1
ATOM 2781 N N . PHE A 1 349 ? 18.699 -0.415 -5.757 1.00 86.62 349 PHE A N 1
ATOM 2782 C CA . PHE A 1 349 ? 19.818 -0.735 -6.643 1.00 86.62 349 PHE A CA 1
ATOM 2783 C C . PHE A 1 349 ? 20.212 0.473 -7.487 1.00 86.62 349 PHE A C 1
ATOM 2785 O O . PHE A 1 349 ? 19.507 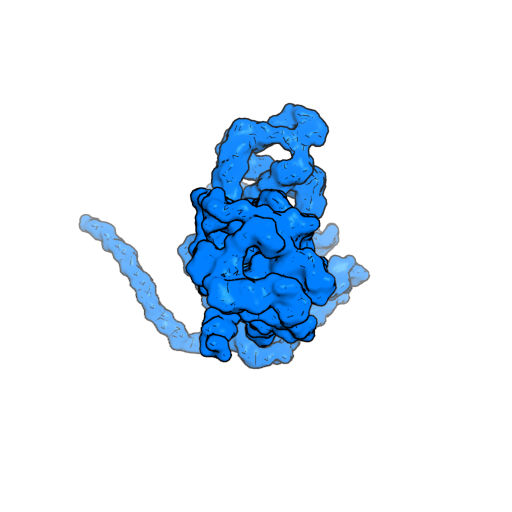1.479 -7.547 1.00 86.62 349 PHE A O 1
ATOM 2792 N N . VAL A 1 350 ? 21.350 0.351 -8.158 1.00 88.19 350 VAL A N 1
ATOM 2793 C CA . VAL A 1 350 ? 21.862 1.317 -9.125 1.00 88.19 350 VAL A CA 1
ATOM 2794 C C . VAL A 1 350 ? 21.963 0.605 -10.467 1.00 88.19 350 VAL A C 1
ATOM 2796 O O . VAL A 1 350 ? 22.400 -0.543 -10.516 1.00 88.19 350 VAL A O 1
ATOM 2799 N N . GLU A 1 351 ? 21.555 1.260 -11.549 1.00 90.44 351 GLU A N 1
ATOM 2800 C CA . GLU A 1 351 ? 21.660 0.685 -12.892 1.00 90.44 351 GLU A CA 1
ATOM 2801 C C . GLU A 1 351 ? 22.039 1.724 -13.949 1.00 90.44 351 GLU A C 1
ATOM 2803 O O . GLU A 1 351 ? 21.760 2.919 -13.807 1.00 90.44 351 GLU A O 1
ATOM 2808 N N . ASP A 1 352 ? 22.667 1.241 -15.021 1.00 92.00 352 ASP A N 1
ATOM 2809 C CA . ASP A 1 352 ? 22.984 2.040 -16.201 1.00 92.00 352 ASP A CA 1
ATOM 2810 C C . ASP A 1 352 ? 21.730 2.248 -17.070 1.00 92.00 352 ASP A C 1
ATOM 2812 O O . ASP A 1 352 ? 20.850 1.386 -17.153 1.00 92.00 352 ASP A O 1
ATOM 2816 N N . ILE A 1 353 ? 21.671 3.384 -17.758 1.00 92.31 353 ILE A N 1
ATOM 2817 C CA . ILE A 1 353 ? 20.776 3.610 -18.893 1.00 92.31 353 ILE A CA 1
ATOM 2818 C C . ILE A 1 353 ? 21.559 3.301 -20.168 1.00 92.31 353 ILE A C 1
ATOM 2820 O O . ILE A 1 353 ? 22.687 3.762 -20.336 1.00 92.31 353 ILE A O 1
ATOM 2824 N N . VAL A 1 354 ? 20.953 2.518 -21.054 1.00 94.12 354 VAL A N 1
ATOM 2825 C CA . VAL A 1 354 ? 21.567 1.992 -22.274 1.00 94.12 354 VAL A CA 1
ATOM 2826 C C . VAL A 1 354 ? 20.719 2.331 -23.502 1.00 94.12 354 VAL A C 1
ATOM 2828 O O . VAL A 1 354 ? 19.490 2.392 -23.395 1.00 94.12 354 VAL A O 1
ATOM 2831 N N . PRO A 1 355 ? 21.335 2.554 -24.673 1.00 95.00 355 PRO A N 1
ATOM 2832 C CA . PRO A 1 355 ? 20.628 2.602 -25.939 1.00 95.00 355 PRO A CA 1
ATOM 2833 C C . PRO A 1 355 ? 20.086 1.215 -26.286 1.00 95.00 355 PRO A C 1
ATOM 2835 O O . PRO A 1 355 ? 20.777 0.204 -26.163 1.00 95.00 355 PRO A O 1
ATOM 2838 N N . VAL A 1 356 ? 18.839 1.193 -26.737 1.00 96.50 356 VAL A N 1
ATOM 2839 C CA . VAL A 1 356 ? 18.092 0.021 -27.183 1.00 96.50 356 VAL A CA 1
ATOM 2840 C C . VAL A 1 356 ? 17.608 0.287 -28.599 1.00 96.50 356 VAL A C 1
ATOM 2842 O O . VAL A 1 356 ? 16.979 1.312 -28.854 1.00 96.50 356 VAL A O 1
ATOM 2845 N N . PHE A 1 357 ? 17.910 -0.607 -29.531 1.00 97.25 357 PHE A N 1
ATOM 2846 C CA . PHE A 1 357 ? 17.637 -0.404 -30.951 1.00 97.25 357 PHE A CA 1
ATOM 2847 C C . PHE A 1 357 ? 17.531 -1.735 -31.689 1.00 97.25 357 PHE A C 1
ATOM 2849 O O . PHE A 1 357 ? 17.991 -2.777 -31.222 1.00 97.25 357 PHE A O 1
ATOM 2856 N N . HIS A 1 358 ? 16.886 -1.707 -32.851 1.00 97.56 358 HIS A N 1
ATOM 2857 C CA . HIS A 1 358 ? 16.812 -2.869 -33.726 1.00 97.56 358 HIS A CA 1
ATOM 2858 C C . HIS A 1 358 ? 18.213 -3.197 -34.294 1.00 97.56 358 HIS A C 1
ATOM 2860 O O . HIS A 1 358 ? 18.949 -2.264 -34.614 1.00 97.56 358 HIS A O 1
ATOM 2866 N N . PRO A 1 359 ? 18.592 -4.477 -34.481 1.00 96.38 359 PRO A N 1
ATOM 2867 C CA . PRO A 1 359 ? 19.887 -4.861 -35.063 1.00 96.38 359 PRO A CA 1
ATOM 2868 C C . PRO A 1 359 ? 20.215 -4.173 -36.399 1.00 96.38 359 PRO A C 1
ATOM 2870 O O . PRO A 1 359 ? 21.297 -3.626 -36.567 1.00 96.38 359 PRO A O 1
ATOM 2873 N N . ASP A 1 360 ? 19.243 -4.123 -37.314 1.00 96.69 360 ASP A N 1
ATOM 2874 C CA . ASP A 1 360 ? 19.344 -3.431 -38.615 1.00 96.69 360 ASP A CA 1
ATOM 2875 C C . ASP A 1 360 ? 19.129 -1.904 -38.553 1.00 96.69 360 ASP A C 1
ATOM 2877 O O . ASP A 1 360 ? 18.858 -1.264 -39.572 1.00 96.69 360 ASP A O 1
ATOM 2881 N N . PHE A 1 361 ? 19.148 -1.293 -37.369 1.00 97.38 361 PHE A N 1
ATOM 2882 C CA . PHE A 1 361 ? 19.048 0.159 -37.265 1.00 97.38 361 PHE A CA 1
ATOM 2883 C C . PHE A 1 361 ? 20.292 0.813 -37.882 1.00 97.38 361 PHE A C 1
ATOM 2885 O O . PHE A 1 361 ? 21.414 0.389 -37.618 1.00 97.38 361 PHE A O 1
ATOM 2892 N N . ALA A 1 362 ? 20.107 1.871 -38.678 1.00 96.62 362 ALA A N 1
ATOM 2893 C CA . ALA A 1 362 ? 21.186 2.484 -39.464 1.00 96.62 362 ALA A CA 1
ATOM 2894 C C . ALA A 1 362 ? 22.406 2.913 -38.622 1.00 96.62 362 ALA A C 1
ATOM 2896 O O . ALA A 1 362 ? 23.533 2.879 -39.108 1.00 96.62 362 ALA A O 1
ATOM 2897 N N . PHE A 1 363 ? 22.184 3.262 -37.352 1.00 96.31 363 PHE A N 1
ATOM 2898 C CA . PHE A 1 363 ? 23.222 3.703 -36.419 1.00 96.31 363 PHE A CA 1
ATOM 2899 C C . PHE A 1 363 ? 23.656 2.611 -35.425 1.00 96.31 363 PHE A C 1
ATOM 2901 O O . PHE A 1 363 ? 24.445 2.890 -34.528 1.00 96.31 363 PHE A O 1
ATOM 2908 N N . ALA A 1 364 ? 23.175 1.367 -35.559 1.00 95.06 364 ALA A N 1
ATOM 2909 C CA . ALA A 1 364 ? 23.448 0.281 -34.613 1.00 95.06 364 ALA A CA 1
ATOM 2910 C C . ALA A 1 364 ? 24.951 0.047 -34.407 1.00 95.06 364 ALA A C 1
ATOM 2912 O O . ALA A 1 364 ? 25.431 0.084 -33.275 1.00 95.06 364 ALA A O 1
ATOM 2913 N N . ARG A 1 365 ? 25.703 -0.116 -35.505 1.00 94.62 365 ARG A N 1
ATOM 2914 C CA . ARG A 1 365 ? 27.157 -0.335 -35.453 1.00 94.62 365 ARG A CA 1
ATOM 2915 C C . ARG A 1 365 ? 27.890 0.865 -34.847 1.00 94.62 365 ARG A C 1
ATOM 2917 O O . ARG A 1 365 ? 28.726 0.668 -33.978 1.00 94.62 365 ARG A O 1
ATOM 2924 N N . GLN A 1 366 ? 27.524 2.092 -35.229 1.00 93.94 366 GLN A N 1
ATOM 2925 C CA . GLN A 1 366 ? 28.103 3.307 -34.643 1.00 93.94 366 GLN A CA 1
ATOM 2926 C C . GLN A 1 366 ? 27.942 3.314 -33.119 1.00 93.94 366 GLN A C 1
ATOM 2928 O O . GLN A 1 366 ? 28.923 3.490 -32.409 1.00 93.94 366 GLN A O 1
ATOM 2933 N N . ILE A 1 367 ? 26.724 3.076 -32.621 1.00 93.00 367 ILE A N 1
ATOM 2934 C CA . ILE A 1 367 ? 26.430 3.083 -31.181 1.00 93.00 367 ILE A CA 1
ATOM 2935 C C . ILE A 1 367 ? 27.186 1.962 -30.449 1.00 93.00 367 ILE A C 1
ATOM 2937 O O . ILE A 1 367 ? 27.636 2.160 -29.322 1.00 93.00 367 ILE A O 1
ATOM 2941 N N . GLN A 1 368 ? 27.318 0.780 -31.058 1.00 94.38 368 GLN A N 1
ATOM 2942 C CA . GLN A 1 368 ? 28.048 -0.346 -30.464 1.00 94.38 368 GLN A CA 1
ATOM 2943 C C . GLN A 1 368 ? 29.560 -0.110 -30.411 1.00 94.38 368 GLN A C 1
ATOM 2945 O O . GLN A 1 368 ? 30.176 -0.437 -29.399 1.00 94.38 368 GLN A O 1
ATOM 2950 N N . ASP A 1 369 ? 30.133 0.460 -31.471 1.00 93.50 369 ASP A N 1
ATOM 2951 C CA . ASP A 1 369 ? 31.578 0.641 -31.607 1.00 93.50 369 ASP A CA 1
ATOM 2952 C C . ASP A 1 369 ? 32.086 1.812 -30.757 1.00 93.50 369 ASP A C 1
ATOM 2954 O O . ASP A 1 369 ? 33.132 1.707 -30.118 1.00 93.50 369 ASP A O 1
ATOM 2958 N N . THR A 1 370 ? 31.352 2.931 -30.727 1.00 91.69 370 THR A N 1
ATOM 2959 C CA . THR A 1 370 ? 31.773 4.128 -29.981 1.00 91.69 370 THR A CA 1
ATOM 2960 C C . THR A 1 370 ? 31.292 4.108 -28.533 1.00 91.69 370 THR A C 1
ATOM 2962 O O . THR A 1 370 ? 31.976 4.610 -27.640 1.00 91.69 370 THR A O 1
ATOM 2965 N N . GLY A 1 371 ? 30.113 3.534 -28.272 1.00 90.50 371 GLY A N 1
ATOM 2966 C CA . GLY A 1 371 ? 29.430 3.688 -26.989 1.00 90.50 371 GLY A CA 1
ATOM 2967 C C . GLY A 1 371 ? 29.012 5.137 -26.712 1.00 90.50 371 GLY A C 1
ATOM 2968 O O . GLY A 1 371 ? 28.894 5.528 -25.550 1.00 90.50 371 GLY A O 1
ATOM 2969 N N . GLU A 1 372 ? 28.816 5.946 -27.752 1.00 89.88 372 GLU A N 1
ATOM 2970 C CA . GLU A 1 372 ? 28.452 7.360 -27.650 1.00 89.88 372 GLU A CA 1
ATOM 2971 C C . GLU A 1 372 ? 27.194 7.677 -28.465 1.00 89.88 372 GLU A C 1
ATOM 2973 O O . GLU A 1 372 ? 26.819 6.957 -29.393 1.00 89.88 372 GLU A O 1
ATOM 2978 N N . LEU A 1 373 ? 26.535 8.781 -28.110 1.00 88.69 373 LEU A N 1
ATOM 2979 C CA . LEU A 1 373 ? 25.405 9.334 -28.851 1.00 88.69 373 LEU A CA 1
ATOM 2980 C C . LEU A 1 373 ? 25.731 10.753 -29.298 1.00 88.69 373 LEU A C 1
ATOM 2982 O O . LEU A 1 373 ? 26.255 11.546 -28.518 1.00 88.69 373 LEU A O 1
ATOM 2986 N N . ASP A 1 374 ? 25.359 11.084 -30.529 1.00 88.38 374 ASP A N 1
ATOM 2987 C CA . ASP A 1 374 ? 25.517 12.416 -31.105 1.00 88.38 374 ASP A CA 1
ATOM 2988 C C . ASP A 1 374 ? 24.213 12.896 -31.770 1.00 88.38 374 ASP A C 1
ATOM 2990 O O . ASP A 1 374 ? 23.168 12.243 -31.706 1.00 88.38 374 ASP A O 1
ATOM 2994 N N . ALA A 1 375 ? 24.269 14.065 -32.408 1.00 90.69 375 ALA A N 1
ATOM 2995 C CA . ALA A 1 375 ? 23.112 14.679 -33.053 1.00 90.69 375 ALA A CA 1
ATOM 2996 C C . ALA A 1 375 ? 22.640 13.952 -34.327 1.00 90.69 375 ALA A C 1
ATOM 2998 O O . ALA A 1 375 ? 21.580 14.289 -34.851 1.00 90.69 375 ALA A O 1
ATOM 2999 N N . SER A 1 376 ? 23.410 12.996 -34.853 1.00 92.75 376 SER A N 1
ATOM 3000 C CA . SER A 1 376 ? 23.023 12.215 -36.030 1.00 92.75 376 SER A CA 1
ATOM 3001 C C . SER A 1 376 ? 22.084 11.064 -35.669 1.00 92.75 376 SER A C 1
ATOM 3003 O O . SER A 1 376 ? 21.197 10.738 -36.455 1.00 92.75 376 SER A O 1
ATOM 3005 N N . VAL A 1 377 ? 22.209 10.505 -34.460 1.00 94.62 377 VAL A N 1
ATOM 3006 C CA . VAL A 1 377 ? 21.439 9.335 -34.022 1.00 94.62 377 VAL A CA 1
ATOM 3007 C C . VAL A 1 377 ? 19.998 9.735 -33.673 1.00 94.62 377 VAL A C 1
ATOM 3009 O O . VAL A 1 377 ? 19.799 10.467 -32.702 1.00 94.62 377 VAL A O 1
ATOM 3012 N N . PRO A 1 378 ? 18.969 9.249 -34.396 1.00 96.62 378 PRO A N 1
ATOM 3013 C CA . PRO A 1 378 ? 17.585 9.537 -34.053 1.00 96.62 378 PRO A CA 1
ATOM 3014 C C . PRO A 1 378 ? 17.178 8.765 -32.796 1.00 96.62 378 PRO A C 1
ATOM 3016 O O . PRO A 1 378 ? 17.381 7.552 -32.698 1.00 96.62 378 PRO A O 1
ATOM 3019 N N . LEU A 1 379 ? 16.585 9.477 -31.838 1.00 96.06 379 LEU A N 1
ATOM 3020 C CA . LEU A 1 379 ? 16.191 8.959 -30.535 1.00 96.06 379 LEU A CA 1
ATOM 3021 C C . LEU A 1 379 ? 14.681 9.021 -30.325 1.00 96.06 379 LEU A C 1
ATOM 3023 O O . LEU A 1 379 ? 14.041 10.053 -30.530 1.00 96.06 379 LEU A O 1
ATOM 3027 N N . VAL A 1 380 ? 14.130 7.921 -29.828 1.00 96.00 380 VAL A N 1
ATOM 3028 C CA . VAL A 1 380 ? 12.769 7.855 -29.297 1.00 96.00 380 VAL A CA 1
ATOM 3029 C C . VAL A 1 380 ? 12.874 7.920 -27.780 1.00 96.00 380 VAL A C 1
ATOM 3031 O O . VAL A 1 380 ? 13.604 7.146 -27.162 1.00 96.00 380 VAL A O 1
ATOM 3034 N N . SER A 1 381 ? 12.184 8.870 -27.158 1.00 92.62 381 SER A N 1
ATOM 3035 C CA . SER A 1 381 ? 12.398 9.183 -25.747 1.00 92.62 381 SER A CA 1
ATOM 3036 C C . SER A 1 381 ? 11.093 9.473 -25.025 1.00 92.62 381 SER A C 1
ATOM 3038 O O . SER A 1 381 ? 10.075 9.795 -25.634 1.00 92.62 381 SER A O 1
ATOM 3040 N N . PHE A 1 382 ? 11.158 9.434 -23.694 1.00 90.31 382 PHE A N 1
ATOM 3041 C CA . PHE A 1 382 ? 10.102 9.997 -22.872 1.00 90.31 382 PHE A CA 1
ATOM 3042 C C . PHE A 1 382 ? 9.881 11.486 -23.152 1.00 90.31 382 PHE A C 1
ATOM 3044 O O . PHE A 1 382 ? 10.854 12.194 -23.441 1.00 90.31 382 PHE A O 1
ATOM 3051 N N . GLN A 1 383 ? 8.628 11.934 -23.032 1.00 88.44 383 GLN A N 1
ATOM 3052 C CA . GLN A 1 383 ? 8.247 13.351 -23.078 1.00 88.44 383 GLN A CA 1
ATOM 3053 C C . GLN A 1 383 ? 9.022 14.194 -22.059 1.00 88.44 383 GLN A C 1
ATOM 3055 O O . GLN A 1 383 ? 9.427 13.710 -20.993 1.00 88.44 383 GLN A O 1
ATOM 3060 N N . SER A 1 384 ? 9.200 15.477 -22.379 1.00 82.31 384 SER A N 1
ATOM 3061 C CA . SER A 1 384 ? 9.765 16.445 -21.435 1.00 82.31 384 SER A CA 1
ATOM 3062 C C . SER A 1 384 ? 8.983 16.467 -20.111 1.00 82.31 384 SER A C 1
ATOM 3064 O O . SER A 1 384 ? 7.768 16.283 -20.080 1.00 82.31 384 SER A O 1
ATOM 3066 N N . GLY A 1 385 ? 9.694 16.637 -18.994 1.00 76.56 385 GLY A N 1
ATOM 3067 C CA . GLY A 1 385 ? 9.131 16.587 -17.638 1.00 76.56 385 GLY A CA 1
ATOM 3068 C C . GLY A 1 385 ? 9.116 15.198 -16.985 1.00 76.56 385 GLY A C 1
ATOM 3069 O O . GLY A 1 385 ? 9.001 15.102 -15.762 1.00 76.56 385 GLY A O 1
ATOM 3070 N N . TYR A 1 386 ? 9.316 14.112 -17.742 1.00 83.25 386 TYR A N 1
ATOM 3071 C CA . TYR A 1 386 ? 9.579 12.799 -17.147 1.00 83.25 386 TYR A CA 1
ATOM 3072 C C . TYR A 1 386 ? 10.977 12.767 -16.539 1.00 83.25 386 TYR A C 1
ATOM 3074 O O . TYR A 1 386 ? 11.953 13.148 -17.177 1.00 83.25 386 TYR A O 1
ATOM 3082 N N . ALA A 1 387 ? 11.118 12.222 -15.333 1.00 83.62 387 ALA A N 1
ATOM 3083 C CA . ALA A 1 387 ? 12.396 12.314 -14.637 1.00 83.62 387 ALA A CA 1
ATOM 3084 C C . ALA A 1 387 ? 13.542 11.530 -15.324 1.00 83.62 387 ALA A C 1
ATOM 3086 O O . ALA A 1 387 ? 14.702 11.900 -15.165 1.00 83.62 387 ALA A O 1
ATOM 3087 N N . LEU A 1 388 ? 13.251 10.504 -16.138 1.00 83.81 388 LEU A N 1
ATOM 3088 C CA . LEU A 1 388 ? 14.253 9.809 -16.955 1.00 83.81 388 LEU A CA 1
ATOM 3089 C C . LEU A 1 388 ? 14.697 10.699 -18.119 1.00 83.81 388 LEU A C 1
ATOM 3091 O O . LEU A 1 388 ? 15.890 10.776 -18.398 1.00 83.81 388 LEU A O 1
ATOM 3095 N N . ARG A 1 389 ? 13.762 11.435 -18.732 1.00 88.12 389 ARG A N 1
ATOM 3096 C CA . ARG A 1 389 ? 14.073 12.452 -19.738 1.00 88.12 389 ARG A CA 1
ATOM 3097 C C . ARG A 1 389 ? 14.908 13.582 -19.134 1.00 88.12 389 ARG A C 1
ATOM 3099 O O . ARG A 1 389 ? 15.956 13.904 -19.680 1.00 88.12 389 ARG A O 1
ATOM 3106 N N . SER A 1 390 ? 14.534 14.099 -17.965 1.00 87.75 390 SER A N 1
ATOM 3107 C CA . SER A 1 390 ? 15.323 15.117 -17.257 1.00 87.75 390 SER A CA 1
ATOM 3108 C C . SER A 1 390 ? 16.711 14.611 -16.848 1.00 87.75 390 SER A C 1
ATOM 3110 O O . SER A 1 390 ? 17.683 15.364 -16.900 1.00 87.75 390 SER A O 1
ATOM 3112 N N . LEU A 1 391 ? 16.833 13.335 -16.457 1.00 86.50 391 LEU A N 1
ATOM 3113 C CA . LEU A 1 391 ? 18.127 12.706 -16.184 1.00 86.50 391 LEU A CA 1
ATOM 3114 C C . LEU A 1 391 ? 18.984 12.660 -17.450 1.00 86.50 391 LEU A C 1
ATOM 3116 O O . LEU A 1 391 ? 20.145 13.057 -17.395 1.00 86.50 391 LEU A O 1
ATOM 3120 N N . MET A 1 392 ? 18.415 12.214 -18.572 1.00 87.44 392 MET A N 1
ATOM 3121 C CA . MET A 1 392 ? 19.098 12.193 -19.864 1.00 87.44 392 MET A CA 1
ATOM 3122 C C . MET A 1 392 ? 19.577 13.594 -20.245 1.00 87.44 392 MET A C 1
ATOM 3124 O O . MET A 1 392 ? 20.777 13.796 -20.371 1.00 87.44 392 MET A O 1
ATOM 3128 N N . GLU A 1 393 ? 18.680 14.581 -20.296 1.00 88.19 393 GLU A N 1
ATOM 3129 C CA . GLU A 1 393 ? 19.006 15.974 -20.634 1.00 88.19 393 GLU A CA 1
ATOM 3130 C C . GLU A 1 393 ? 20.091 16.561 -19.724 1.00 88.19 393 GLU A C 1
ATOM 3132 O O . GLU A 1 393 ? 20.984 17.270 -20.188 1.00 88.19 393 GLU A O 1
ATOM 3137 N N . ARG A 1 394 ? 20.060 16.243 -18.421 1.00 87.50 394 ARG A N 1
ATOM 3138 C CA . ARG A 1 394 ? 21.084 16.674 -17.461 1.00 87.50 394 ARG A CA 1
ATOM 3139 C C . ARG A 1 394 ? 22.448 16.050 -17.745 1.00 87.50 394 ARG A C 1
ATOM 3141 O O . ARG A 1 394 ? 23.457 16.745 -17.629 1.00 87.50 394 ARG A O 1
ATOM 3148 N N . MET A 1 395 ? 22.486 14.763 -18.065 1.00 85.38 395 MET A N 1
ATOM 3149 C CA . MET A 1 395 ? 23.735 14.034 -18.300 1.00 85.38 395 MET A CA 1
ATOM 3150 C C . MET A 1 395 ? 24.307 14.305 -19.694 1.00 85.38 395 MET A C 1
ATOM 3152 O O . MET A 1 395 ? 25.519 14.242 -19.877 1.00 85.38 395 MET A O 1
ATOM 3156 N N . THR A 1 396 ? 23.462 14.679 -20.655 1.00 84.50 396 THR A N 1
ATOM 3157 C CA . THR A 1 396 ? 23.852 14.983 -22.033 1.00 84.50 396 THR A CA 1
ATOM 3158 C C . THR A 1 396 ? 23.879 16.482 -22.333 1.00 84.50 396 THR A C 1
ATOM 3160 O O . THR A 1 396 ? 23.850 16.852 -23.494 1.00 84.50 396 THR A O 1
ATOM 3163 N N . ARG A 1 397 ? 23.970 17.386 -21.342 1.00 85.31 397 ARG A N 1
ATOM 3164 C CA . ARG A 1 397 ? 23.934 18.857 -21.575 1.00 85.31 397 ARG A CA 1
ATOM 3165 C C . ARG A 1 397 ? 24.927 19.374 -22.622 1.00 85.31 397 ARG A C 1
ATOM 3167 O O . ARG A 1 397 ? 24.688 20.411 -23.227 1.00 85.31 397 ARG A O 1
ATOM 3174 N N . LYS A 1 398 ? 26.060 18.687 -22.791 1.00 85.94 398 LYS A N 1
ATOM 3175 C CA . LYS A 1 398 ? 27.111 19.039 -23.762 1.00 85.94 398 LYS A CA 1
ATOM 3176 C C . LYS A 1 398 ? 26.909 18.397 -25.140 1.00 85.94 398 LYS A C 1
ATOM 3178 O O . LYS A 1 398 ? 27.700 18.646 -26.040 1.00 85.94 398 LYS A O 1
ATOM 3183 N N . ILE A 1 399 ? 25.880 17.569 -25.294 1.00 85.94 399 ILE A N 1
ATOM 3184 C CA . ILE A 1 399 ? 25.593 16.771 -26.482 1.00 85.94 399 ILE A CA 1
ATOM 3185 C C . ILE A 1 399 ? 24.181 17.109 -26.945 1.00 85.94 399 ILE A C 1
ATOM 3187 O O . ILE A 1 399 ? 23.204 16.978 -26.207 1.00 85.94 399 ILE A O 1
ATOM 3191 N N . LYS A 1 400 ? 24.056 17.526 -28.201 1.00 87.19 400 LYS A N 1
ATOM 3192 C CA . LYS A 1 400 ? 22.745 17.754 -28.799 1.00 87.19 400 LYS A CA 1
ATOM 3193 C C . LYS A 1 400 ? 22.124 16.406 -29.163 1.00 87.19 400 LYS A C 1
ATOM 3195 O O . LYS A 1 400 ? 22.589 15.755 -30.089 1.00 87.19 400 LYS A O 1
ATOM 3200 N N . LEU A 1 401 ? 21.082 16.005 -28.440 1.00 89.25 401 LEU A N 1
ATOM 3201 C CA . LEU A 1 401 ? 20.316 14.795 -28.738 1.00 89.25 401 LEU A CA 1
ATOM 3202 C C . LEU A 1 401 ? 19.288 15.065 -29.845 1.00 89.25 401 LEU A C 1
ATOM 3204 O O . LEU A 1 401 ? 18.558 16.055 -29.783 1.00 89.25 401 LEU A O 1
ATOM 3208 N N . ASN A 1 402 ? 19.204 14.175 -30.834 1.00 93.81 402 ASN A N 1
ATOM 3209 C CA . ASN A 1 402 ? 18.192 14.231 -31.887 1.00 93.81 402 ASN A CA 1
ATOM 3210 C C . ASN A 1 402 ? 16.965 13.401 -31.492 1.00 93.81 402 ASN A C 1
ATOM 3212 O O . ASN A 1 402 ? 16.849 12.229 -31.837 1.00 93.81 402 ASN A O 1
ATOM 3216 N N . ILE A 1 403 ? 16.061 14.001 -30.721 1.00 94.06 403 ILE A N 1
ATOM 3217 C CA . ILE A 1 403 ? 14.806 13.356 -30.330 1.00 94.06 403 ILE A CA 1
ATOM 3218 C C . ILE A 1 403 ? 13.802 13.484 -31.474 1.00 94.06 403 ILE A C 1
ATOM 3220 O O . ILE A 1 403 ? 13.329 14.577 -31.771 1.00 94.06 403 ILE A O 1
ATOM 3224 N N . VAL A 1 404 ? 13.461 12.354 -32.088 1.00 95.50 404 VAL A N 1
ATOM 3225 C CA . VAL A 1 404 ? 12.531 12.285 -33.226 1.00 95.50 404 VAL A CA 1
ATOM 3226 C C . VAL A 1 404 ? 11.101 11.947 -32.809 1.00 95.50 404 VAL A C 1
ATOM 3228 O O . VAL A 1 404 ? 10.171 12.170 -33.579 1.00 95.50 404 VAL A O 1
ATOM 3231 N N . ALA A 1 405 ? 10.911 11.416 -31.598 1.00 94.56 405 ALA A N 1
ATOM 3232 C CA . ALA A 1 405 ? 9.597 11.130 -31.034 1.00 94.56 405 ALA A CA 1
ATOM 3233 C C . ALA A 1 405 ? 9.605 11.230 -29.502 1.00 94.56 405 ALA A C 1
ATOM 3235 O O . ALA A 1 405 ? 10.533 10.756 -28.837 1.00 94.56 405 ALA A O 1
ATOM 3236 N N . GLU A 1 406 ? 8.538 11.816 -28.954 1.00 94.19 406 GLU A N 1
ATOM 3237 C CA . GLU A 1 406 ? 8.315 11.991 -27.517 1.00 94.19 406 GLU A CA 1
ATOM 3238 C C . GLU A 1 406 ? 7.066 11.233 -27.062 1.00 94.19 406 GLU A C 1
ATOM 3240 O O . GLU A 1 406 ? 5.964 11.481 -27.548 1.00 94.19 406 GLU A O 1
ATOM 3245 N N . ILE A 1 407 ? 7.245 10.286 -26.142 1.00 91.94 407 ILE A N 1
ATOM 3246 C CA . ILE A 1 407 ? 6.244 9.260 -25.823 1.00 91.94 407 ILE A CA 1
ATOM 3247 C C . ILE A 1 407 ? 6.142 9.088 -24.302 1.00 91.94 407 ILE A C 1
ATOM 3249 O O . ILE A 1 407 ? 7.132 9.200 -23.596 1.00 91.94 407 ILE A O 1
ATOM 3253 N N . ASP A 1 408 ? 4.966 8.815 -23.752 1.00 86.31 408 ASP A N 1
ATOM 3254 C CA . ASP A 1 408 ? 4.769 8.576 -22.311 1.00 86.31 408 ASP A CA 1
ATOM 3255 C C . ASP A 1 408 ? 4.654 7.082 -21.942 1.00 86.31 408 ASP A C 1
ATOM 3257 O O . ASP A 1 408 ? 4.684 6.712 -20.767 1.00 86.31 408 ASP A O 1
ATOM 3261 N N . ASN A 1 409 ? 4.586 6.205 -22.945 1.00 87.44 409 ASN A N 1
ATOM 3262 C CA . ASN A 1 409 ? 4.393 4.766 -22.811 1.00 87.44 409 ASN A CA 1
ATOM 3263 C C . ASN A 1 409 ? 5.630 3.955 -23.248 1.00 87.44 409 ASN A C 1
ATOM 3265 O O . ASN A 1 409 ? 6.109 4.068 -24.376 1.00 87.44 409 ASN A O 1
ATOM 3269 N N . THR A 1 410 ? 6.113 3.071 -22.372 1.00 88.69 410 THR A N 1
ATOM 3270 C CA . THR A 1 410 ? 7.284 2.213 -22.623 1.00 88.69 410 THR A CA 1
ATOM 3271 C C . THR A 1 410 ? 7.110 1.239 -23.785 1.00 88.69 410 THR A C 1
ATOM 3273 O O . THR A 1 410 ? 8.062 1.014 -24.526 1.00 88.69 410 THR A O 1
ATOM 3276 N N . GLU A 1 411 ? 5.924 0.654 -23.959 1.00 89.75 411 GLU A N 1
ATOM 3277 C CA . GLU A 1 411 ? 5.679 -0.329 -25.023 1.00 89.75 411 GLU A CA 1
ATOM 3278 C C . GLU A 1 411 ? 5.670 0.348 -26.396 1.00 89.75 411 GLU A C 1
ATOM 3280 O O . GLU A 1 411 ? 6.201 -0.201 -27.357 1.00 89.75 411 GLU A O 1
ATOM 3285 N N . LEU A 1 412 ? 5.155 1.578 -26.485 1.00 93.00 412 LEU A N 1
ATOM 3286 C CA . LEU A 1 412 ? 5.205 2.341 -27.732 1.00 93.00 412 LEU A CA 1
ATOM 3287 C C . LEU A 1 412 ? 6.637 2.798 -28.066 1.00 93.00 412 LEU A C 1
ATOM 3289 O O . LEU A 1 412 ? 7.025 2.766 -29.231 1.00 93.00 412 LEU A O 1
ATOM 3293 N N . ILE A 1 413 ? 7.453 3.150 -27.062 1.00 94.25 413 ILE A N 1
ATOM 3294 C CA . ILE A 1 413 ? 8.892 3.411 -27.264 1.00 94.25 413 ILE A CA 1
ATOM 3295 C C . ILE A 1 413 ? 9.588 2.171 -27.847 1.00 94.25 413 ILE A C 1
ATOM 3297 O O . ILE A 1 413 ? 10.339 2.289 -28.815 1.00 94.25 413 ILE A O 1
ATOM 3301 N N . LEU A 1 414 ? 9.322 0.986 -27.287 1.00 94.25 414 LEU A N 1
ATOM 3302 C CA . LEU A 1 414 ? 9.875 -0.275 -27.786 1.00 94.25 414 LEU A CA 1
ATOM 3303 C C . LEU A 1 414 ? 9.410 -0.589 -29.214 1.00 94.25 414 LEU A C 1
ATOM 3305 O O . LEU A 1 414 ? 10.235 -0.968 -30.040 1.00 94.25 414 LEU A O 1
ATOM 3309 N N . ALA A 1 415 ? 8.128 -0.385 -29.524 1.00 94.94 415 ALA A N 1
ATOM 3310 C CA . ALA A 1 415 ? 7.590 -0.595 -30.868 1.00 94.94 415 ALA A CA 1
ATOM 3311 C C . ALA A 1 415 ? 8.271 0.314 -31.906 1.00 94.94 415 ALA A C 1
ATOM 3313 O O . ALA A 1 415 ? 8.700 -0.149 -32.957 1.00 94.94 415 ALA A O 1
ATOM 3314 N N . MET A 1 416 ? 8.470 1.593 -31.580 1.00 96.88 416 MET A N 1
ATOM 3315 C CA . MET A 1 416 ? 9.173 2.534 -32.460 1.00 96.88 416 MET A CA 1
ATOM 3316 C C . MET A 1 416 ? 10.650 2.162 -32.662 1.00 96.88 416 MET A C 1
ATOM 3318 O O . MET A 1 416 ? 11.190 2.337 -33.758 1.00 96.88 416 MET A O 1
ATOM 3322 N N . ALA A 1 417 ? 11.303 1.637 -31.620 1.00 96.50 417 ALA A N 1
ATOM 3323 C CA . ALA A 1 417 ? 12.662 1.115 -31.725 1.00 96.50 417 ALA A CA 1
ATOM 3324 C C . ALA A 1 417 ? 12.721 -0.148 -32.603 1.00 96.50 417 ALA A C 1
ATOM 3326 O O . ALA A 1 417 ? 13.639 -0.277 -33.415 1.00 96.50 417 ALA A O 1
ATOM 3327 N N . ALA A 1 418 ? 11.730 -1.040 -32.492 1.00 96.00 418 ALA A N 1
ATOM 3328 C CA . ALA A 1 418 ? 11.593 -2.242 -33.323 1.00 96.00 418 ALA A CA 1
ATOM 3329 C C . ALA A 1 418 ? 11.356 -1.899 -34.797 1.00 96.00 418 ALA A C 1
ATOM 3331 O O . ALA A 1 418 ? 11.991 -2.484 -35.673 1.00 96.00 418 ALA A O 1
ATOM 3332 N N . ASP A 1 419 ? 10.577 -0.852 -35.061 1.00 95.94 419 ASP A N 1
ATOM 3333 C CA . ASP A 1 419 ? 10.342 -0.305 -36.401 1.00 95.94 419 ASP A CA 1
ATOM 3334 C C . ASP A 1 419 ? 11.504 0.558 -36.926 1.00 95.94 419 ASP A C 1
ATOM 3336 O O . ASP A 1 419 ? 11.380 1.225 -37.957 1.00 95.94 419 ASP A O 1
ATOM 3340 N N . ARG A 1 420 ? 12.655 0.553 -36.235 1.00 96.69 420 ARG A N 1
ATOM 3341 C CA . ARG A 1 420 ? 13.903 1.219 -36.656 1.00 96.69 420 ARG A CA 1
ATOM 3342 C C . ARG A 1 420 ? 13.759 2.741 -36.785 1.00 96.69 420 ARG A C 1
ATOM 3344 O O . ARG A 1 420 ? 14.539 3.376 -37.493 1.00 96.69 420 ARG A O 1
ATOM 3351 N N . ARG A 1 421 ? 12.775 3.347 -36.107 1.00 95.62 421 ARG A N 1
ATOM 3352 C CA . ARG A 1 421 ? 12.530 4.802 -36.145 1.00 95.62 421 ARG A CA 1
ATOM 3353 C C . ARG A 1 421 ? 13.528 5.593 -35.304 1.00 95.62 421 ARG A C 1
ATOM 3355 O O . ARG A 1 421 ? 13.735 6.772 -35.567 1.00 95.62 421 ARG A O 1
ATOM 3362 N N . GLY A 1 422 ? 14.163 4.949 -34.331 1.00 96.19 422 GLY A N 1
ATOM 3363 C CA . GLY A 1 422 ? 15.232 5.525 -33.526 1.00 96.19 422 GLY A CA 1
ATOM 3364 C C . GLY A 1 422 ? 15.694 4.577 -32.426 1.00 96.19 422 GLY A C 1
ATOM 3365 O O . GLY A 1 422 ? 15.040 3.572 -32.151 1.00 96.19 422 GLY A O 1
ATOM 3366 N N . ALA A 1 423 ? 16.812 4.907 -31.783 1.00 96.38 423 ALA A N 1
ATOM 3367 C CA . ALA A 1 423 ? 17.245 4.231 -30.566 1.00 96.38 423 ALA A CA 1
ATOM 3368 C C . ALA A 1 423 ? 16.507 4.800 -29.342 1.00 96.38 423 ALA A C 1
ATOM 3370 O O . ALA A 1 423 ? 16.220 5.993 -29.266 1.00 96.38 423 ALA A O 1
ATOM 3371 N N . ALA A 1 424 ? 16.211 3.954 -28.363 1.00 95.31 424 ALA A N 1
ATOM 3372 C CA . ALA A 1 424 ? 15.597 4.347 -27.103 1.00 95.31 424 ALA A CA 1
ATOM 3373 C C . ALA A 1 424 ? 16.616 4.286 -25.967 1.00 95.31 424 ALA A C 1
ATOM 3375 O O . ALA A 1 424 ? 17.332 3.301 -25.827 1.00 95.31 424 ALA A O 1
ATOM 3376 N N . LEU A 1 425 ? 16.666 5.312 -25.119 1.00 92.31 425 LEU A N 1
ATOM 3377 C CA . LEU A 1 425 ? 17.491 5.291 -23.911 1.00 92.31 425 LEU A CA 1
ATOM 3378 C C . LEU A 1 425 ? 16.681 4.741 -22.744 1.00 92.31 425 LEU A C 1
ATOM 3380 O O . LEU A 1 425 ? 15.799 5.411 -22.203 1.00 92.31 425 LEU A O 1
ATOM 3384 N N . LEU A 1 426 ? 16.967 3.494 -22.375 1.00 93.12 426 LEU A N 1
ATOM 3385 C CA . LEU A 1 426 ? 16.182 2.735 -21.410 1.00 93.12 426 LEU A CA 1
ATOM 3386 C C . LEU A 1 426 ? 17.073 2.117 -20.328 1.00 93.12 426 LEU A C 1
ATOM 3388 O O . LEU A 1 426 ? 18.257 1.881 -20.551 1.00 93.12 426 LEU A O 1
ATOM 3392 N N . PRO A 1 427 ? 16.529 1.844 -19.135 1.00 92.38 427 PRO A N 1
ATOM 3393 C CA . PRO A 1 427 ? 17.288 1.189 -18.076 1.00 92.38 427 PRO A CA 1
ATOM 3394 C C . PRO A 1 427 ? 17.787 -0.192 -18.503 1.00 92.38 427 PRO A C 1
ATOM 3396 O O . PRO A 1 427 ? 17.051 -0.944 -19.144 1.00 92.38 427 PRO A O 1
ATOM 3399 N N . LYS A 1 428 ? 19.012 -0.554 -18.117 1.00 91.81 428 LYS A N 1
ATOM 3400 C CA . LYS A 1 428 ? 19.636 -1.823 -18.509 1.00 91.81 428 LYS A CA 1
ATOM 3401 C C . LYS A 1 428 ? 18.806 -3.037 -18.095 1.00 91.81 428 LYS A C 1
ATOM 3403 O O . LYS A 1 428 ? 18.634 -3.935 -18.914 1.00 91.81 428 LYS A O 1
ATOM 3408 N N . GLY A 1 429 ? 18.235 -3.051 -16.886 1.00 88.12 429 GLY A N 1
ATOM 3409 C CA . GLY A 1 429 ? 17.375 -4.159 -16.450 1.00 88.12 429 GLY A CA 1
ATOM 3410 C C . GLY A 1 429 ? 16.099 -4.287 -17.291 1.00 88.12 429 GLY A C 1
ATOM 3411 O O . GLY A 1 429 ? 15.660 -5.395 -17.606 1.00 88.12 429 GLY A O 1
ATOM 3412 N N . PHE A 1 430 ? 15.543 -3.152 -17.726 1.00 88.62 430 PHE A N 1
ATOM 3413 C CA . PHE A 1 430 ? 14.407 -3.114 -18.645 1.00 88.62 430 PHE A CA 1
ATOM 3414 C C . PHE A 1 430 ? 14.798 -3.636 -20.034 1.00 88.62 430 PHE A C 1
ATOM 3416 O O . PHE A 1 430 ? 14.101 -4.489 -20.578 1.00 88.62 430 PHE A O 1
ATOM 3423 N N . ALA A 1 431 ? 15.928 -3.176 -20.582 1.00 90.56 431 ALA A N 1
ATOM 3424 C CA . ALA A 1 431 ? 16.434 -3.606 -21.884 1.00 90.56 431 ALA A CA 1
ATOM 3425 C C . ALA A 1 431 ? 16.714 -5.117 -21.916 1.00 90.56 431 ALA A C 1
ATOM 3427 O O . ALA A 1 431 ? 16.221 -5.824 -22.791 1.00 90.56 431 ALA A O 1
ATOM 3428 N N . GLN A 1 432 ? 17.423 -5.629 -20.908 1.00 88.88 432 GLN A N 1
ATOM 3429 C CA . GLN A 1 432 ? 17.771 -7.046 -20.794 1.00 88.88 432 GLN A CA 1
ATOM 3430 C C . GLN A 1 432 ? 16.553 -7.964 -20.836 1.00 88.88 432 GLN A C 1
ATOM 3432 O O . GLN A 1 432 ? 16.612 -9.017 -21.467 1.00 88.88 432 GLN A O 1
ATOM 3437 N N . ARG A 1 433 ? 15.462 -7.568 -20.174 1.00 84.94 433 ARG A N 1
ATOM 3438 C CA . ARG A 1 433 ? 14.254 -8.387 -20.097 1.00 84.94 433 ARG A CA 1
ATOM 3439 C C . ARG A 1 433 ? 13.330 -8.160 -21.287 1.00 84.94 433 ARG A C 1
ATOM 3441 O O . ARG A 1 433 ? 13.032 -9.097 -22.006 1.00 84.94 433 ARG A O 1
ATOM 3448 N N . ARG A 1 434 ? 12.900 -6.917 -21.510 1.00 88.25 434 ARG A N 1
ATOM 3449 C CA . ARG A 1 434 ? 11.827 -6.597 -22.463 1.00 88.25 434 ARG A CA 1
ATOM 3450 C C . ARG A 1 434 ? 12.316 -6.421 -23.893 1.00 88.25 434 ARG A C 1
ATOM 3452 O O . ARG A 1 434 ? 11.634 -6.852 -24.809 1.00 88.25 434 ARG A O 1
ATOM 3459 N N . ALA A 1 435 ? 13.477 -5.799 -24.101 1.00 86.12 435 ALA A N 1
ATOM 3460 C CA . ALA A 1 435 ? 13.975 -5.555 -25.455 1.00 86.12 435 ALA A CA 1
ATOM 3461 C C . ALA A 1 435 ? 14.399 -6.871 -26.129 1.00 86.12 435 ALA A C 1
ATOM 3463 O O . ALA A 1 435 ? 14.031 -7.131 -27.273 1.00 86.12 435 ALA A O 1
ATOM 3464 N N . THR A 1 436 ? 15.084 -7.740 -25.379 1.00 84.06 436 THR A N 1
ATOM 3465 C CA . THR A 1 436 ? 15.513 -9.063 -25.856 1.00 84.06 436 THR A CA 1
ATOM 3466 C C . THR A 1 436 ? 14.330 -9.947 -26.274 1.00 84.06 436 THR A C 1
ATOM 3468 O O . THR A 1 436 ? 14.426 -10.657 -27.271 1.00 84.06 436 THR A O 1
ATOM 3471 N N . GLU A 1 437 ? 13.195 -9.876 -25.564 1.00 88.00 437 GLU A N 1
ATOM 3472 C CA . GLU A 1 437 ? 11.975 -10.648 -25.873 1.00 88.00 437 GLU A CA 1
ATOM 3473 C C . GLU A 1 437 ? 11.384 -10.331 -27.257 1.00 88.00 437 GLU A C 1
ATOM 3475 O O . GLU A 1 437 ? 10.707 -11.175 -27.838 1.00 88.00 437 GLU A O 1
ATOM 3480 N N . ILE A 1 438 ? 11.654 -9.140 -27.798 1.00 90.75 438 ILE A N 1
ATOM 3481 C CA . ILE A 1 438 ? 11.136 -8.676 -29.095 1.00 90.75 438 ILE A CA 1
ATOM 3482 C C . ILE A 1 438 ? 12.242 -8.484 -30.146 1.00 90.75 438 ILE A C 1
ATOM 3484 O O . ILE A 1 438 ? 12.035 -7.806 -31.148 1.00 90.75 438 ILE A O 1
ATOM 3488 N N . GLY A 1 439 ? 13.425 -9.071 -29.927 1.00 93.31 439 GLY A N 1
ATOM 3489 C CA . GLY A 1 439 ? 14.524 -9.068 -30.901 1.00 93.31 439 GLY A CA 1
ATOM 3490 C C . GLY A 1 439 ? 15.297 -7.749 -31.016 1.00 93.31 439 GLY A C 1
ATOM 3491 O O . GLY A 1 439 ? 16.070 -7.571 -31.957 1.00 93.31 439 GLY A O 1
ATOM 3492 N N . LEU A 1 440 ? 15.117 -6.825 -30.071 1.00 96.50 440 LEU A N 1
ATOM 3493 C CA . LEU A 1 440 ? 15.942 -5.623 -29.968 1.00 96.50 440 LEU A CA 1
ATOM 3494 C C . LEU A 1 440 ? 17.269 -5.934 -29.271 1.00 96.50 440 LEU A C 1
ATOM 3496 O O . LEU A 1 440 ? 17.344 -6.787 -28.385 1.00 96.50 440 LEU A O 1
ATOM 3500 N N . ILE A 1 441 ? 18.305 -5.182 -29.629 1.00 96.19 441 ILE A N 1
ATOM 3501 C CA . ILE A 1 441 ? 19.621 -5.242 -28.994 1.00 96.19 441 ILE A CA 1
ATOM 3502 C C . ILE A 1 441 ? 19.893 -3.971 -28.194 1.00 96.19 441 ILE A C 1
ATOM 3504 O O . ILE A 1 441 ? 19.228 -2.946 -28.352 1.00 96.19 441 ILE A O 1
ATOM 3508 N N . TRP A 1 442 ? 20.871 -4.054 -27.301 1.00 95.25 442 TRP A N 1
ATOM 3509 C CA . TRP A 1 442 ? 21.311 -2.947 -26.464 1.00 95.25 442 TRP A CA 1
ATOM 3510 C C . TRP A 1 442 ? 22.828 -2.999 -26.277 1.00 95.25 442 TRP A C 1
ATOM 3512 O O . TRP A 1 442 ? 23.433 -4.071 -26.343 1.00 95.25 442 TRP A O 1
ATOM 3522 N N . SER A 1 443 ? 23.448 -1.845 -26.043 1.00 93.62 443 SER A N 1
ATOM 3523 C CA . SER A 1 443 ? 24.890 -1.722 -25.785 1.00 93.62 443 SER A CA 1
ATOM 3524 C C . SER A 1 443 ? 25.167 -0.758 -24.633 1.00 93.62 443 SER A C 1
ATOM 3526 O O . SER A 1 443 ? 24.296 -0.001 -24.216 1.00 93.62 443 SER A O 1
ATOM 3528 N N . GLY A 1 444 ? 26.367 -0.812 -24.054 1.00 91.44 444 GLY A N 1
ATOM 3529 C CA . GLY A 1 444 ? 26.768 0.148 -23.023 1.00 91.44 444 GLY A CA 1
ATOM 3530 C C . GLY A 1 444 ? 27.011 1.547 -23.598 1.00 91.44 444 GLY A C 1
ATOM 3531 O O . GLY A 1 444 ? 27.396 1.677 -24.756 1.00 91.44 444 GLY A O 1
ATOM 3532 N N . LEU A 1 445 ? 26.833 2.580 -22.768 1.00 90.44 445 LEU A N 1
ATOM 3533 C CA . LEU A 1 445 ? 27.326 3.930 -23.057 1.00 90.44 445 LEU A CA 1
ATOM 3534 C C . LEU A 1 445 ? 28.651 4.170 -22.341 1.00 90.44 445 LEU A C 1
ATOM 3536 O O . LEU A 1 445 ? 28.708 4.152 -21.108 1.00 90.44 445 LEU A O 1
ATOM 3540 N N . SER A 1 446 ? 29.686 4.443 -23.125 1.00 86.69 446 SER A N 1
ATOM 3541 C CA . SER A 1 446 ? 30.994 4.897 -22.662 1.00 86.69 446 SER A CA 1
ATOM 3542 C C . SER A 1 446 ? 30.931 6.370 -22.256 1.00 86.69 446 SER A C 1
ATOM 3544 O O . SER A 1 446 ? 31.409 6.733 -21.177 1.00 86.69 446 SER A O 1
ATOM 3546 N N . TYR A 1 447 ? 30.281 7.215 -23.069 1.00 82.94 447 TYR A N 1
ATOM 3547 C CA . TYR A 1 447 ? 30.133 8.638 -22.778 1.00 82.94 447 TYR A CA 1
ATOM 3548 C C . TYR A 1 447 ? 28.841 9.251 -23.365 1.00 82.94 447 TYR A C 1
ATOM 3550 O O . TYR A 1 447 ? 28.541 9.057 -24.541 1.00 82.94 447 TYR A O 1
ATOM 3558 N N . PRO A 1 448 ? 28.073 10.027 -22.574 1.00 84.25 448 PRO A N 1
ATOM 3559 C CA . PRO A 1 448 ? 28.154 10.127 -21.126 1.00 84.25 448 PRO A CA 1
ATOM 3560 C C . PRO A 1 448 ? 27.580 8.845 -20.519 1.00 84.25 448 PRO A C 1
ATOM 3562 O O . PRO A 1 448 ? 26.512 8.380 -20.915 1.00 84.25 448 PRO A O 1
ATOM 3565 N N . ARG A 1 449 ? 28.257 8.280 -19.518 1.00 88.69 449 ARG A N 1
ATOM 3566 C CA . ARG A 1 449 ? 27.678 7.173 -18.757 1.00 88.69 449 ARG A CA 1
ATOM 3567 C C . ARG A 1 449 ? 26.500 7.697 -17.934 1.00 88.69 449 ARG A C 1
ATOM 3569 O O . ARG A 1 449 ? 26.678 8.517 -17.033 1.00 88.69 449 ARG A O 1
ATOM 3576 N N . ILE A 1 450 ? 25.296 7.225 -18.243 1.00 89.31 450 ILE A N 1
ATOM 3577 C CA . ILE A 1 450 ? 24.068 7.626 -17.555 1.00 89.31 450 ILE A CA 1
ATOM 3578 C C . ILE A 1 450 ? 23.710 6.538 -16.547 1.00 89.31 450 ILE A C 1
ATOM 3580 O O . ILE A 1 450 ? 23.477 5.391 -16.915 1.00 89.31 450 ILE A O 1
ATOM 3584 N N . ILE A 1 451 ? 23.646 6.912 -15.273 1.00 89.00 451 ILE A N 1
ATOM 3585 C CA . ILE A 1 451 ? 23.342 6.005 -14.166 1.00 89.00 451 ILE A CA 1
ATOM 3586 C C . ILE A 1 451 ? 22.130 6.550 -13.421 1.00 89.00 451 ILE A C 1
ATOM 3588 O O . ILE A 1 451 ? 22.017 7.761 -13.213 1.00 89.00 451 ILE A O 1
ATOM 3592 N N . ARG A 1 452 ? 21.240 5.656 -12.987 1.00 88.75 452 ARG A N 1
ATOM 3593 C CA . ARG A 1 452 ? 20.162 5.990 -12.055 1.00 88.75 452 ARG A CA 1
ATOM 3594 C C . ARG A 1 452 ? 20.248 5.151 -10.787 1.00 88.75 452 ARG A C 1
ATOM 3596 O O . ARG A 1 452 ? 20.546 3.960 -10.837 1.00 88.75 452 ARG A O 1
ATOM 3603 N N . THR A 1 453 ? 19.907 5.767 -9.663 1.00 88.81 453 THR A N 1
ATOM 3604 C CA . THR A 1 453 ? 19.707 5.076 -8.385 1.00 88.81 453 THR A CA 1
ATOM 3605 C C . THR A 1 453 ? 18.219 4.840 -8.197 1.00 88.81 453 THR A C 1
ATOM 3607 O O . THR A 1 453 ? 17.455 5.796 -8.148 1.00 88.81 453 THR A O 1
ATOM 3610 N N . VAL A 1 454 ? 17.789 3.587 -8.105 1.00 89.38 454 VAL A N 1
ATOM 3611 C CA . VAL A 1 454 ? 16.403 3.217 -7.804 1.00 89.38 454 VAL A CA 1
ATOM 3612 C C . VAL A 1 454 ? 16.223 3.151 -6.293 1.00 89.38 454 VAL A C 1
ATOM 3614 O O . VAL A 1 454 ? 17.006 2.516 -5.583 1.00 89.38 454 VAL A O 1
ATOM 3617 N N . ILE A 1 455 ? 15.175 3.804 -5.804 1.00 89.56 455 ILE A N 1
ATOM 3618 C CA . ILE A 1 455 ? 14.872 3.941 -4.385 1.00 89.56 455 ILE A CA 1
ATOM 3619 C C . ILE A 1 455 ? 13.411 3.582 -4.115 1.00 89.56 455 ILE A C 1
ATOM 3621 O O . ILE A 1 455 ? 12.508 3.834 -4.917 1.00 89.56 455 ILE A O 1
ATOM 3625 N N . ALA A 1 456 ? 13.182 3.014 -2.942 1.00 91.12 456 ALA A N 1
ATOM 3626 C CA . ALA A 1 456 ? 11.869 2.968 -2.336 1.00 91.12 456 ALA A CA 1
ATOM 3627 C C . ALA A 1 456 ? 11.676 4.211 -1.469 1.00 91.12 456 ALA A C 1
ATOM 3629 O O . ALA A 1 456 ? 12.598 4.587 -0.749 1.00 91.12 456 ALA A O 1
ATOM 3630 N N . ILE A 1 457 ? 10.489 4.809 -1.513 1.00 92.00 457 ILE A N 1
ATOM 3631 C CA . ILE A 1 457 ? 10.095 5.958 -0.699 1.00 92.00 457 ILE A CA 1
ATOM 3632 C C . ILE A 1 457 ? 8.837 5.650 0.108 1.00 92.00 457 ILE A C 1
ATOM 3634 O O . ILE A 1 457 ? 7.945 4.931 -0.347 1.00 92.00 457 ILE A O 1
ATOM 3638 N N . TRP A 1 458 ? 8.767 6.212 1.306 1.00 90.69 458 TRP A N 1
ATOM 3639 C CA . TRP A 1 458 ? 7.587 6.223 2.169 1.00 90.69 458 TRP A CA 1
ATOM 3640 C C . TRP A 1 458 ? 7.586 7.518 2.983 1.00 90.69 458 TRP A C 1
ATOM 3642 O O . TRP A 1 458 ? 8.580 8.244 3.027 1.00 90.69 458 TRP A O 1
ATOM 3652 N N . ARG A 1 459 ? 6.461 7.845 3.614 1.00 87.56 459 ARG A N 1
ATOM 3653 C CA . ARG A 1 459 ? 6.347 9.073 4.401 1.00 87.56 459 ARG A CA 1
ATOM 3654 C C . ARG A 1 459 ? 7.151 8.974 5.701 1.00 87.56 459 ARG A C 1
ATOM 3656 O O . ARG A 1 459 ? 7.123 7.955 6.390 1.00 87.56 459 ARG A O 1
ATOM 3663 N N . ARG A 1 460 ? 7.877 10.041 6.038 1.00 83.25 460 ARG A N 1
ATOM 3664 C CA . ARG A 1 460 ? 8.742 10.113 7.220 1.00 83.25 460 ARG A CA 1
ATOM 3665 C C . ARG A 1 460 ? 7.939 9.963 8.507 1.00 83.25 460 ARG A C 1
ATOM 3667 O O . ARG A 1 460 ? 6.891 10.587 8.678 1.00 83.25 460 ARG A O 1
ATOM 3674 N N . GLY A 1 461 ? 8.467 9.170 9.439 1.00 71.50 461 GLY A N 1
ATOM 3675 C CA . GLY A 1 461 ? 7.841 8.922 10.739 1.00 71.50 461 GLY A CA 1
ATOM 3676 C C . GLY A 1 461 ? 6.605 8.022 10.692 1.00 71.50 461 GLY A C 1
ATOM 3677 O O . GLY A 1 461 ? 6.053 7.713 11.746 1.00 71.50 461 GLY A O 1
ATOM 3678 N N . GLU A 1 462 ? 6.184 7.561 9.512 1.00 69.12 462 GLU A N 1
ATOM 3679 C CA . GLU A 1 462 ? 5.199 6.493 9.414 1.00 69.12 462 GLU A CA 1
ATOM 3680 C C . GLU A 1 462 ? 5.920 5.157 9.576 1.00 69.12 462 GLU A C 1
ATOM 3682 O O . GLU A 1 462 ? 6.879 4.824 8.875 1.00 69.12 462 GLU A O 1
ATOM 3687 N N . SER A 1 463 ? 5.470 4.377 10.554 1.00 62.34 463 SER A N 1
ATOM 3688 C CA . SER A 1 463 ? 5.912 2.994 10.649 1.00 62.34 463 SER A CA 1
ATOM 3689 C C . SER A 1 463 ? 5.441 2.243 9.388 1.00 62.34 463 SER A C 1
ATOM 3691 O O . SER A 1 463 ? 4.448 2.613 8.772 1.00 62.34 463 SER A O 1
ATOM 3693 N N . ARG A 1 464 ? 6.171 1.208 8.951 1.00 69.44 464 ARG A N 1
ATOM 3694 C CA . ARG A 1 464 ? 5.856 0.445 7.723 1.00 69.44 464 ARG A CA 1
ATOM 3695 C C . ARG A 1 464 ? 5.084 -0.820 8.053 1.00 69.44 464 ARG A C 1
ATOM 3697 O O . ARG A 1 464 ? 5.487 -1.548 8.964 1.00 69.44 464 ARG A O 1
ATOM 3704 N N . LYS A 1 465 ? 3.978 -1.089 7.345 1.00 72.38 465 LYS A N 1
ATOM 3705 C CA . LYS A 1 465 ? 3.157 -2.274 7.636 1.00 72.38 465 LYS A CA 1
ATOM 3706 C C . LYS A 1 465 ? 4.013 -3.528 7.452 1.00 72.38 465 LYS A C 1
ATOM 3708 O O . LYS A 1 465 ? 4.860 -3.535 6.555 1.00 72.38 465 LYS A O 1
ATOM 3713 N N . PRO A 1 466 ? 3.807 -4.611 8.223 1.00 71.19 466 PRO A N 1
ATOM 3714 C CA . PRO A 1 466 ? 4.552 -5.853 8.042 1.00 71.19 466 PRO A CA 1
ATOM 3715 C C . PRO A 1 466 ? 4.520 -6.372 6.599 1.00 71.19 466 PRO A C 1
ATOM 3717 O O . PRO A 1 466 ? 5.540 -6.846 6.105 1.00 71.19 466 PRO A O 1
ATOM 3720 N N . LEU A 1 467 ? 3.385 -6.231 5.902 1.00 78.12 467 LEU A N 1
ATOM 3721 C CA . LEU A 1 467 ? 3.261 -6.607 4.492 1.00 78.12 467 LEU A CA 1
ATOM 3722 C C . LEU A 1 467 ? 4.038 -5.670 3.564 1.00 78.12 467 LEU A C 1
ATOM 3724 O O . LEU A 1 467 ? 4.761 -6.162 2.706 1.00 78.12 467 LEU A O 1
ATOM 3728 N N . THR A 1 468 ? 3.992 -4.352 3.775 1.00 81.12 468 THR A N 1
ATOM 3729 C CA . THR A 1 468 ? 4.814 -3.379 3.029 1.00 81.12 468 THR A CA 1
ATOM 3730 C C . THR A 1 468 ? 6.307 -3.640 3.224 1.00 81.12 468 THR A C 1
ATOM 3732 O O . THR A 1 468 ? 7.092 -3.618 2.277 1.00 81.12 468 THR A O 1
ATOM 3735 N N . GLN A 1 469 ? 6.712 -3.953 4.455 1.00 79.00 469 GLN A N 1
ATOM 3736 C CA . GLN A 1 469 ? 8.090 -4.300 4.773 1.00 79.00 469 GLN A CA 1
ATOM 3737 C C . GLN A 1 469 ? 8.485 -5.649 4.152 1.00 79.00 469 GLN A C 1
ATOM 3739 O O . GLN A 1 469 ? 9.573 -5.778 3.595 1.00 79.00 469 GLN A O 1
ATOM 3744 N N . SER A 1 470 ? 7.598 -6.645 4.168 1.00 79.38 470 SER A N 1
ATOM 3745 C CA . SER A 1 470 ? 7.848 -7.914 3.484 1.00 79.38 470 SER A CA 1
ATOM 3746 C C . SER A 1 470 ? 7.872 -7.779 1.960 1.00 79.38 470 SER A C 1
ATOM 3748 O O . SER A 1 470 ? 8.606 -8.525 1.312 1.00 79.38 470 SER A O 1
ATOM 3750 N N . PHE A 1 471 ? 7.099 -6.861 1.380 1.00 84.69 471 PHE A N 1
ATOM 3751 C CA . PHE A 1 471 ? 7.139 -6.540 -0.045 1.00 84.69 471 PHE A CA 1
ATOM 3752 C C . PHE A 1 471 ? 8.517 -5.981 -0.413 1.00 84.69 471 PHE A C 1
ATOM 3754 O O . PHE A 1 471 ? 9.187 -6.517 -1.294 1.00 84.69 471 PHE A O 1
ATOM 3761 N N . LEU A 1 472 ? 9.009 -5.006 0.362 1.00 77.75 472 LEU A N 1
ATOM 3762 C CA . LEU A 1 472 ? 10.368 -4.471 0.232 1.00 77.75 472 LEU A CA 1
ATOM 3763 C C . LEU A 1 472 ? 11.456 -5.546 0.357 1.00 77.75 472 LEU A C 1
ATOM 3765 O O . LEU A 1 472 ? 12.419 -5.526 -0.399 1.00 77.75 472 LEU A O 1
ATOM 3769 N N . TYR A 1 473 ? 11.321 -6.504 1.276 1.00 74.56 473 TYR A N 1
ATOM 3770 C CA . TYR A 1 473 ? 12.311 -7.579 1.423 1.00 74.56 473 TYR A CA 1
ATOM 3771 C C . TYR A 1 473 ? 12.185 -8.697 0.384 1.00 74.56 473 TYR A C 1
ATOM 3773 O O . TYR A 1 473 ? 13.148 -9.434 0.166 1.00 74.56 473 TYR A O 1
ATOM 3781 N N . SER A 1 474 ? 11.034 -8.836 -0.279 1.00 73.56 474 SER A N 1
ATOM 3782 C CA . SER A 1 474 ? 10.873 -9.807 -1.371 1.00 73.56 474 SER A CA 1
ATOM 3783 C C . SER A 1 474 ? 11.785 -9.462 -2.551 1.00 73.56 474 SER A C 1
ATOM 3785 O O . SER A 1 474 ? 12.316 -10.367 -3.192 1.00 73.56 474 SER A O 1
ATOM 3787 N N . TYR A 1 475 ? 12.107 -8.177 -2.722 1.00 68.06 475 TYR A N 1
ATOM 3788 C CA . TYR A 1 475 ? 13.180 -7.727 -3.604 1.00 68.06 475 TYR A CA 1
ATOM 3789 C C . TYR A 1 475 ? 14.564 -8.277 -3.207 1.00 68.06 475 TYR A C 1
ATOM 3791 O O . TYR A 1 475 ? 15.255 -8.842 -4.052 1.00 68.06 475 TYR A O 1
ATOM 3799 N N . CYS A 1 476 ? 14.967 -8.190 -1.932 1.00 53.34 476 CYS A N 1
ATOM 3800 C CA . CYS A 1 476 ? 16.294 -8.646 -1.489 1.00 53.34 476 CYS A CA 1
ATOM 3801 C C . CYS A 1 476 ? 16.531 -10.152 -1.708 1.00 53.34 476 CYS A C 1
ATOM 3803 O O . CYS A 1 476 ? 17.677 -10.580 -1.827 1.00 53.34 476 CYS A O 1
ATOM 3805 N N . GLY A 1 477 ? 15.462 -10.957 -1.741 1.00 47.06 477 GLY A N 1
ATOM 3806 C CA . GLY A 1 477 ? 15.537 -12.380 -2.081 1.00 47.06 477 GLY A CA 1
ATOM 3807 C C . GLY A 1 477 ? 15.715 -12.636 -3.581 1.00 47.06 477 GLY A C 1
ATOM 3808 O O . GLY A 1 477 ? 16.494 -13.506 -3.953 1.00 47.06 477 GLY A O 1
ATOM 3809 N N . SER A 1 478 ? 15.046 -11.850 -4.430 1.00 48.41 478 SER A N 1
ATOM 3810 C CA . SER A 1 478 ? 15.149 -11.946 -5.894 1.00 48.41 478 SER A CA 1
ATOM 3811 C C . SER A 1 478 ? 16.499 -11.435 -6.421 1.00 48.41 478 SER A C 1
ATOM 3813 O O . SER A 1 478 ? 17.098 -12.059 -7.292 1.00 48.41 478 SER A O 1
ATOM 3815 N N . ALA A 1 479 ? 17.042 -10.368 -5.824 1.00 43.81 479 ALA A N 1
ATOM 3816 C CA . ALA A 1 479 ? 18.338 -9.786 -6.191 1.00 43.81 479 ALA A CA 1
ATOM 3817 C C . ALA A 1 479 ? 19.564 -10.640 -5.805 1.00 43.81 479 ALA A C 1
ATOM 3819 O O . ALA A 1 479 ? 20.677 -10.292 -6.171 1.00 43.81 479 ALA A O 1
ATOM 3820 N N . ARG A 1 480 ? 19.387 -11.732 -5.044 1.00 33.56 480 ARG A N 1
ATOM 3821 C CA . ARG A 1 480 ? 20.463 -12.692 -4.717 1.00 33.56 480 ARG A CA 1
ATOM 3822 C C . ARG A 1 480 ? 20.516 -13.898 -5.660 1.00 33.56 480 ARG A C 1
ATOM 3824 O O . ARG A 1 480 ? 21.427 -14.708 -5.530 1.00 33.56 480 ARG A O 1
ATOM 3831 N N . GLN A 1 481 ? 19.533 -14.054 -6.548 1.00 30.75 481 GLN A N 1
ATOM 3832 C CA . GLN A 1 481 ? 19.456 -15.165 -7.509 1.00 30.75 481 GLN A CA 1
ATOM 3833 C C . GLN A 1 481 ? 19.862 -14.771 -8.939 1.00 30.75 481 GLN A C 1
ATOM 3835 O O . GLN A 1 481 ? 19.874 -15.628 -9.819 1.00 30.75 481 GLN A O 1
ATOM 3840 N N . LYS A 1 482 ? 20.197 -13.501 -9.169 1.00 32.97 482 LYS A N 1
ATOM 3841 C CA . LYS A 1 482 ? 20.760 -12.959 -10.411 1.00 32.97 482 LYS A CA 1
ATOM 3842 C C . LYS A 1 482 ? 22.070 -12.269 -10.066 1.00 32.97 482 LYS A C 1
ATOM 3844 O O . LYS A 1 482 ? 22.963 -12.280 -10.937 1.00 32.97 482 LYS A O 1
#